Protein AF-A0A1X0VAK4-F1 (afdb_monomer)

Foldseek 3Di:
DWAEADCDDADPPVRPRYDVDTPHHDPDPDLCVLLVVLLVCFLVAHHDEDEDAQLCPVVCLVVVVVSLVVLVVQVVPPPDDWTQEHHYEHECELLNVQPNWQSSHANCSCVSQLVGLQLAEWEFAQQDDLLVVLLVVVSRVDINHHYYYYDYDDDADDDDDNVRSNCCNVLQKDWDPQLFPDLDDDAQAEEEEGHHLLVVQSSLLSQLVLVLPVVHGYIYMYGTGPLLLAQDPDCVSRPPRHDDLVRNCSRGNQAHEYEYQYAHDQVVVVNSCVSSVRNHHYDYQYDDSFMTNFESVVSSVRSCSGSLSSNLVVLVSCCVVVNDPPVSSVVSNVVSVVQVVVQVVCRVPPVYGDCSPVVDDDDGGD

Radius of gyration: 21.74 Å; Cα contacts (8 Å, |Δi|>4): 711; chains: 1; bounding box: 45×53×63 Å

pLDDT: mean 97.83, std 2.16, range [80.25, 99.0]

Organism: Leuconostoc pseudomesenteroides (NCBI:txid33968)

Mean predicted aligned error: 2.85 Å

Nearest PDB structures (foldseek):
  6gua-assembly4_H  TM=9.900E-01  e=1.438E-55  Lactococcus lactis subsp. lactis Il1403
  7c8h-assembly1_E  TM=9.406E-01  e=1.825E-35  Bifidobacterium longum
  3ahc-assembly1_A  TM=9.375E-01  e=3.253E-35  Bifidobacterium breve
  8ioe-assembly1_G  TM=9.471E-01  e=5.306E-32  Synechococcus elongatus PCC 7942 = FACHB-805
  8ioe-assembly1_A  TM=9.470E-01  e=1.502E-31  Synechococcus elongatus PCC 7942 = FACHB-805

Secondary structure (DSSP, 8-state):
--PEE--S---TTTSTTEESS-SB---S--HHHHHHHHHHHHHTT---EEEEEHHHHGGGHHHHHHHHHHHHHHTT-TTSPP-BPEEEEEES-GGG-TTT-GGG---THHHHHHTS-GGGEEEE--SSHHHHHHHHHHHHH-BS-EEEEE---S-------HHHHHHHHHHSEEE-GGG-S-SSS--SEEEEEESHHHHHHHHHHHHHHHHH-TT--EEEEEESBGGGG---S--TTT-SSPPPHHHHHHHH-TTS-EEEEEEEETHHHHHHHHHTT--S-EEEEEE-S---S--TTHHHHTTT-SHHHHHHHHHHHHHHTTSS-HHHHHHHHHHHHHHHHHHHHHHHHHSS--HHHHT-------

Structure (mmCIF, N/CA/C/O backbone):
data_AF-A0A1X0VAK4-F1
#
_entry.id   AF-A0A1X0VAK4-F1
#
loop_
_atom_site.group_PDB
_atom_site.id
_atom_site.type_symbol
_atom_site.label_atom_id
_atom_site.label_alt_id
_atom_site.label_comp_id
_atom_site.label_asym_id
_atom_site.label_entity_id
_atom_site.label_seq_id
_atom_site.pdbx_PDB_ins_code
_atom_site.Cartn_x
_atom_site.Cartn_y
_atom_site.Cartn_z
_atom_site.occupancy
_atom_site.B_iso_or_equiv
_atom_site.auth_seq_id
_atom_site.auth_comp_id
_atom_site.auth_asym_id
_atom_site.auth_atom_id
_atom_site.pdbx_PDB_model_num
ATOM 1 N N . VAL A 1 1 ? 1.031 -15.002 -26.936 1.00 80.25 1 VAL A N 1
ATOM 2 C CA . VAL A 1 1 ? 0.919 -13.751 -27.734 1.00 80.25 1 VAL A CA 1
ATOM 3 C C . VAL A 1 1 ? 2.293 -13.248 -28.199 1.00 80.25 1 VAL A C 1
ATOM 5 O O . VAL A 1 1 ? 2.385 -12.754 -29.312 1.00 80.25 1 VAL A O 1
ATOM 8 N N . THR A 1 2 ? 3.376 -13.429 -27.423 1.00 95.75 2 THR A N 1
ATOM 9 C CA . THR A 1 2 ? 4.775 -13.205 -27.859 1.00 95.75 2 THR A CA 1
ATOM 10 C C . THR A 1 2 ? 5.764 -14.032 -27.007 1.00 95.75 2 THR A C 1
ATOM 12 O O . THR A 1 2 ? 5.432 -14.288 -25.850 1.00 95.75 2 THR A O 1
ATOM 15 N N . PRO A 1 3 ? 6.911 -14.492 -27.545 1.00 94.88 3 PRO A N 1
ATOM 16 C CA . PRO A 1 3 ? 7.967 -15.172 -26.780 1.00 94.88 3 PRO A CA 1
ATOM 17 C C . PRO A 1 3 ? 8.925 -14.187 -26.075 1.00 94.88 3 PRO A C 1
ATOM 19 O O . PRO A 1 3 ? 8.863 -12.971 -26.293 1.00 94.88 3 PRO A O 1
ATOM 22 N N . ARG A 1 4 ? 9.828 -14.730 -25.251 1.00 96.44 4 ARG A N 1
ATOM 23 C CA . ARG A 1 4 ? 10.963 -14.024 -24.640 1.00 96.44 4 ARG A CA 1
ATOM 24 C C . ARG A 1 4 ? 12.086 -13.879 -25.662 1.00 96.44 4 ARG A C 1
ATOM 26 O O . ARG A 1 4 ? 12.457 -14.858 -26.313 1.00 96.44 4 ARG A O 1
ATOM 33 N N . GLN A 1 5 ? 12.586 -12.662 -25.852 1.00 97.69 5 GLN A N 1
ATOM 34 C CA . GLN A 1 5 ? 13.611 -12.400 -26.852 1.00 97.69 5 GLN A CA 1
ATOM 35 C C . GLN A 1 5 ? 14.975 -12.914 -26.378 1.00 97.69 5 GLN A C 1
ATOM 37 O O . GLN A 1 5 ? 15.495 -12.450 -25.367 1.00 97.69 5 GLN A O 1
ATOM 42 N N . TRP A 1 6 ? 15.571 -13.820 -27.150 1.00 97.12 6 TRP A N 1
ATOM 43 C CA . TRP A 1 6 ? 16.882 -14.411 -26.897 1.00 97.12 6 TRP A CA 1
ATOM 44 C C . TRP A 1 6 ? 17.635 -14.593 -28.213 1.00 97.12 6 TRP A C 1
ATOM 46 O O . TRP A 1 6 ? 17.125 -15.221 -29.138 1.00 97.12 6 TRP A O 1
ATOM 56 N N . MET A 1 7 ? 18.827 -14.004 -28.305 1.00 96.06 7 MET A N 1
ATOM 57 C CA . MET A 1 7 ? 19.609 -13.949 -29.548 1.00 96.06 7 MET A CA 1
ATOM 58 C C . MET A 1 7 ? 20.710 -15.013 -29.629 1.00 96.06 7 MET A C 1
ATOM 60 O O . MET A 1 7 ? 21.300 -15.174 -30.696 1.00 96.06 7 MET A O 1
ATOM 64 N N . GLU A 1 8 ? 20.995 -15.713 -28.530 1.00 95.19 8 GLU A N 1
ATOM 65 C CA . GLU A 1 8 ? 21.968 -16.810 -28.515 1.00 95.19 8 GLU A CA 1
ATOM 66 C C . GLU A 1 8 ? 21.313 -18.130 -28.953 1.00 95.19 8 GLU A C 1
ATOM 68 O O . GLU A 1 8 ? 20.131 -18.192 -29.301 1.00 95.19 8 GLU A O 1
ATOM 73 N N . GLU A 1 9 ? 22.097 -19.208 -28.945 1.00 95.06 9 GLU A N 1
ATOM 74 C CA . GLU A 1 9 ? 21.606 -20.559 -29.214 1.00 95.06 9 GLU A CA 1
ATOM 75 C C . GLU A 1 9 ? 20.432 -20.926 -28.283 1.00 95.06 9 GLU A C 1
ATOM 77 O O . GLU A 1 9 ? 20.505 -20.709 -27.073 1.00 95.06 9 GLU A O 1
ATOM 82 N N . ILE A 1 10 ? 19.366 -21.492 -28.867 1.00 95.81 10 ILE A N 1
ATOM 83 C CA . ILE A 1 10 ? 18.182 -22.018 -28.169 1.00 95.81 10 ILE A CA 1
ATOM 84 C C . ILE A 1 10 ? 18.272 -23.549 -28.162 1.00 95.81 10 ILE A C 1
ATOM 86 O O . ILE A 1 10 ? 18.340 -24.177 -29.222 1.00 95.81 10 ILE A O 1
ATOM 90 N N . LYS A 1 11 ? 18.266 -24.148 -26.970 1.00 94.94 11 LYS A N 1
ATOM 91 C CA . LYS A 1 11 ? 18.413 -25.585 -26.710 1.00 94.94 11 LYS A CA 1
ATOM 92 C C . LYS A 1 11 ? 17.117 -26.189 -26.184 1.00 94.94 11 LYS A C 1
ATOM 94 O O . LYS A 1 11 ? 16.732 -26.012 -25.031 1.00 94.94 11 LYS A O 1
ATOM 99 N N . GLU A 1 12 ? 16.465 -26.972 -27.029 1.00 92.56 12 GLU A N 1
ATOM 100 C CA . GLU A 1 12 ? 15.250 -27.701 -26.666 1.00 92.56 12 GLU A CA 1
ATOM 101 C C . GLU A 1 12 ? 15.575 -29.037 -25.964 1.00 92.56 12 GLU A C 1
ATOM 103 O O . GLU A 1 12 ? 16.513 -29.729 -26.376 1.00 92.56 12 GLU A O 1
ATOM 108 N N . PRO A 1 13 ? 14.789 -29.462 -24.950 1.00 92.12 13 PRO A N 1
ATOM 109 C CA . PRO A 1 13 ? 13.526 -28.867 -24.489 1.00 92.12 13 PRO A CA 1
ATOM 110 C C . PRO A 1 13 ? 13.662 -27.875 -23.312 1.00 92.12 13 PRO A C 1
ATOM 112 O O . PRO A 1 13 ? 12.656 -27.542 -22.679 1.00 92.12 13 PRO A O 1
ATOM 115 N N . GLN A 1 14 ? 14.886 -27.483 -22.936 1.00 93.06 14 GLN A N 1
ATOM 116 C CA . GLN A 1 14 ? 15.138 -26.647 -21.755 1.00 93.06 14 GLN A CA 1
ATOM 117 C C . GLN A 1 14 ? 14.750 -25.177 -21.984 1.00 93.06 14 GLN A C 1
ATOM 119 O O . GLN A 1 14 ? 14.160 -24.553 -21.100 1.00 93.06 14 GLN A O 1
ATOM 124 N N . ASP A 1 15 ? 15.027 -24.646 -23.174 1.00 93.50 15 ASP A N 1
ATOM 125 C CA . ASP A 1 15 ? 14.869 -23.230 -23.520 1.00 93.50 15 ASP A CA 1
ATOM 126 C C . ASP A 1 15 ? 13.452 -22.896 -23.999 1.00 93.50 15 ASP A C 1
ATOM 128 O O . ASP A 1 15 ? 13.194 -22.497 -25.134 1.00 93.50 15 ASP A O 1
ATOM 132 N N . GLN A 1 16 ? 12.496 -23.042 -23.088 1.00 92.88 16 GLN A N 1
ATOM 133 C CA . GLN A 1 16 ? 11.084 -22.858 -23.397 1.00 92.88 16 GLN A CA 1
ATOM 134 C C . GLN A 1 16 ? 10.730 -21.389 -23.656 1.00 92.88 16 GLN A C 1
ATOM 136 O O . GLN A 1 16 ? 11.141 -20.481 -22.927 1.00 92.88 16 GLN A O 1
ATOM 141 N N . LEU A 1 17 ? 9.868 -21.161 -24.652 1.00 93.62 17 LEU A N 1
ATOM 142 C CA . LEU A 1 17 ? 9.302 -19.847 -24.986 1.00 93.62 17 LEU A CA 1
ATOM 143 C C . LEU A 1 17 ? 10.357 -18.778 -25.336 1.00 93.62 17 LEU A C 1
ATOM 145 O O . LEU A 1 17 ? 10.078 -17.586 -25.187 1.00 93.62 17 LEU A O 1
ATOM 149 N N . LEU A 1 18 ? 11.540 -19.190 -25.801 1.00 96.31 18 LEU A N 1
ATOM 150 C CA . LEU A 1 18 ? 12.564 -18.299 -26.344 1.00 96.31 18 LEU A CA 1
ATOM 151 C C . LEU A 1 18 ? 12.411 -18.141 -27.863 1.00 96.31 18 LEU A C 1
ATOM 153 O O . LEU A 1 18 ? 11.948 -19.037 -28.566 1.00 96.31 18 LEU A O 1
ATOM 157 N N . SER A 1 19 ? 12.787 -16.976 -28.381 1.00 96.00 19 SER A N 1
ATOM 158 C CA . SER A 1 19 ? 12.830 -16.686 -29.817 1.00 96.00 19 SER A CA 1
ATOM 159 C C . SER A 1 19 ? 13.786 -15.524 -30.083 1.00 96.00 19 SER A C 1
ATOM 161 O O . SER A 1 19 ? 13.817 -14.590 -29.283 1.00 96.00 19 SER A O 1
ATOM 163 N N . PRO A 1 20 ? 14.464 -15.469 -31.244 1.00 96.00 20 PRO A N 1
ATOM 164 C CA . PRO A 1 20 ? 15.244 -14.296 -31.658 1.00 96.00 20 PRO A CA 1
ATOM 165 C C . PRO A 1 20 ? 14.428 -12.998 -31.750 1.00 96.00 20 PRO A C 1
ATOM 167 O O . PRO A 1 20 ? 14.982 -11.905 -31.795 1.00 96.00 20 PRO A O 1
ATOM 170 N N . THR A 1 21 ? 13.096 -13.091 -31.791 1.00 96.25 21 THR A N 1
ATOM 171 C CA . THR A 1 21 ? 12.198 -11.931 -31.757 1.00 96.25 21 THR A CA 1
ATOM 172 C C . THR A 1 21 ? 11.099 -12.143 -30.726 1.00 96.25 21 THR A C 1
ATOM 174 O O . THR A 1 21 ? 10.399 -13.156 -30.759 1.00 96.25 21 THR A O 1
ATOM 177 N N . GLY A 1 22 ? 10.932 -11.178 -29.824 1.00 96.81 22 GLY A N 1
ATOM 178 C CA . GLY A 1 22 ? 9.965 -11.224 -28.729 1.00 96.81 22 GLY A CA 1
ATOM 179 C C . GLY A 1 22 ? 9.658 -9.825 -28.201 1.00 96.81 22 GLY A C 1
ATOM 180 O O . GLY A 1 22 ? 10.372 -8.868 -28.498 1.00 96.81 22 GLY A O 1
ATOM 181 N N . ARG A 1 23 ? 8.560 -9.664 -27.459 1.00 97.62 23 ARG A N 1
ATOM 182 C CA . ARG A 1 23 ? 8.242 -8.384 -26.788 1.00 97.62 23 ARG A CA 1
ATOM 183 C C . ARG A 1 23 ? 8.649 -8.370 -25.314 1.00 97.62 23 ARG A C 1
ATOM 185 O O . ARG A 1 23 ? 8.567 -7.316 -24.699 1.00 97.62 23 ARG A O 1
ATOM 192 N N . ILE A 1 24 ? 9.077 -9.513 -24.777 1.00 98.25 24 ILE A N 1
ATOM 193 C CA . ILE A 1 24 ? 9.574 -9.674 -23.407 1.00 98.25 24 ILE A CA 1
ATOM 194 C C . ILE A 1 24 ? 11.098 -9.789 -23.465 1.00 98.25 24 ILE A C 1
ATOM 196 O O . ILE A 1 24 ? 11.618 -10.515 -24.313 1.00 98.25 24 ILE A O 1
ATOM 200 N N . ILE A 1 25 ? 11.796 -9.083 -22.577 1.00 98.25 25 ILE A N 1
ATOM 201 C CA . ILE A 1 25 ? 13.246 -9.187 -22.399 1.00 98.25 25 ILE A CA 1
ATOM 202 C C . ILE A 1 25 ? 13.510 -9.412 -20.905 1.00 98.25 25 ILE A C 1
ATOM 204 O O . ILE A 1 25 ? 13.494 -8.465 -20.128 1.00 98.25 25 ILE A O 1
ATOM 208 N N . ASP A 1 26 ? 13.698 -10.669 -20.507 1.00 97.12 26 ASP A N 1
ATOM 209 C CA . ASP A 1 26 ? 13.896 -11.095 -19.107 1.00 97.12 26 ASP A CA 1
ATOM 210 C C . ASP A 1 26 ? 15.165 -11.934 -18.903 1.00 97.12 26 ASP A C 1
ATOM 212 O O . ASP A 1 26 ? 15.596 -12.154 -17.777 1.00 97.12 26 ASP A O 1
ATOM 216 N N . SER A 1 27 ? 15.784 -12.418 -19.983 1.00 95.06 27 SER A N 1
ATOM 217 C CA . SER A 1 27 ? 16.870 -13.407 -19.920 1.00 95.06 27 SER A CA 1
ATOM 218 C C . SER A 1 27 ? 18.236 -12.820 -19.526 1.00 95.06 27 SER A C 1
ATOM 220 O O . SER A 1 27 ? 19.270 -13.444 -19.752 1.00 95.06 27 SER A O 1
ATOM 222 N N . GLN A 1 28 ? 18.255 -11.622 -18.937 1.00 97.62 28 GLN A N 1
ATOM 223 C CA . GLN A 1 28 ? 19.433 -11.022 -18.322 1.00 97.62 28 GLN A CA 1
ATOM 224 C C . GLN A 1 28 ? 19.118 -10.671 -16.866 1.00 97.62 28 GLN A C 1
ATOM 226 O O . GLN A 1 28 ? 18.256 -9.843 -16.590 1.00 97.62 28 GLN A O 1
ATOM 231 N N . LEU A 1 29 ? 19.862 -11.272 -15.937 1.00 98.44 29 LEU A N 1
ATOM 232 C CA . LEU A 1 29 ? 19.730 -11.028 -14.500 1.00 98.44 29 LEU A CA 1
ATOM 233 C C . LEU A 1 29 ? 20.476 -9.738 -14.127 1.00 98.44 29 LEU A C 1
ATOM 235 O O . LEU A 1 29 ? 21.618 -9.769 -13.673 1.00 98.44 29 LEU A O 1
ATOM 239 N N . SER A 1 30 ? 19.870 -8.593 -14.438 1.00 98.75 30 SER A N 1
ATOM 240 C CA . SER A 1 30 ? 20.401 -7.274 -14.094 1.00 98.75 30 SER A CA 1
ATOM 241 C C . SER A 1 30 ? 19.301 -6.217 -14.133 1.00 98.75 30 SER A C 1
ATOM 243 O O . SER A 1 30 ? 18.820 -5.850 -15.207 1.00 98.75 30 SER A O 1
ATOM 245 N N . GLU A 1 31 ? 18.959 -5.665 -12.972 1.00 98.88 31 GLU A N 1
ATOM 246 C CA . GLU A 1 31 ? 17.986 -4.579 -12.850 1.00 98.88 31 GLU A CA 1
ATOM 247 C C . GLU A 1 31 ? 18.460 -3.334 -13.607 1.00 98.88 31 GLU A C 1
ATOM 249 O O . GLU A 1 31 ? 17.664 -2.700 -14.290 1.00 98.88 31 GLU A O 1
ATOM 254 N N . HIS A 1 32 ? 19.768 -3.041 -13.592 1.00 98.94 32 HIS A N 1
ATOM 255 C CA . HIS A 1 32 ? 20.357 -1.942 -14.367 1.00 98.94 32 HIS A CA 1
ATOM 256 C C . HIS A 1 32 ? 20.048 -2.045 -15.867 1.00 98.94 32 HIS A C 1
ATOM 258 O O . HIS A 1 32 ? 19.800 -1.038 -16.527 1.00 98.94 32 HIS A O 1
ATOM 264 N N . GLN A 1 33 ? 20.082 -3.260 -16.419 1.00 98.88 33 GLN A N 1
ATOM 265 C CA . GLN A 1 33 ? 19.822 -3.485 -17.840 1.00 98.88 33 GLN A CA 1
ATOM 266 C C . GLN A 1 33 ? 18.335 -3.370 -18.147 1.00 98.88 33 GLN A C 1
ATOM 268 O O . GLN A 1 33 ? 17.976 -2.694 -19.107 1.00 98.88 33 GLN A O 1
ATOM 273 N N . ALA A 1 34 ? 17.480 -3.972 -17.317 1.00 98.88 34 ALA A N 1
ATOM 274 C CA . ALA A 1 34 ? 16.034 -3.867 -17.469 1.00 98.88 34 ALA A CA 1
ATOM 275 C C . ALA A 1 34 ? 15.562 -2.404 -17.398 1.00 98.88 34 ALA A C 1
ATOM 277 O O . ALA A 1 34 ? 14.862 -1.945 -18.304 1.00 98.88 34 ALA A O 1
ATOM 278 N N . GLU A 1 35 ? 16.022 -1.659 -16.390 1.00 98.94 35 GLU A N 1
ATOM 279 C CA . GLU A 1 35 ? 15.724 -0.235 -16.227 1.00 98.94 35 GLU A CA 1
ATOM 280 C C . GLU A 1 35 ? 16.289 0.589 -17.387 1.00 98.94 35 GLU A C 1
ATOM 282 O O . GLU A 1 35 ? 15.550 1.301 -18.060 1.00 98.94 35 GLU A O 1
ATOM 287 N N . GLY A 1 36 ? 17.576 0.434 -17.717 1.00 98.88 36 GLY A N 1
ATOM 288 C CA . GLY A 1 36 ? 18.206 1.192 -18.800 1.00 98.88 36 GLY A CA 1
ATOM 289 C C . GLY A 1 36 ? 17.567 0.944 -20.172 1.00 98.88 36 GLY A C 1
ATOM 290 O O . GLY A 1 36 ? 17.410 1.876 -20.969 1.00 98.88 36 GLY A O 1
ATOM 291 N N . TRP A 1 37 ? 17.152 -0.295 -20.458 1.00 98.88 37 TRP A N 1
ATOM 292 C CA . TRP A 1 37 ? 16.389 -0.607 -21.664 1.00 98.88 37 TRP A CA 1
ATOM 293 C C . TRP A 1 37 ? 15.024 0.068 -21.655 1.00 98.88 37 TRP A C 1
ATOM 295 O O . TRP A 1 37 ? 14.648 0.655 -22.672 1.00 98.88 37 TRP A O 1
ATOM 305 N N . LEU A 1 38 ? 14.293 0.008 -20.541 1.00 98.94 38 LEU A N 1
ATOM 306 C CA . LEU A 1 38 ? 12.975 0.621 -20.442 1.00 98.94 38 LEU A CA 1
ATOM 307 C C . LEU A 1 38 ? 13.050 2.148 -20.535 1.00 98.94 38 LEU A C 1
ATOM 309 O O . LEU A 1 38 ? 12.258 2.737 -21.269 1.00 98.94 38 LEU A O 1
ATOM 313 N N . GLU A 1 39 ? 14.011 2.791 -19.874 1.00 98.94 39 GLU A N 1
ATOM 314 C CA . GLU A 1 39 ? 14.236 4.231 -19.980 1.00 98.94 39 GLU A CA 1
ATOM 315 C C . GLU A 1 39 ? 14.487 4.643 -21.437 1.00 98.94 39 GLU A C 1
ATOM 317 O O . GLU A 1 39 ? 13.806 5.525 -21.964 1.00 98.94 39 GLU A O 1
ATOM 322 N N . GLY A 1 40 ? 15.409 3.970 -22.137 1.00 98.88 40 GLY A N 1
ATOM 323 C CA . GLY A 1 40 ? 15.691 4.254 -23.548 1.00 98.88 40 GLY A CA 1
ATOM 324 C C . GLY A 1 40 ? 14.479 4.015 -24.457 1.00 98.88 40 GLY A C 1
ATOM 325 O O . GLY A 1 40 ? 14.200 4.797 -25.371 1.00 98.88 40 GLY A O 1
ATOM 326 N N . TYR A 1 41 ? 13.713 2.960 -24.185 1.00 98.88 41 TYR A N 1
ATOM 327 C CA . TYR A 1 41 ? 12.476 2.638 -24.894 1.00 98.88 41 TYR A CA 1
ATOM 328 C C . TYR A 1 41 ? 11.383 3.698 -24.670 1.00 98.88 41 TYR A C 1
ATOM 330 O O . TYR A 1 41 ? 10.676 4.073 -25.609 1.00 98.88 41 TYR A O 1
ATOM 338 N N . THR A 1 42 ? 11.301 4.226 -23.448 1.00 98.81 42 THR A N 1
ATOM 339 C CA . THR A 1 42 ? 10.361 5.269 -23.018 1.00 98.81 42 THR A CA 1
ATOM 340 C C . THR A 1 42 ? 10.712 6.621 -23.633 1.00 98.81 42 THR A C 1
ATOM 342 O O . THR A 1 42 ? 9.881 7.254 -24.286 1.00 98.81 42 THR A O 1
ATOM 345 N N . LEU A 1 43 ? 11.976 7.037 -23.536 1.00 98.75 43 LEU A N 1
ATOM 346 C CA . LEU A 1 43 ? 12.464 8.310 -24.079 1.00 98.75 43 LEU A CA 1
ATOM 347 C C . LEU A 1 43 ? 12.410 8.380 -25.611 1.00 98.75 43 LEU A C 1
ATOM 349 O O . LEU A 1 43 ? 12.409 9.471 -26.180 1.00 98.75 43 LEU A O 1
ATOM 353 N N . THR A 1 44 ? 12.319 7.231 -26.285 1.00 98.62 44 THR A N 1
ATOM 354 C CA . THR A 1 44 ? 12.092 7.133 -27.737 1.00 98.62 44 THR A CA 1
ATOM 355 C C . THR A 1 44 ? 10.610 7.015 -28.117 1.00 98.62 44 THR A C 1
ATOM 357 O O . THR A 1 44 ? 10.281 6.736 -29.271 1.00 98.62 44 THR A O 1
ATOM 360 N N . GLY A 1 45 ? 9.702 7.275 -27.172 1.00 98.19 45 GLY A N 1
ATOM 361 C CA . GLY A 1 45 ? 8.271 7.460 -27.414 1.00 98.19 45 GLY A CA 1
ATOM 362 C C . GLY A 1 45 ? 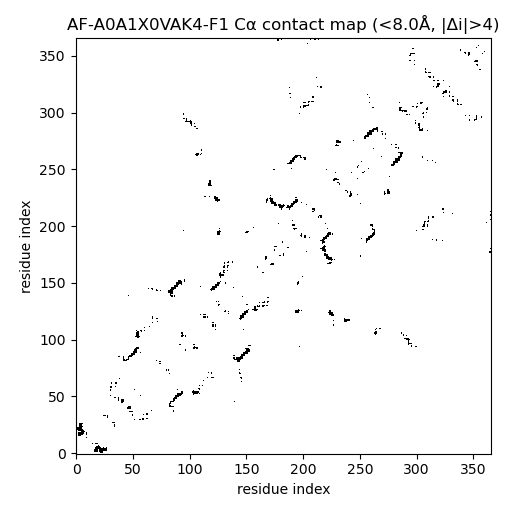7.421 6.192 -27.338 1.00 98.19 45 GLY A C 1
ATOM 363 O O . GLY A 1 45 ? 6.225 6.260 -27.618 1.00 98.19 45 GLY A O 1
ATOM 364 N N . ARG A 1 46 ? 7.995 5.040 -26.971 1.00 98.69 46 ARG A N 1
ATOM 365 C CA . ARG A 1 46 ? 7.240 3.791 -26.771 1.00 98.69 46 ARG A CA 1
ATOM 366 C C . ARG A 1 46 ? 6.931 3.585 -25.283 1.00 98.69 46 ARG A C 1
ATOM 368 O O . ARG A 1 46 ? 7.472 4.276 -24.436 1.00 98.69 46 ARG A O 1
ATOM 375 N N . VAL A 1 47 ? 6.049 2.639 -24.970 1.00 98.56 47 VAL A N 1
ATOM 376 C CA . VAL A 1 47 ? 5.598 2.346 -23.596 1.00 98.56 47 VAL A CA 1
ATOM 377 C C . VAL A 1 47 ? 5.926 0.901 -23.243 1.00 98.56 47 VAL A C 1
ATOM 379 O O . VAL A 1 47 ? 5.787 0.012 -24.088 1.00 98.56 47 VAL A O 1
ATOM 382 N N . GLY A 1 48 ? 6.358 0.671 -22.007 1.00 98.19 48 GLY A N 1
ATOM 383 C CA . GLY A 1 48 ? 6.622 -0.651 -21.451 1.00 98.19 48 GLY A CA 1
ATOM 384 C C . GLY A 1 48 ? 6.475 -0.661 -19.931 1.00 98.19 48 GLY A C 1
ATOM 385 O O . GLY A 1 48 ? 6.115 0.355 -19.334 1.00 98.19 48 GLY A O 1
ATOM 386 N N . ILE A 1 49 ? 6.758 -1.820 -19.336 1.00 98.44 49 ILE A N 1
ATOM 387 C CA . ILE A 1 49 ? 6.802 -2.048 -17.889 1.00 98.44 49 ILE A CA 1
ATOM 388 C C . ILE A 1 49 ? 8.092 -2.790 -17.554 1.00 98.44 49 ILE A C 1
ATOM 390 O O . ILE A 1 49 ? 8.477 -3.709 -18.281 1.00 98.44 49 ILE A O 1
ATOM 394 N N . PHE A 1 50 ? 8.693 -2.440 -16.420 1.00 98.81 50 PHE A N 1
ATOM 395 C CA . PHE A 1 50 ? 9.710 -3.238 -15.748 1.00 98.81 50 PHE A CA 1
ATOM 396 C C . PHE A 1 50 ? 9.152 -3.718 -14.403 1.00 98.81 50 PHE A C 1
ATOM 398 O O . PHE A 1 50 ? 8.795 -2.913 -13.549 1.00 98.81 50 PHE A O 1
ATOM 405 N N . ALA A 1 51 ? 9.047 -5.036 -14.232 1.00 98.81 51 ALA A N 1
ATOM 406 C CA . ALA A 1 51 ? 8.669 -5.656 -12.967 1.00 98.81 51 ALA A CA 1
ATOM 407 C C . ALA A 1 51 ? 9.900 -6.268 -12.293 1.00 98.81 51 ALA A C 1
ATOM 409 O O . ALA A 1 51 ? 10.667 -6.976 -12.947 1.00 98.81 51 ALA A O 1
ATOM 410 N N . SER A 1 52 ? 10.060 -6.032 -10.993 1.00 98.88 52 SER A N 1
ATOM 411 C CA . SER A 1 52 ? 11.151 -6.581 -10.185 1.00 98.88 52 SER A CA 1
ATOM 412 C C . SER A 1 52 ? 10.647 -7.060 -8.826 1.00 98.88 52 SER A C 1
ATOM 414 O O . SER A 1 52 ? 9.540 -6.719 -8.397 1.00 98.88 52 SER A O 1
ATOM 416 N N . TYR A 1 53 ? 11.473 -7.852 -8.144 1.00 98.88 53 TYR A N 1
ATOM 417 C CA . TYR A 1 53 ? 11.310 -8.074 -6.711 1.00 98.88 53 TYR A CA 1
ATOM 418 C C . TYR A 1 53 ? 11.493 -6.736 -5.995 1.00 98.88 53 TYR A C 1
ATOM 420 O O . TYR A 1 53 ? 12.434 -6.004 -6.298 1.00 98.88 53 TYR A O 1
ATOM 428 N N . GLU A 1 54 ? 10.592 -6.412 -5.071 1.00 98.88 54 GLU A N 1
ATOM 429 C CA . GLU A 1 54 ? 10.522 -5.094 -4.430 1.00 98.88 54 GLU A CA 1
ATOM 430 C C . GLU A 1 54 ? 11.868 -4.628 -3.858 1.00 98.88 54 GLU A C 1
ATOM 432 O O . GLU A 1 54 ? 12.355 -3.559 -4.231 1.00 98.88 54 GLU A O 1
ATOM 437 N N . SER A 1 55 ? 12.517 -5.473 -3.054 1.00 98.69 55 SER A N 1
ATOM 438 C CA . SER A 1 55 ? 13.813 -5.171 -2.439 1.00 98.69 55 SER A CA 1
ATOM 439 C C . SER A 1 55 ? 14.927 -4.924 -3.456 1.00 98.69 55 SER A C 1
ATOM 441 O O . SER A 1 55 ? 15.836 -4.139 -3.210 1.00 98.69 55 SER A O 1
ATOM 443 N N . PHE A 1 56 ? 14.883 -5.581 -4.617 1.00 98.75 56 PHE A N 1
ATOM 444 C CA . PHE A 1 56 ? 15.930 -5.472 -5.634 1.00 98.75 56 PHE A CA 1
ATOM 445 C C . PHE A 1 56 ? 15.645 -4.402 -6.673 1.00 98.75 56 PHE A C 1
ATOM 447 O O . PHE A 1 56 ? 16.579 -3.919 -7.308 1.00 98.75 56 PHE A O 1
ATOM 454 N N . LEU A 1 57 ? 14.407 -3.915 -6.785 1.00 98.88 57 LEU A N 1
ATOM 455 C CA . LEU A 1 57 ? 14.143 -2.691 -7.538 1.00 98.88 57 LEU A CA 1
ATOM 456 C C . LEU A 1 57 ? 14.955 -1.507 -6.974 1.00 98.88 57 LEU A C 1
ATOM 458 O O . LEU A 1 57 ? 15.325 -0.599 -7.714 1.00 98.88 57 LEU A O 1
ATOM 462 N N . ARG A 1 58 ? 15.337 -1.562 -5.692 1.00 98.81 58 ARG A N 1
ATOM 463 C CA . ARG A 1 58 ? 16.227 -0.585 -5.046 1.00 98.81 58 ARG A CA 1
ATOM 464 C C . ARG A 1 58 ? 17.634 -0.529 -5.639 1.00 98.81 58 ARG A C 1
ATOM 466 O O . ARG A 1 58 ? 18.282 0.513 -5.564 1.00 98.81 58 ARG A O 1
ATOM 473 N N . VAL A 1 59 ? 18.094 -1.589 -6.313 1.00 98.88 59 VAL A N 1
ATOM 474 C CA . VAL A 1 59 ? 19.373 -1.590 -7.051 1.00 98.88 59 VAL A CA 1
ATOM 475 C C . VAL A 1 59 ? 19.430 -0.435 -8.059 1.00 98.88 59 VAL A C 1
ATOM 477 O O . VAL A 1 59 ? 20.499 0.128 -8.290 1.00 98.88 59 VAL A O 1
ATOM 480 N N . VAL A 1 60 ? 18.282 -0.032 -8.616 1.00 98.88 60 VAL A N 1
ATOM 481 C CA . VAL A 1 60 ? 18.181 1.036 -9.619 1.00 98.88 60 VAL A CA 1
ATOM 482 C C . VAL A 1 60 ? 17.657 2.368 -9.072 1.00 98.88 60 VAL A C 1
ATOM 484 O O . VAL A 1 60 ? 17.373 3.269 -9.859 1.00 98.88 60 VAL A O 1
ATOM 487 N N . ASP A 1 61 ? 17.617 2.568 -7.747 1.00 98.88 61 ASP A N 1
ATOM 488 C CA . ASP A 1 61 ? 17.205 3.832 -7.101 1.00 98.88 61 ASP A CA 1
ATOM 489 C C . ASP A 1 61 ? 17.799 5.078 -7.775 1.00 98.88 61 ASP A C 1
ATOM 491 O O . ASP A 1 61 ? 17.141 6.110 -7.971 1.00 98.88 61 ASP A O 1
ATOM 495 N N . THR A 1 62 ? 19.092 4.995 -8.096 1.00 98.81 62 THR A N 1
ATOM 496 C CA . THR A 1 62 ? 19.843 6.109 -8.670 1.00 98.81 62 THR A CA 1
ATOM 497 C C . THR A 1 62 ? 19.515 6.328 -10.142 1.00 98.81 62 THR A C 1
ATOM 499 O O . THR A 1 62 ? 19.476 7.485 -10.554 1.00 98.81 62 THR A O 1
ATOM 502 N N . MET A 1 63 ? 19.215 5.278 -10.910 1.00 98.94 63 MET A N 1
ATOM 503 C CA . MET A 1 63 ? 18.769 5.396 -12.303 1.00 98.94 63 MET A CA 1
ATOM 504 C C . MET A 1 63 ? 17.403 6.077 -12.360 1.00 98.94 63 MET A C 1
ATOM 506 O O . MET A 1 63 ? 17.282 7.145 -12.959 1.00 98.94 63 MET A O 1
ATOM 510 N N . VAL A 1 64 ? 16.447 5.593 -11.561 1.00 98.88 64 VAL A N 1
ATOM 511 C CA . VAL A 1 64 ? 15.109 6.193 -11.450 1.00 98.88 64 VAL A CA 1
ATOM 512 C C . VAL A 1 64 ? 15.192 7.656 -10.989 1.00 98.88 64 VAL A C 1
ATOM 514 O O . VAL A 1 64 ? 14.488 8.529 -11.503 1.00 98.88 64 VAL A O 1
ATOM 517 N N . THR A 1 65 ? 16.126 7.979 -10.084 1.00 98.94 65 THR A N 1
ATOM 518 C CA . THR A 1 65 ? 16.413 9.373 -9.698 1.00 98.94 65 THR A CA 1
ATOM 519 C C . THR A 1 65 ? 16.873 10.221 -10.883 1.00 98.94 65 THR A C 1
ATOM 521 O O . THR A 1 65 ? 16.456 11.378 -11.004 1.00 98.94 65 THR A O 1
ATOM 524 N N . GLN A 1 66 ? 17.758 9.699 -11.738 1.00 98.94 66 GLN A N 1
ATOM 525 C CA . GLN A 1 66 ? 18.212 10.431 -12.921 1.00 98.94 66 GLN A CA 1
ATOM 526 C C . GLN A 1 66 ? 17.097 10.572 -13.956 1.00 98.94 66 GLN A C 1
ATOM 528 O O . GLN A 1 66 ? 16.946 11.661 -14.513 1.00 98.94 66 GLN A O 1
ATOM 533 N N . HIS A 1 67 ? 16.278 9.540 -14.158 1.00 98.94 67 HIS A N 1
ATOM 534 C CA . HIS A 1 67 ? 15.131 9.606 -15.056 1.00 98.94 67 HIS A CA 1
ATOM 535 C C . HIS A 1 67 ? 14.133 10.682 -14.615 1.00 98.94 67 HIS A C 1
ATOM 537 O O . HIS A 1 67 ? 13.758 11.552 -15.402 1.00 98.94 67 HIS A O 1
ATOM 543 N N . PHE A 1 68 ? 13.783 10.716 -13.324 1.00 98.81 68 PHE A N 1
ATOM 544 C CA . PHE A 1 68 ? 12.977 11.791 -12.742 1.00 98.81 68 PHE A CA 1
ATOM 545 C C . PHE A 1 68 ? 13.588 13.177 -13.021 1.00 98.81 68 PHE A C 1
ATOM 547 O O . PHE A 1 68 ? 12.897 14.080 -13.501 1.00 98.81 68 PHE A O 1
ATOM 554 N N . LYS A 1 69 ? 14.891 13.361 -12.753 1.00 98.81 69 LYS A N 1
ATOM 555 C CA . LYS A 1 69 ? 15.581 14.641 -12.996 1.00 98.81 69 LYS A CA 1
ATOM 556 C C . LYS A 1 69 ? 15.531 15.042 -14.470 1.00 98.81 69 LYS A C 1
ATOM 558 O O . LYS A 1 69 ? 15.347 16.224 -14.765 1.00 98.81 69 LYS A O 1
ATOM 563 N N . TRP A 1 70 ? 15.670 14.076 -15.377 1.00 98.81 70 TRP A N 1
ATOM 564 C CA . TRP A 1 70 ? 15.535 14.287 -16.813 1.00 98.81 70 TRP A CA 1
ATOM 565 C C . TRP A 1 70 ? 14.131 14.773 -17.180 1.00 98.81 70 TRP A C 1
ATOM 567 O O . TRP A 1 70 ? 14.014 15.823 -17.811 1.00 98.81 70 TRP A O 1
ATOM 577 N N . LEU A 1 71 ? 13.079 14.067 -16.747 1.00 98.38 71 LEU A N 1
ATOM 578 C CA . LEU A 1 71 ? 11.685 14.445 -17.010 1.00 98.38 71 LEU A CA 1
ATOM 579 C C . LEU A 1 71 ? 11.380 15.853 -16.484 1.00 98.38 71 LEU A C 1
ATOM 581 O O . LEU A 1 71 ? 10.895 16.705 -17.231 1.00 98.38 71 LEU A O 1
ATOM 585 N N . ARG A 1 72 ? 11.760 16.130 -15.231 1.00 98.00 72 ARG A N 1
ATOM 586 C CA . ARG A 1 72 ? 11.549 17.428 -14.578 1.00 98.00 72 ARG A CA 1
ATOM 587 C C . ARG A 1 72 ? 12.251 18.573 -15.297 1.00 98.00 72 ARG A C 1
ATOM 589 O O . ARG A 1 72 ? 11.715 19.672 -15.372 1.00 98.00 72 ARG A O 1
ATOM 596 N N . HIS A 1 73 ? 13.474 18.369 -15.782 1.00 98.12 73 HIS A N 1
ATOM 597 C CA . HIS A 1 73 ? 14.163 19.424 -16.523 1.00 98.12 73 HIS A CA 1
ATOM 598 C C . HIS A 1 73 ? 13.627 19.561 -17.953 1.00 98.12 73 HIS A C 1
ATOM 600 O O . HIS A 1 73 ? 13.526 20.673 -18.470 1.00 98.12 73 HIS A O 1
ATOM 606 N N . ALA A 1 74 ? 13.248 18.450 -18.591 1.00 98.31 74 ALA A N 1
ATOM 607 C CA . ALA A 1 74 ? 12.670 18.456 -19.927 1.00 98.31 74 ALA A CA 1
ATOM 608 C C . ALA A 1 74 ? 11.335 19.211 -19.985 1.00 98.31 74 ALA A C 1
ATOM 610 O O . ALA A 1 74 ? 11.093 19.885 -20.982 1.00 98.31 74 ALA A O 1
ATOM 611 N N . SER A 1 75 ? 10.515 19.175 -18.927 1.00 96.88 75 SER A N 1
ATOM 612 C CA . SER A 1 75 ? 9.248 19.921 -18.870 1.00 96.88 75 SER A CA 1
ATOM 613 C C . SER A 1 75 ? 9.419 21.447 -18.878 1.00 96.88 75 SER A C 1
ATOM 615 O O . SER A 1 75 ? 8.465 22.169 -19.143 1.00 96.88 75 SER A O 1
ATOM 617 N N . GLU A 1 76 ? 10.620 21.958 -18.589 1.00 96.88 76 GLU A N 1
ATOM 618 C CA . GLU A 1 76 ? 10.946 23.392 -18.669 1.00 96.88 76 GLU A CA 1
ATOM 619 C C . GLU A 1 76 ? 11.409 23.806 -20.082 1.00 96.88 76 GLU A C 1
ATOM 621 O O . GLU A 1 76 ? 11.564 24.993 -20.372 1.00 96.88 76 GLU A O 1
ATOM 626 N N . GLN A 1 77 ? 11.645 22.843 -20.979 1.00 98.12 77 GLN A N 1
ATOM 627 C CA . GLN A 1 77 ? 12.159 23.087 -22.325 1.00 98.12 77 GLN A CA 1
ATOM 628 C C . GLN A 1 77 ? 11.011 23.156 -23.336 1.00 98.12 77 GLN A C 1
ATOM 630 O O . GLN A 1 77 ? 10.568 22.132 -23.843 1.00 98.12 77 GLN A O 1
ATOM 635 N N . ALA A 1 78 ? 10.587 24.365 -23.714 1.00 97.19 78 ALA A N 1
ATOM 636 C CA . ALA A 1 78 ? 9.458 24.578 -24.637 1.00 97.19 78 ALA A CA 1
ATOM 637 C C . ALA A 1 78 ? 9.605 23.920 -26.030 1.00 97.19 78 ALA A C 1
ATOM 639 O O . ALA A 1 78 ? 8.633 23.809 -26.770 1.00 97.19 78 ALA A O 1
ATOM 640 N N . TRP A 1 79 ? 10.817 23.510 -26.410 1.00 97.94 79 TRP A N 1
ATOM 641 C CA . TRP A 1 79 ? 11.119 22.845 -27.681 1.00 97.94 79 TRP A CA 1
ATOM 642 C C . TRP A 1 79 ? 11.152 21.311 -27.581 1.00 97.94 79 TRP A C 1
ATOM 644 O O . TRP A 1 79 ? 11.265 20.642 -28.610 1.00 97.94 79 TRP A O 1
ATOM 654 N N . ARG A 1 80 ? 11.094 20.736 -26.371 1.00 98.06 80 ARG A N 1
ATOM 655 C CA . ARG A 1 80 ? 11.005 19.286 -26.170 1.00 98.06 80 ARG A CA 1
ATOM 656 C C . ARG A 1 80 ? 9.541 18.877 -26.057 1.00 98.06 80 ARG A C 1
ATOM 658 O O . ARG A 1 80 ? 8.794 19.458 -25.279 1.00 98.06 80 ARG A O 1
ATOM 665 N N . ASN A 1 81 ? 9.156 17.848 -26.809 1.00 97.31 81 ASN A N 1
ATOM 666 C CA . ASN A 1 81 ? 7.871 17.184 -26.604 1.00 97.31 81 ASN A CA 1
ATOM 667 C C . ASN A 1 81 ? 7.847 16.447 -25.265 1.00 97.31 81 ASN A C 1
ATOM 669 O O . ASN A 1 81 ? 8.893 16.160 -24.669 1.00 97.31 81 ASN A O 1
ATOM 673 N N . ASP A 1 82 ? 6.636 16.106 -24.831 1.00 96.88 82 ASP A N 1
ATOM 674 C CA . ASP A 1 82 ? 6.474 15.234 -23.689 1.00 96.88 82 ASP A CA 1
ATOM 675 C C . ASP A 1 82 ? 6.934 13.786 -23.994 1.00 96.88 82 ASP A C 1
ATOM 677 O O . ASP A 1 82 ? 7.197 13.402 -25.136 1.00 96.88 82 ASP A O 1
ATOM 681 N N . TYR A 1 83 ? 7.057 12.976 -22.949 1.00 98.56 83 TYR A N 1
ATOM 682 C CA . TYR A 1 83 ? 7.464 11.574 -22.993 1.00 98.56 83 TYR A CA 1
ATOM 683 C C . TYR A 1 83 ? 6.367 10.716 -22.359 1.00 98.56 83 TYR A C 1
ATOM 685 O O . TYR A 1 83 ? 5.700 11.177 -21.423 1.00 98.56 83 TYR A O 1
ATOM 693 N N . PRO A 1 84 ? 6.194 9.467 -22.819 1.00 98.75 84 PRO A N 1
ATOM 694 C CA . PRO A 1 84 ? 5.453 8.483 -22.048 1.00 98.75 84 PRO A CA 1
ATOM 695 C C . PRO A 1 84 ? 6.058 8.305 -20.650 1.00 98.75 84 PRO A C 1
ATOM 697 O O . PRO A 1 84 ? 7.226 8.631 -20.427 1.00 98.75 84 PRO A O 1
ATOM 700 N N . SER A 1 85 ? 5.261 7.801 -19.715 1.00 98.75 85 SER A N 1
ATOM 701 C CA . SER A 1 85 ? 5.729 7.525 -18.358 1.00 98.75 85 SER A CA 1
ATOM 702 C C . SER A 1 85 ? 6.573 6.254 -18.282 1.00 98.75 85 SER A C 1
ATOM 704 O O . SER A 1 85 ? 6.326 5.278 -18.998 1.00 98.75 85 SER A O 1
ATOM 706 N N . LEU A 1 86 ? 7.549 6.271 -17.377 1.00 98.94 86 LEU A N 1
ATOM 707 C CA . LEU A 1 86 ? 8.312 5.101 -16.961 1.00 98.94 86 LEU A CA 1
ATOM 708 C C . LEU A 1 86 ? 7.460 4.300 -15.966 1.00 98.94 86 LEU A C 1
ATOM 710 O O . LEU A 1 86 ? 7.100 4.837 -14.922 1.00 98.94 86 LEU A O 1
ATOM 714 N N . ASN A 1 87 ? 7.124 3.044 -16.279 1.00 98.88 87 ASN A N 1
ATOM 715 C CA . ASN A 1 87 ? 6.245 2.221 -15.438 1.00 98.88 87 ASN A CA 1
ATOM 716 C C . ASN A 1 87 ? 7.023 1.081 -14.775 1.00 98.88 87 ASN A C 1
ATOM 718 O O . ASN A 1 87 ? 7.532 0.186 -15.456 1.00 98.88 87 ASN A O 1
ATOM 722 N N . LEU A 1 88 ? 7.061 1.103 -13.448 1.00 98.88 88 LEU A N 1
ATOM 723 C CA . LEU A 1 88 ? 7.754 0.148 -12.597 1.00 98.88 88 LEU A CA 1
ATOM 724 C C . LEU A 1 88 ? 6.735 -0.629 -11.763 1.00 98.88 88 LEU A C 1
ATOM 726 O O . LEU A 1 88 ? 5.813 -0.041 -11.199 1.00 98.88 88 LEU A O 1
ATOM 730 N N . ILE A 1 89 ? 6.912 -1.944 -11.659 1.00 98.88 89 ILE A N 1
ATOM 731 C CA . ILE A 1 89 ? 6.139 -2.791 -10.747 1.00 98.88 89 ILE A CA 1
ATOM 732 C C . ILE A 1 89 ? 7.085 -3.380 -9.704 1.00 98.88 89 ILE A C 1
ATOM 734 O O . ILE A 1 89 ? 7.966 -4.175 -10.037 1.00 98.88 89 ILE A O 1
ATOM 738 N N . ALA A 1 90 ? 6.858 -3.040 -8.438 1.00 98.88 90 ALA A N 1
ATOM 739 C CA . ALA A 1 90 ? 7.420 -3.768 -7.312 1.00 98.88 90 ALA A CA 1
ATOM 740 C C . ALA A 1 90 ? 6.443 -4.889 -6.934 1.00 98.88 90 ALA A C 1
ATOM 742 O O . ALA A 1 90 ? 5.325 -4.650 -6.476 1.00 98.88 90 ALA A O 1
ATOM 743 N N . THR A 1 91 ? 6.851 -6.131 -7.179 1.00 98.75 91 THR A N 1
ATOM 744 C CA . THR A 1 91 ? 6.105 -7.333 -6.788 1.00 98.75 91 THR A CA 1
ATOM 745 C C . THR A 1 91 ? 7.008 -8.256 -5.985 1.00 98.75 91 THR A C 1
ATOM 747 O O . THR A 1 91 ? 8.171 -7.936 -5.765 1.00 98.75 91 THR A O 1
ATOM 750 N N . SER A 1 92 ? 6.510 -9.413 -5.536 1.00 98.44 92 SER A N 1
ATOM 751 C CA . SER A 1 92 ? 7.237 -10.244 -4.559 1.00 98.44 92 SER A CA 1
ATOM 752 C C . SER A 1 92 ? 7.676 -9.365 -3.387 1.00 98.44 92 SER A C 1
ATOM 754 O O . SER A 1 92 ? 8.860 -9.173 -3.130 1.00 98.44 92 SER A O 1
ATOM 756 N N . THR A 1 93 ? 6.696 -8.700 -2.795 1.00 98.81 93 THR A N 1
ATOM 757 C CA . THR A 1 93 ? 6.916 -7.651 -1.805 1.00 98.81 93 THR A CA 1
ATOM 758 C C . THR A 1 93 ? 7.451 -8.216 -0.494 1.00 98.81 93 THR A C 1
ATOM 760 O O . THR A 1 93 ? 7.489 -9.436 -0.328 1.00 98.81 93 THR A O 1
ATOM 763 N N . ALA A 1 94 ? 7.816 -7.352 0.456 1.00 98.31 94 ALA A N 1
ATOM 764 C CA . ALA A 1 94 ? 8.321 -7.754 1.773 1.00 98.31 94 ALA A CA 1
ATOM 765 C C . ALA A 1 94 ? 7.454 -8.836 2.462 1.00 98.31 94 ALA A C 1
ATOM 767 O O . ALA A 1 94 ? 7.985 -9.753 3.082 1.00 98.31 94 ALA A O 1
ATOM 768 N N . PHE A 1 95 ? 6.131 -8.814 2.261 1.00 98.62 95 PHE A N 1
ATOM 769 C CA . PHE A 1 95 ? 5.187 -9.791 2.825 1.00 98.62 95 PHE A CA 1
ATOM 770 C C . PHE A 1 95 ? 4.914 -11.031 1.940 1.00 98.62 95 PHE A C 1
ATOM 772 O O . PHE A 1 95 ? 3.974 -11.782 2.204 1.00 98.62 95 PHE A O 1
ATOM 779 N N . GLN A 1 96 ? 5.673 -11.236 0.855 1.00 98.44 96 GLN A N 1
ATOM 780 C CA . GLN A 1 96 ? 5.468 -12.305 -0.142 1.00 98.44 96 GLN A CA 1
ATOM 781 C C . GLN A 1 96 ? 6.790 -12.969 -0.594 1.00 98.44 96 GLN A C 1
ATOM 783 O O . GLN A 1 96 ? 6.953 -13.334 -1.769 1.00 98.44 96 GLN A O 1
ATOM 788 N N . GLN A 1 97 ? 7.743 -13.105 0.336 1.00 97.88 97 GLN A N 1
ATOM 789 C CA . GLN A 1 97 ? 9.105 -13.622 0.118 1.00 97.88 97 GLN A CA 1
ATOM 790 C C . GLN A 1 97 ? 9.368 -14.967 0.819 1.00 97.88 97 GLN A C 1
ATOM 792 O O . GLN A 1 97 ? 10.441 -15.201 1.373 1.00 97.88 97 GLN A O 1
ATOM 797 N N . ASP A 1 98 ? 8.396 -15.878 0.733 1.00 96.69 98 ASP A N 1
ATOM 798 C CA . ASP A 1 98 ? 8.329 -17.161 1.454 1.00 96.69 98 ASP A CA 1
ATOM 799 C C . ASP A 1 98 ? 9.619 -18.001 1.393 1.00 96.69 98 ASP A C 1
ATOM 801 O O . ASP A 1 98 ? 9.979 -18.663 2.358 1.00 96.69 98 ASP A O 1
ATOM 805 N N . HIS A 1 99 ? 10.321 -17.990 0.255 1.00 97.44 99 HIS A N 1
ATOM 806 C CA . HIS A 1 99 ? 11.503 -18.834 0.022 1.00 97.44 99 HIS A CA 1
ATOM 807 C C . HIS A 1 99 ? 12.839 -18.106 0.228 1.00 97.44 99 HIS A C 1
ATOM 809 O O . HIS A 1 99 ? 13.890 -18.735 0.127 1.00 97.44 99 HIS A O 1
ATOM 815 N N . ASN A 1 100 ? 12.806 -16.793 0.467 1.00 96.75 100 ASN A N 1
ATOM 816 C CA . ASN A 1 100 ? 13.989 -15.936 0.407 1.00 96.75 100 ASN A CA 1
ATOM 817 C C . ASN A 1 100 ? 14.292 -15.236 1.740 1.00 96.75 100 ASN A C 1
ATOM 819 O O . ASN A 1 100 ? 15.462 -15.015 2.057 1.00 96.75 100 ASN A O 1
ATOM 823 N N . GLY A 1 101 ? 13.258 -14.916 2.525 1.00 95.88 101 GLY A N 1
ATOM 824 C CA . GLY A 1 101 ? 13.403 -14.345 3.864 1.00 95.88 101 GLY A CA 1
ATOM 825 C C . GLY A 1 101 ? 13.906 -12.901 3.887 1.00 95.88 101 GLY A C 1
ATOM 826 O O . GLY A 1 101 ? 13.680 -12.125 2.956 1.00 95.88 101 GLY A O 1
ATOM 827 N N . TYR A 1 102 ? 14.602 -12.560 4.972 1.00 98.31 102 TYR A N 1
ATOM 828 C CA . TYR A 1 102 ? 14.871 -11.181 5.397 1.00 98.31 102 TYR A CA 1
ATOM 829 C C . TYR A 1 102 ? 15.600 -10.306 4.361 1.00 98.31 102 TYR A C 1
ATOM 831 O O . TYR A 1 102 ? 15.243 -9.156 4.140 1.00 98.31 102 TYR A O 1
ATOM 839 N N . THR A 1 103 ? 16.570 -10.854 3.621 1.00 98.38 103 THR A N 1
ATOM 840 C CA . THR A 1 103 ? 17.344 -10.076 2.623 1.00 98.38 103 THR A CA 1
ATOM 841 C C . THR A 1 103 ? 16.520 -9.572 1.431 1.00 98.38 103 THR A C 1
ATOM 843 O O . THR A 1 103 ? 17.030 -8.816 0.605 1.00 98.38 103 THR A O 1
ATOM 846 N N . HIS A 1 104 ? 15.267 -10.013 1.312 1.00 98.50 104 HIS A N 1
ATOM 847 C CA . HIS A 1 104 ? 14.345 -9.622 0.251 1.00 98.50 104 HIS A CA 1
ATOM 848 C C . HIS A 1 104 ? 13.220 -8.696 0.748 1.00 98.50 104 HIS A C 1
ATOM 850 O O . HIS A 1 104 ? 12.195 -8.554 0.080 1.00 98.50 104 HIS A O 1
ATOM 856 N N . GLN A 1 105 ? 13.393 -8.071 1.916 1.00 98.75 105 GLN A N 1
ATOM 857 C CA . GLN A 1 105 ? 12.366 -7.278 2.593 1.00 98.75 105 GLN A CA 1
ATOM 858 C C . GLN A 1 105 ? 12.822 -5.817 2.745 1.00 98.75 105 GLN A C 1
ATOM 860 O O . GLN A 1 105 ? 13.337 -5.420 3.780 1.00 98.75 105 GLN A O 1
ATOM 865 N N . ASP A 1 106 ? 12.641 -5.015 1.690 1.00 98.81 106 ASP A N 1
ATOM 866 C CA . ASP A 1 106 ? 12.873 -3.559 1.718 1.00 98.81 106 ASP A CA 1
ATOM 867 C C . ASP A 1 106 ? 11.827 -2.850 0.836 1.00 98.81 106 ASP A C 1
ATOM 869 O O . ASP A 1 106 ? 12.006 -2.754 -0.384 1.00 98.81 106 ASP A O 1
ATOM 873 N N . PRO A 1 107 ? 10.725 -2.353 1.427 1.00 98.81 107 PRO A N 1
ATOM 874 C CA . PRO A 1 107 ? 9.690 -1.600 0.719 1.00 98.81 107 PRO A CA 1
ATOM 875 C C . PRO A 1 107 ? 10.013 -0.092 0.596 1.00 98.81 107 PRO A C 1
ATOM 877 O O . PRO A 1 107 ? 9.136 0.730 0.321 1.00 98.81 107 PRO A O 1
ATOM 880 N N . GLY A 1 108 ? 11.270 0.317 0.799 1.00 98.81 108 GLY A N 1
ATOM 881 C CA . GLY A 1 108 ? 11.692 1.715 0.930 1.00 98.81 108 GLY A CA 1
ATOM 882 C C . GLY A 1 108 ? 11.736 2.534 -0.365 1.00 98.81 108 GLY A C 1
ATOM 883 O O . GLY A 1 108 ? 12.004 3.738 -0.310 1.00 98.81 108 GLY A O 1
ATOM 884 N N . MET A 1 109 ? 11.460 1.927 -1.526 1.00 98.81 109 MET A N 1
ATOM 885 C CA . MET A 1 109 ? 11.358 2.657 -2.799 1.00 98.81 109 MET A CA 1
ATOM 886 C C . MET A 1 109 ? 10.255 3.729 -2.750 1.00 98.81 109 MET A C 1
ATOM 888 O O . MET A 1 109 ? 10.439 4.806 -3.316 1.00 98.81 109 MET A O 1
ATOM 892 N N . LEU A 1 110 ? 9.154 3.468 -2.032 1.00 98.94 110 LEU A N 1
ATOM 893 C CA . LEU A 1 110 ? 8.074 4.441 -1.810 1.00 98.94 110 LEU A CA 1
ATOM 894 C C . LEU A 1 110 ? 8.615 5.717 -1.150 1.00 98.94 110 LEU A C 1
ATOM 896 O O . LEU A 1 110 ? 8.474 6.808 -1.687 1.00 98.94 110 LEU A O 1
ATOM 900 N N . THR A 1 111 ? 9.352 5.590 -0.043 1.00 98.88 111 THR A N 1
ATOM 901 C CA . THR A 1 111 ? 9.965 6.745 0.632 1.00 98.88 111 THR A CA 1
ATOM 902 C C . THR A 1 111 ? 10.917 7.500 -0.295 1.00 98.88 111 THR A C 1
ATOM 904 O O . THR A 1 111 ? 10.869 8.726 -0.373 1.00 98.88 111 THR A O 1
ATOM 907 N N . HIS A 1 112 ? 11.764 6.784 -1.040 1.00 98.88 112 HIS A N 1
ATOM 908 C CA . HIS A 1 112 ? 12.710 7.413 -1.964 1.00 98.88 112 HIS A CA 1
ATOM 909 C C . HIS A 1 112 ? 12.018 8.219 -3.062 1.00 98.88 112 HIS A C 1
ATOM 911 O O . HIS A 1 112 ? 12.431 9.345 -3.350 1.00 98.88 112 HIS A O 1
ATOM 917 N N . LEU A 1 113 ? 10.973 7.688 -3.689 1.00 98.88 113 LEU A N 1
ATOM 918 C CA . LEU A 1 113 ? 10.259 8.403 -4.743 1.00 98.88 113 LEU A CA 1
ATOM 919 C C . LEU A 1 113 ? 9.395 9.547 -4.192 1.00 98.88 113 LEU A C 1
ATOM 921 O O . LEU A 1 113 ? 9.397 10.633 -4.785 1.00 98.88 113 LEU A O 1
ATOM 925 N N . ALA A 1 114 ? 8.796 9.380 -3.012 1.00 98.62 114 ALA A N 1
ATOM 926 C CA . ALA A 1 114 ? 7.974 10.390 -2.354 1.00 98.62 114 ALA A CA 1
ATOM 927 C C . ALA A 1 114 ? 8.733 11.687 -2.026 1.00 98.62 114 ALA A C 1
ATOM 929 O O . ALA A 1 114 ? 8.117 12.746 -1.884 1.00 98.62 114 ALA A O 1
ATOM 930 N N . GLU A 1 115 ? 10.066 11.661 -1.942 1.00 98.19 115 GLU A N 1
ATOM 931 C CA . GLU A 1 115 ? 10.901 12.858 -1.762 1.00 98.19 115 GLU A CA 1
ATOM 932 C C . GLU A 1 115 ? 11.007 13.728 -3.025 1.00 98.19 115 GLU A C 1
ATOM 934 O O . GLU A 1 115 ? 11.235 14.941 -2.939 1.00 98.19 115 GLU A O 1
ATOM 939 N N . LYS A 1 116 ? 10.858 13.137 -4.216 1.00 98.44 116 LYS A N 1
ATOM 940 C CA . LYS A 1 116 ? 11.048 13.824 -5.506 1.00 98.44 116 LYS A CA 1
ATOM 941 C C . LYS A 1 116 ? 9.865 14.763 -5.799 1.00 98.44 116 LYS A C 1
ATOM 943 O O . LYS A 1 116 ? 8.930 14.852 -5.014 1.00 98.44 116 LYS A O 1
ATOM 948 N N . LYS A 1 117 ? 9.896 15.549 -6.884 1.00 98.38 117 LYS A N 1
ATOM 949 C CA . LYS A 1 117 ? 8.789 16.486 -7.177 1.00 98.38 117 LYS A CA 1
ATOM 950 C C . LYS A 1 117 ? 7.525 15.709 -7.554 1.00 98.38 117 LYS A C 1
ATOM 952 O O . LYS A 1 117 ? 7.519 15.045 -8.590 1.00 98.38 117 LYS A O 1
ATOM 957 N N . SER A 1 118 ? 6.481 15.800 -6.730 1.00 98.12 118 SER A N 1
ATOM 958 C CA . SER A 1 118 ? 5.323 14.896 -6.775 1.00 98.12 118 SER A CA 1
ATOM 959 C C . SER A 1 118 ? 4.503 15.029 -8.069 1.00 98.12 118 SER A C 1
ATOM 961 O O . SER A 1 118 ? 3.862 14.072 -8.491 1.00 98.12 118 SER A O 1
ATOM 963 N N . ASN A 1 119 ? 4.615 16.140 -8.810 1.00 97.94 119 ASN A N 1
ATOM 964 C CA . ASN A 1 119 ? 4.008 16.273 -10.147 1.00 97.94 119 ASN A CA 1
ATOM 965 C C . ASN A 1 119 ? 4.616 15.310 -11.194 1.00 97.94 119 ASN A C 1
ATOM 967 O O . ASN A 1 119 ? 4.049 15.124 -12.268 1.00 97.94 119 ASN A O 1
ATOM 971 N N . PHE A 1 120 ? 5.762 14.685 -10.905 1.00 98.62 120 PHE A N 1
ATOM 972 C CA . PHE A 1 120 ? 6.437 13.729 -11.793 1.00 98.62 120 PHE A CA 1
ATOM 973 C C . PHE A 1 120 ? 6.413 12.292 -11.269 1.00 98.62 120 PHE A C 1
ATOM 975 O O . PHE A 1 120 ? 6.913 11.404 -11.951 1.00 98.62 120 PHE A O 1
ATOM 982 N N . ILE A 1 121 ? 5.862 12.054 -10.081 1.00 98.81 121 ILE A N 1
ATOM 983 C CA . ILE A 1 121 ? 5.846 10.740 -9.438 1.00 98.81 121 ILE A CA 1
ATOM 984 C C . ILE A 1 121 ? 4.400 10.312 -9.220 1.00 98.81 121 ILE A C 1
ATOM 986 O O . ILE A 1 121 ? 3.550 11.122 -8.839 1.00 98.81 121 ILE A O 1
ATOM 990 N N . ARG A 1 122 ? 4.117 9.035 -9.452 1.00 98.81 122 ARG A N 1
ATOM 991 C CA . ARG A 1 122 ? 2.879 8.393 -9.023 1.00 98.81 122 ARG A CA 1
ATOM 992 C C . ARG A 1 122 ? 3.228 7.093 -8.319 1.00 98.81 122 ARG A C 1
ATOM 994 O O . ARG A 1 122 ? 3.943 6.265 -8.872 1.00 98.81 122 ARG A O 1
ATOM 1001 N N . GLU A 1 123 ? 2.724 6.934 -7.106 1.00 98.94 123 GLU A N 1
ATOM 1002 C CA . GLU A 1 123 ? 2.896 5.726 -6.302 1.00 98.94 123 GLU A CA 1
ATOM 1003 C C . GLU A 1 123 ? 1.523 5.129 -6.046 1.00 98.94 123 GLU A C 1
ATOM 1005 O O . GLU A 1 123 ? 0.669 5.771 -5.428 1.00 98.94 123 GLU A O 1
ATOM 1010 N N . TYR A 1 124 ? 1.317 3.922 -6.562 1.00 98.94 124 TYR A N 1
ATOM 1011 C CA . TYR A 1 124 ? 0.049 3.220 -6.504 1.00 98.94 124 TYR A CA 1
ATOM 1012 C C . TYR A 1 124 ? 0.169 1.931 -5.698 1.00 98.94 124 TYR A C 1
ATOM 1014 O O . TYR A 1 124 ? 1.017 1.090 -5.994 1.00 98.94 124 TYR A O 1
ATOM 1022 N N . LEU A 1 125 ? -0.723 1.746 -4.726 1.00 98.94 125 LEU A N 1
ATOM 1023 C CA . LEU A 1 125 ? -0.786 0.561 -3.870 1.00 98.94 125 LEU A CA 1
ATOM 1024 C C . LEU A 1 125 ? -2.153 -0.141 -3.987 1.00 98.94 125 LEU A C 1
ATOM 1026 O O . LEU A 1 125 ? -2.921 -0.157 -3.021 1.00 98.94 125 LEU A O 1
ATOM 1030 N N . PRO A 1 126 ? -2.502 -0.696 -5.166 1.00 98.81 126 PRO A N 1
ATOM 1031 C CA . PRO A 1 126 ? -3.763 -1.404 -5.361 1.00 98.81 126 PRO A CA 1
ATOM 1032 C C . PRO A 1 126 ? -3.904 -2.586 -4.393 1.00 98.81 126 PRO A C 1
ATOM 1034 O O . PRO A 1 126 ? -2.992 -3.398 -4.227 1.00 98.81 126 PRO A O 1
ATOM 1037 N N . ALA A 1 127 ? -5.075 -2.712 -3.769 1.00 98.75 127 ALA A N 1
ATOM 1038 C CA . ALA A 1 127 ? -5.318 -3.775 -2.797 1.00 98.75 127 ALA A CA 1
ATOM 1039 C C . ALA A 1 127 ? -5.683 -5.126 -3.438 1.00 98.75 127 ALA A C 1
ATOM 1041 O O . ALA A 1 127 ? -5.559 -6.156 -2.780 1.00 98.75 127 ALA A O 1
ATOM 1042 N N . ASP A 1 128 ? -6.133 -5.136 -4.695 1.00 98.81 128 ASP A N 1
ATOM 1043 C CA . ASP A 1 128 ? -6.602 -6.332 -5.395 1.00 98.81 128 ASP A CA 1
ATOM 1044 C C . ASP A 1 128 ? -6.422 -6.252 -6.925 1.00 98.81 128 ASP A C 1
ATOM 1046 O O . ASP A 1 128 ? -5.859 -5.294 -7.464 1.00 98.81 128 ASP A O 1
ATOM 1050 N N . GLY A 1 129 ? -6.879 -7.288 -7.637 1.00 98.81 129 GLY A N 1
ATOM 1051 C CA . GLY A 1 129 ? -6.716 -7.415 -9.084 1.00 98.81 129 GLY A CA 1
ATOM 1052 C C . GLY A 1 129 ? -7.468 -6.353 -9.888 1.00 98.81 129 GLY A C 1
ATOM 1053 O O . GLY A 1 129 ? -6.904 -5.809 -10.836 1.00 98.81 129 GLY A O 1
ATOM 1054 N N . ASN A 1 130 ? -8.704 -6.014 -9.506 1.00 98.81 130 ASN A N 1
ATOM 1055 C CA . ASN A 1 130 ? -9.480 -4.982 -10.203 1.00 98.81 130 ASN A CA 1
ATOM 1056 C C . ASN A 1 130 ? -8.831 -3.604 -10.037 1.00 98.81 130 ASN A C 1
ATOM 1058 O O . ASN A 1 130 ? -8.662 -2.882 -11.021 1.00 98.81 130 ASN A O 1
ATOM 1062 N N . SER A 1 131 ? -8.384 -3.273 -8.822 1.00 98.75 131 SER A N 1
ATOM 1063 C CA . SER A 1 131 ? -7.666 -2.022 -8.551 1.00 98.75 131 SER A CA 1
ATOM 1064 C C . SER A 1 131 ? -6.353 -1.943 -9.327 1.00 98.75 131 SER A C 1
ATOM 1066 O O . SER A 1 131 ? -6.021 -0.894 -9.874 1.00 98.75 131 SER A O 1
ATOM 1068 N N . LEU A 1 132 ? -5.617 -3.057 -9.426 1.00 98.81 132 LEU A N 1
ATOM 1069 C CA . LEU A 1 132 ? -4.385 -3.130 -10.211 1.00 98.81 132 LEU A CA 1
ATOM 1070 C C . LEU A 1 132 ? -4.643 -2.883 -11.705 1.00 98.81 132 LEU A C 1
ATOM 1072 O O . LEU A 1 132 ? -3.876 -2.159 -12.337 1.00 98.81 132 LEU A O 1
ATOM 1076 N N . LEU A 1 133 ? -5.712 -3.455 -12.267 1.00 98.75 133 LEU A N 1
ATOM 1077 C CA . LEU A 1 133 ? -6.087 -3.237 -13.668 1.00 98.75 133 LEU A CA 1
ATOM 1078 C C . LEU A 1 133 ? -6.452 -1.772 -13.937 1.00 98.75 133 LEU A C 1
ATOM 1080 O O . LEU A 1 133 ? -5.928 -1.184 -14.883 1.00 98.75 133 LEU A O 1
ATOM 1084 N N . ALA A 1 134 ? -7.286 -1.172 -13.085 1.00 98.62 134 ALA A N 1
ATOM 1085 C CA . ALA A 1 134 ? -7.706 0.221 -13.228 1.00 98.62 134 ALA A CA 1
ATOM 1086 C C . ALA A 1 134 ? -6.519 1.200 -13.107 1.00 98.62 134 ALA A C 1
ATOM 1088 O O . ALA A 1 134 ? -6.377 2.134 -13.897 1.00 98.62 134 ALA A O 1
ATOM 1089 N N . VAL A 1 135 ? -5.603 0.955 -12.164 1.00 98.44 135 VAL A N 1
ATOM 1090 C CA . VAL A 1 135 ? -4.368 1.743 -12.026 1.00 98.44 135 VAL A CA 1
ATOM 1091 C C . VAL A 1 135 ? -3.460 1.589 -13.248 1.00 98.44 135 VAL A C 1
ATOM 1093 O O . VAL A 1 135 ? -2.892 2.579 -13.704 1.00 98.44 135 VAL A O 1
ATOM 1096 N N . GLN A 1 136 ? -3.303 0.377 -13.791 1.00 97.88 136 GLN A N 1
ATOM 1097 C CA . GLN A 1 136 ? -2.467 0.156 -14.977 1.00 97.88 136 GLN A CA 1
ATOM 1098 C C . GLN A 1 136 ? -3.002 0.896 -16.206 1.00 97.88 136 GLN A C 1
ATOM 1100 O O . GLN A 1 136 ? -2.212 1.488 -16.942 1.00 97.88 136 GLN A O 1
ATOM 1105 N N . GLU A 1 137 ? -4.322 0.907 -16.414 1.00 97.50 137 GLU A N 1
ATOM 1106 C CA . GLU A 1 137 ? -4.947 1.692 -17.484 1.00 97.50 137 GLU A CA 1
ATOM 1107 C C . GLU A 1 137 ? -4.568 3.174 -17.373 1.00 97.50 137 GLU A C 1
ATOM 1109 O O . GLU A 1 137 ? -4.068 3.768 -18.335 1.00 97.50 137 GLU A O 1
ATOM 1114 N N . ARG A 1 138 ? -4.70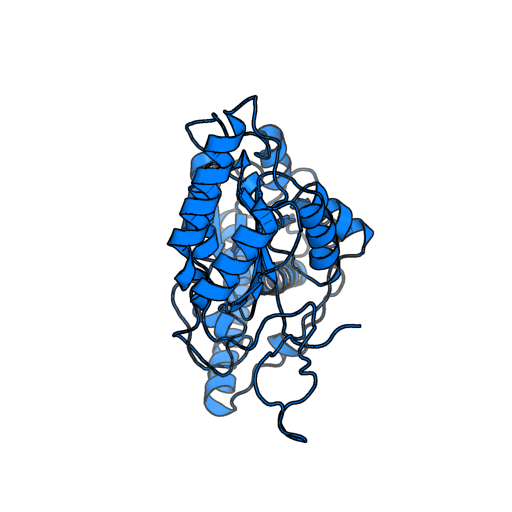9 3.748 -16.172 1.00 96.69 138 ARG A N 1
ATOM 1115 C CA . ARG A 1 138 ? -4.306 5.130 -15.905 1.00 96.69 138 ARG A CA 1
ATOM 1116 C C . ARG A 1 138 ? -2.808 5.338 -16.145 1.00 96.69 138 ARG A C 1
ATOM 1118 O O . ARG A 1 138 ? -2.445 6.237 -16.906 1.00 96.69 138 ARG A O 1
ATOM 1125 N N . ALA A 1 139 ? -1.948 4.494 -15.574 1.00 97.62 139 ALA A N 1
ATOM 1126 C CA . ALA A 1 139 ? -0.491 4.606 -15.675 1.00 97.62 139 ALA A CA 1
ATOM 1127 C C . ALA A 1 139 ? 0.006 4.607 -17.133 1.00 97.62 139 ALA A C 1
ATOM 1129 O O . ALA A 1 139 ? 0.919 5.359 -17.477 1.00 97.62 139 ALA A O 1
ATOM 1130 N N . PHE A 1 140 ? -0.628 3.829 -18.017 1.00 97.44 140 PHE A N 1
ATOM 1131 C CA . PHE A 1 140 ? -0.293 3.809 -19.444 1.00 97.44 140 PHE A CA 1
ATOM 1132 C C . PHE A 1 140 ? -0.723 5.056 -20.220 1.00 97.44 140 PHE A C 1
ATOM 1134 O O . PHE A 1 140 ? -0.160 5.333 -21.283 1.00 97.44 140 PHE A O 1
ATOM 1141 N N . SER A 1 141 ? -1.710 5.795 -19.717 1.00 95.50 141 SER A N 1
ATOM 1142 C CA . SER A 1 141 ? -2.191 7.032 -20.337 1.00 95.50 141 SER A CA 1
ATOM 1143 C C . SER A 1 141 ? -1.437 8.277 -19.860 1.00 95.50 141 SER A C 1
ATOM 1145 O O . SER A 1 141 ? -1.366 9.276 -20.581 1.00 95.50 141 SER A O 1
ATOM 1147 N N . GLU A 1 142 ? -0.848 8.222 -18.663 1.00 95.69 142 GLU A N 1
ATOM 1148 C CA . GLU A 1 142 ? -0.123 9.343 -18.078 1.00 95.69 142 GLU A CA 1
ATOM 1149 C C . GLU A 1 142 ? 1.168 9.672 -18.844 1.00 95.69 142 GLU A C 1
ATOM 1151 O O . GLU A 1 142 ? 1.789 8.842 -19.516 1.00 95.69 142 GLU A O 1
ATOM 1156 N N . ARG A 1 143 ? 1.579 10.937 -18.734 1.00 98.06 143 ARG A N 1
ATOM 1157 C CA . ARG A 1 143 ? 2.731 11.504 -19.440 1.00 98.06 143 ARG A CA 1
ATOM 1158 C C . ARG A 1 143 ? 3.671 12.179 -18.456 1.00 98.06 143 ARG A C 1
ATOM 1160 O O . ARG A 1 143 ? 3.222 12.811 -17.492 1.00 98.06 143 ARG A O 1
ATOM 1167 N N . HIS A 1 144 ? 4.973 12.112 -18.735 1.00 96.88 144 HIS A N 1
ATOM 1168 C CA . HIS A 1 144 ? 6.010 12.735 -17.899 1.00 96.88 144 HIS A CA 1
ATOM 1169 C C . HIS A 1 144 ? 5.978 12.266 -16.439 1.00 96.88 144 HIS A C 1
ATOM 1171 O O . HIS A 1 144 ? 6.163 13.078 -15.533 1.00 96.88 144 HIS A O 1
ATOM 1177 N N . LYS A 1 145 ? 5.737 10.974 -16.194 1.00 98.69 145 LYS A N 1
ATOM 1178 C CA . LYS A 1 145 ? 5.769 10.404 -14.842 1.00 98.69 145 LYS A CA 1
ATOM 1179 C C . LYS A 1 145 ? 6.773 9.265 -14.710 1.00 98.69 145 LYS A C 1
ATOM 1181 O O . LYS A 1 145 ? 7.117 8.599 -15.685 1.00 98.69 145 LYS A O 1
ATOM 1186 N N . VAL A 1 146 ? 7.198 9.041 -13.475 1.00 98.88 146 VAL A N 1
ATOM 1187 C CA . VAL A 1 146 ? 7.634 7.737 -12.982 1.00 98.88 146 VAL A CA 1
ATOM 1188 C C . VAL A 1 146 ? 6.464 7.158 -12.194 1.00 98.88 146 VAL A C 1
ATOM 1190 O O . VAL A 1 146 ? 6.061 7.729 -11.180 1.00 98.88 146 VAL A O 1
ATOM 1193 N N . ASN A 1 147 ? 5.921 6.049 -12.680 1.00 98.94 147 ASN A N 1
ATOM 1194 C CA . ASN A 1 147 ? 4.823 5.323 -12.061 1.00 98.94 147 ASN A CA 1
ATOM 1195 C C . ASN A 1 147 ? 5.394 4.101 -11.340 1.00 98.94 147 ASN A C 1
ATOM 1197 O O . ASN A 1 147 ? 5.949 3.218 -11.990 1.00 98.94 147 ASN A O 1
ATOM 1201 N N . LEU A 1 148 ? 5.245 4.038 -10.019 1.00 98.94 148 LEU A N 1
ATOM 1202 C CA . LEU A 1 148 ? 5.556 2.867 -9.206 1.00 98.94 148 LEU A CA 1
ATOM 1203 C C . LEU A 1 148 ? 4.253 2.199 -8.770 1.00 98.94 148 LEU A C 1
ATOM 1205 O O . LEU A 1 148 ? 3.443 2.805 -8.072 1.00 98.94 148 LEU A O 1
ATOM 1209 N N . LEU A 1 149 ? 4.060 0.947 -9.172 1.00 98.88 149 LEU A N 1
ATOM 1210 C CA . LEU A 1 149 ? 2.928 0.125 -8.764 1.00 98.88 149 LEU A CA 1
ATOM 1211 C C . LEU A 1 149 ? 3.425 -0.961 -7.806 1.00 98.88 149 LEU A C 1
ATOM 1213 O O . LEU A 1 149 ? 4.267 -1.780 -8.179 1.00 98.88 149 LEU A O 1
ATOM 1217 N N . ILE A 1 150 ? 2.880 -0.997 -6.593 1.00 98.88 150 ILE A N 1
ATOM 1218 C CA . ILE A 1 150 ? 3.104 -2.078 -5.630 1.00 98.88 150 ILE A CA 1
ATOM 1219 C C . ILE A 1 150 ? 2.027 -3.140 -5.851 1.00 98.88 150 ILE A C 1
ATOM 1221 O O . ILE A 1 150 ? 0.842 -2.860 -5.680 1.00 98.88 150 ILE A O 1
ATOM 1225 N N . ALA A 1 151 ? 2.411 -4.351 -6.259 1.00 98.44 151 ALA A N 1
ATOM 1226 C CA . ALA A 1 151 ? 1.451 -5.371 -6.681 1.00 98.44 151 ALA A CA 1
ATOM 1227 C C . ALA A 1 151 ? 1.713 -6.749 -6.062 1.00 98.44 151 ALA A C 1
ATOM 1229 O O . ALA A 1 151 ? 2.807 -7.315 -6.165 1.00 98.44 151 ALA A O 1
ATOM 1230 N N . SER A 1 152 ? 0.660 -7.334 -5.487 1.00 98.69 152 SER A N 1
ATOM 1231 C CA . SER A 1 152 ? 0.664 -8.719 -5.015 1.00 98.69 152 SER A CA 1
ATOM 1232 C C . SER A 1 152 ? 0.742 -9.723 -6.169 1.00 98.69 152 SER A C 1
ATOM 1234 O O . SER A 1 152 ? 0.193 -9.501 -7.248 1.00 98.69 152 SER A O 1
ATOM 1236 N N . LYS A 1 153 ? 1.411 -10.853 -5.919 1.00 98.44 153 LYS A N 1
ATOM 1237 C CA . LYS A 1 153 ? 1.435 -12.024 -6.813 1.00 98.44 153 LYS A CA 1
ATOM 1238 C C . LYS A 1 153 ? 0.844 -13.281 -6.179 1.00 98.44 153 LYS A C 1
ATOM 1240 O O . LYS A 1 153 ? 0.557 -14.245 -6.886 1.00 98.44 153 LYS A O 1
ATOM 1245 N N . GLN A 1 154 ? 0.738 -13.318 -4.852 1.00 98.31 154 GLN A N 1
ATOM 1246 C CA . GLN A 1 154 ? 0.213 -14.480 -4.147 1.00 98.31 154 GLN A CA 1
ATOM 1247 C C . GLN A 1 154 ? -1.324 -14.500 -4.192 1.00 98.31 154 GLN A C 1
ATOM 1249 O O . GLN A 1 154 ? -1.949 -13.453 -4.360 1.00 98.31 154 GLN A O 1
ATOM 1254 N N . PRO A 1 155 ? -1.967 -15.669 -4.020 1.00 98.50 155 PRO A N 1
ATOM 1255 C CA . PRO A 1 155 ? -3.418 -15.739 -3.895 1.00 98.50 155 PRO A CA 1
ATOM 1256 C C . PRO A 1 155 ? -3.899 -14.913 -2.695 1.00 98.50 155 PRO A C 1
ATOM 1258 O O . PRO A 1 155 ? -3.407 -15.090 -1.575 1.00 98.50 155 PRO A O 1
ATOM 1261 N N . ARG A 1 156 ? -4.846 -14.003 -2.937 1.00 98.44 156 ARG A N 1
ATOM 1262 C CA . ARG A 1 156 ? -5.422 -13.085 -1.945 1.00 98.44 156 ARG A CA 1
ATOM 1263 C C . ARG A 1 156 ? -6.909 -12.867 -2.210 1.00 98.44 156 ARG A C 1
ATOM 1265 O O . ARG A 1 156 ? -7.385 -13.052 -3.333 1.00 98.44 156 ARG A O 1
ATOM 1272 N N . GLN A 1 157 ? -7.627 -12.445 -1.174 1.00 98.56 157 GLN A N 1
ATOM 1273 C CA . GLN A 1 157 ? -9.015 -11.996 -1.281 1.00 98.56 157 GLN A CA 1
ATOM 1274 C C . GLN A 1 157 ? -9.123 -10.818 -2.261 1.00 98.56 157 GLN A C 1
ATOM 1276 O O . GLN A 1 157 ? -8.180 -10.043 -2.410 1.00 98.56 157 GLN A O 1
ATOM 1281 N N . GLN A 1 158 ? -10.260 -10.719 -2.948 1.00 98.81 158 GLN A N 1
ATOM 1282 C CA . GLN A 1 158 ? -10.588 -9.611 -3.847 1.00 98.81 158 GLN A CA 1
ATOM 1283 C C . GLN A 1 158 ? -11.694 -8.786 -3.192 1.00 98.81 158 GLN A C 1
ATOM 1285 O O . GLN A 1 158 ? -12.612 -9.368 -2.610 1.00 98.81 158 GLN A O 1
ATOM 1290 N N . TRP A 1 159 ? -11.598 -7.463 -3.265 1.00 98.75 159 TRP A N 1
ATOM 1291 C CA . TRP A 1 159 ? -12.384 -6.557 -2.428 1.00 98.75 159 TRP A CA 1
ATOM 1292 C C . TRP A 1 159 ? -13.340 -5.704 -3.239 1.00 98.75 159 TRP A C 1
ATOM 1294 O O . TRP A 1 159 ? -14.502 -5.556 -2.871 1.00 98.75 159 TRP A O 1
ATOM 1304 N N . PHE A 1 160 ? -12.845 -5.147 -4.336 1.00 98.75 160 PHE A N 1
ATOM 1305 C CA . PHE A 1 160 ? -13.505 -4.067 -5.035 1.00 98.75 160 PHE A CA 1
ATOM 1306 C C . PHE A 1 160 ? -14.089 -4.552 -6.351 1.00 98.75 160 PHE A C 1
ATOM 1308 O O . PHE A 1 160 ? -13.474 -5.294 -7.125 1.00 98.75 160 PHE A O 1
ATOM 1315 N N . THR A 1 161 ? -15.306 -4.099 -6.618 1.00 98.75 161 THR A N 1
ATOM 1316 C CA . THR A 1 161 ? -15.911 -4.170 -7.949 1.00 98.75 161 THR A CA 1
ATOM 1317 C C . THR A 1 161 ? -15.089 -3.363 -8.958 1.00 98.75 161 THR A C 1
ATOM 1319 O O . THR A 1 161 ? -14.239 -2.552 -8.586 1.00 98.75 161 THR A O 1
ATOM 1322 N N . VAL A 1 162 ? -15.334 -3.570 -10.253 1.00 98.50 162 VAL A N 1
ATOM 1323 C CA . VAL A 1 162 ? -14.657 -2.794 -11.306 1.00 98.50 162 VAL A CA 1
ATOM 1324 C C . VAL A 1 162 ? -14.976 -1.303 -11.156 1.00 98.50 162 VAL A C 1
ATOM 1326 O O . VAL A 1 162 ? -14.090 -0.467 -11.291 1.00 98.50 162 VAL A O 1
ATOM 1329 N N . GLU A 1 163 ? -16.214 -0.973 -10.790 1.00 98.50 163 GLU A N 1
ATOM 1330 C CA . GLU A 1 163 ? -16.686 0.396 -10.594 1.00 98.50 163 GLU A CA 1
ATOM 1331 C C . GLU A 1 163 ? -16.024 1.067 -9.380 1.00 98.50 163 GLU A C 1
ATOM 1333 O O . GLU A 1 163 ? -15.661 2.243 -9.420 1.00 98.50 163 GLU A O 1
ATOM 1338 N N . GLU A 1 164 ? -15.833 0.333 -8.280 1.00 98.62 164 GLU A N 1
ATOM 1339 C CA . GLU A 1 164 ? -15.077 0.841 -7.131 1.00 98.62 164 GLU A CA 1
ATOM 1340 C C . GLU A 1 164 ? -13.597 1.026 -7.462 1.00 98.62 164 GLU A C 1
ATOM 1342 O O . GLU A 1 164 ? -13.026 2.053 -7.089 1.00 98.62 164 GLU A O 1
ATOM 1347 N N . ALA A 1 165 ? -12.999 0.073 -8.179 1.00 98.75 165 ALA A N 1
ATOM 1348 C CA . ALA A 1 165 ? -11.610 0.128 -8.617 1.00 98.75 165 ALA A CA 1
ATOM 1349 C C . ALA A 1 165 ? -11.341 1.309 -9.562 1.00 98.75 165 ALA A C 1
ATOM 1351 O O . ALA A 1 165 ? -10.313 1.969 -9.430 1.00 98.75 165 ALA A O 1
ATOM 1352 N N . GLU A 1 166 ? -12.267 1.624 -10.470 1.00 98.25 166 GLU A N 1
ATOM 1353 C CA . GLU A 1 166 ? -12.168 2.794 -11.349 1.00 98.25 166 GLU A CA 1
ATOM 1354 C C . GLU A 1 166 ? -12.156 4.100 -10.541 1.00 98.25 166 GLU A C 1
ATOM 1356 O O . GLU A 1 166 ? -11.306 4.967 -10.761 1.00 98.25 166 GLU A O 1
ATOM 1361 N N . VAL A 1 167 ? -13.040 4.229 -9.544 1.00 98.44 167 VAL A N 1
ATOM 1362 C CA . VAL A 1 167 ? -13.030 5.389 -8.637 1.00 98.44 167 VAL A CA 1
ATOM 1363 C C . VAL A 1 167 ? -11.727 5.444 -7.842 1.00 98.44 167 VAL A C 1
ATOM 1365 O O . VAL A 1 167 ? -11.114 6.504 -7.760 1.00 98.44 167 VAL A O 1
ATOM 1368 N N . LEU A 1 168 ? -11.265 4.319 -7.292 1.00 98.62 168 LEU A N 1
ATOM 1369 C CA . LEU A 1 168 ? -10.007 4.244 -6.546 1.00 98.62 168 LEU A CA 1
ATOM 1370 C C . LEU A 1 168 ? -8.790 4.604 -7.409 1.00 98.62 168 LEU A C 1
ATOM 1372 O O . LEU A 1 168 ? -7.890 5.285 -6.928 1.00 98.62 168 LEU A O 1
ATOM 1376 N N . ALA A 1 169 ? -8.756 4.207 -8.680 1.00 98.00 169 ALA A N 1
ATOM 1377 C CA . ALA A 1 169 ? -7.667 4.546 -9.592 1.00 98.00 169 ALA A CA 1
ATOM 1378 C C . ALA A 1 169 ? -7.687 6.024 -10.010 1.00 98.00 169 ALA A C 1
ATOM 1380 O O . ALA A 1 169 ? -6.624 6.633 -10.150 1.00 98.00 169 ALA A O 1
ATOM 1381 N N . ASN A 1 170 ? -8.868 6.622 -10.188 1.00 97.00 170 ASN A N 1
ATOM 1382 C CA . ASN A 1 170 ? -9.018 8.015 -10.625 1.00 97.00 170 ASN A CA 1
ATOM 1383 C C . ASN A 1 170 ? -8.875 9.016 -9.471 1.00 97.00 170 ASN A C 1
ATOM 1385 O O . ASN A 1 170 ? -8.115 9.988 -9.561 1.00 97.00 170 ASN A O 1
ATOM 1389 N N . GLU A 1 171 ? -9.567 8.755 -8.365 1.00 97.94 171 GLU A N 1
ATOM 1390 C CA . GLU A 1 171 ? -9.541 9.587 -7.165 1.00 97.94 171 GLU A CA 1
ATOM 1391 C C . GLU A 1 171 ? -8.397 9.209 -6.226 1.00 97.94 171 GLU A C 1
ATOM 1393 O O . GLU A 1 171 ? -8.040 9.978 -5.345 1.00 97.94 171 GLU A O 1
ATOM 1398 N N . GLY A 1 172 ? -7.765 8.054 -6.382 1.00 98.38 172 GLY A N 1
ATOM 1399 C CA . GLY A 1 172 ? -6.601 7.678 -5.583 1.00 98.38 172 GLY A CA 1
ATOM 1400 C C . GLY A 1 172 ? -6.909 7.239 -4.150 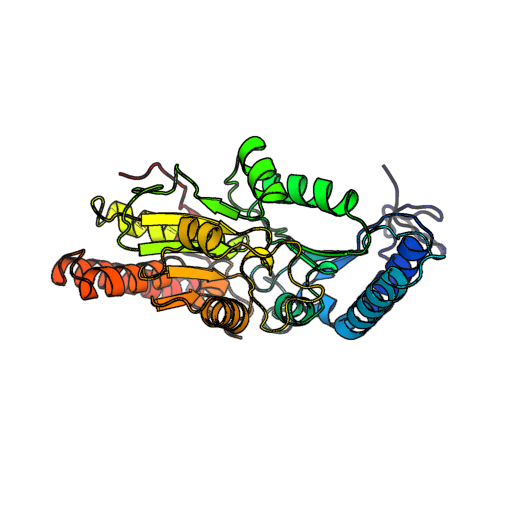1.00 98.38 172 GLY A C 1
ATOM 1401 O O . GLY A 1 172 ? -6.061 6.607 -3.533 1.00 98.38 172 GLY A O 1
ATOM 1402 N N . LEU A 1 173 ? -8.085 7.537 -3.605 1.00 98.56 173 LEU A N 1
ATOM 1403 C CA . LEU A 1 173 ? -8.567 7.025 -2.325 1.00 98.56 173 LEU A CA 1
ATOM 1404 C C . LEU A 1 173 ? -10.090 7.125 -2.248 1.00 98.56 173 LEU A C 1
ATOM 1406 O O . LEU A 1 173 ? -10.697 7.957 -2.924 1.00 98.56 173 LEU A O 1
ATOM 1410 N N . LYS A 1 174 ? -10.710 6.285 -1.418 1.00 98.56 174 LYS A N 1
ATOM 1411 C CA . LYS A 1 174 ? -12.169 6.239 -1.269 1.00 98.56 174 LYS A CA 1
ATOM 1412 C C .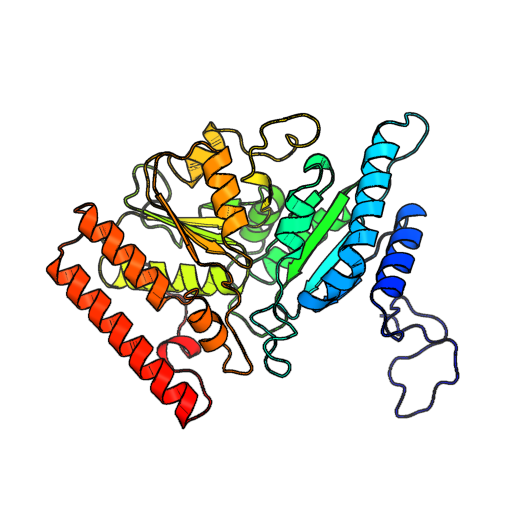 LYS A 1 174 ? -12.578 5.801 0.138 1.00 98.56 174 LYS A C 1
ATOM 1414 O O . LYS A 1 174 ? -11.972 4.892 0.701 1.00 98.56 174 LYS A O 1
ATOM 1419 N N . ILE A 1 175 ? -13.637 6.418 0.674 1.00 98.75 175 ILE A N 1
ATOM 1420 C CA . ILE A 1 175 ? -14.372 5.882 1.830 1.00 98.75 175 ILE A CA 1
ATOM 1421 C C . ILE A 1 175 ? -15.213 4.702 1.345 1.00 98.75 175 ILE A C 1
ATOM 1423 O O . ILE A 1 175 ? -16.016 4.845 0.422 1.00 98.75 175 ILE A O 1
ATOM 1427 N N . ILE A 1 176 ? -15.019 3.537 1.948 1.00 98.75 176 ILE A N 1
ATOM 1428 C CA . ILE A 1 176 ? -15.692 2.308 1.539 1.00 98.75 176 ILE A CA 1
ATOM 1429 C C . ILE A 1 176 ? -16.916 2.092 2.428 1.00 98.75 176 ILE A C 1
ATOM 1431 O O . ILE A 1 176 ? -16.803 1.676 3.584 1.00 98.75 176 ILE A O 1
ATOM 1435 N N . ASP A 1 177 ? -18.096 2.380 1.880 1.00 98.25 177 ASP A N 1
ATOM 1436 C CA . ASP A 1 177 ? -19.354 2.388 2.634 1.00 98.25 177 ASP A CA 1
ATOM 1437 C C . ASP A 1 177 ? -19.673 1.029 3.271 1.00 98.25 177 ASP A C 1
ATOM 1439 O O . ASP A 1 177 ? -20.054 0.971 4.436 1.00 98.25 177 ASP A O 1
ATOM 1443 N N . TRP A 1 178 ? -19.462 -0.080 2.553 1.00 98.56 178 TRP A N 1
ATOM 1444 C CA . TRP A 1 178 ? -19.751 -1.425 3.070 1.00 98.56 178 TRP A CA 1
ATOM 1445 C C . TRP A 1 178 ? -18.809 -1.872 4.200 1.00 98.56 178 TRP A C 1
ATOM 1447 O O . TRP A 1 178 ? -19.113 -2.838 4.899 1.00 98.56 178 TRP A O 1
ATOM 1457 N N . ALA A 1 179 ? -17.692 -1.167 4.392 1.00 98.69 179 ALA A N 1
ATOM 1458 C CA . ALA A 1 179 ? -16.722 -1.370 5.467 1.00 98.69 179 ALA A CA 1
ATOM 1459 C C . ALA A 1 179 ? -16.739 -0.219 6.490 1.00 98.69 179 ALA A C 1
ATOM 1461 O O . ALA A 1 179 ? -15.780 -0.047 7.238 1.00 98.69 179 ALA A O 1
ATOM 1462 N N . SER A 1 180 ? -17.803 0.588 6.520 1.00 98.75 180 SER A N 1
ATOM 1463 C CA . SER A 1 180 ? -17.942 1.737 7.418 1.00 98.75 180 SER A CA 1
ATOM 1464 C C . SER A 1 180 ? -19.276 1.674 8.162 1.00 98.75 180 SER A C 1
ATOM 1466 O O . SER A 1 180 ? -20.326 1.570 7.536 1.00 98.75 180 SER A O 1
ATOM 1468 N N . THR A 1 181 ? -19.268 1.810 9.491 1.00 98.50 181 THR A N 1
ATOM 1469 C CA . THR A 1 181 ? -20.510 2.011 10.268 1.00 98.50 181 THR A CA 1
ATOM 1470 C C . THR A 1 181 ? -20.976 3.472 10.227 1.00 98.50 181 THR A C 1
ATOM 1472 O O . THR A 1 181 ? -22.157 3.760 10.412 1.00 98.50 181 THR A O 1
ATOM 1475 N N . ALA A 1 182 ? -20.062 4.403 9.932 1.00 96.88 182 ALA A N 1
ATOM 1476 C CA . ALA A 1 182 ? -20.316 5.834 9.792 1.00 96.88 182 ALA A CA 1
ATOM 1477 C C . ALA A 1 182 ? -19.501 6.440 8.620 1.00 96.88 182 ALA A C 1
ATOM 1479 O O . ALA A 1 182 ? -18.524 7.169 8.836 1.00 96.88 182 ALA A O 1
ATOM 1480 N N . PRO A 1 183 ? -19.902 6.179 7.355 1.00 92.25 183 PRO A N 1
ATOM 1481 C CA . PRO A 1 183 ? -19.206 6.697 6.167 1.00 92.25 183 PRO A CA 1
ATOM 1482 C C . PRO A 1 183 ? -19.264 8.229 6.048 1.00 92.25 183 PRO A C 1
ATOM 1484 O O . PRO A 1 183 ? -18.457 8.844 5.355 1.00 92.25 183 PRO A O 1
ATOM 1487 N N . SER A 1 184 ? -20.202 8.869 6.751 1.00 91.12 184 SER A N 1
ATOM 1488 C CA . SER A 1 184 ? -20.332 10.323 6.849 1.00 91.12 184 SER A CA 1
ATOM 1489 C C . SER A 1 184 ? -20.695 10.737 8.279 1.00 91.12 184 SER A C 1
ATOM 1491 O O . SER A 1 184 ? -21.130 9.905 9.074 1.00 91.12 184 SER A O 1
ATOM 1493 N N . GLY A 1 185 ? -20.512 12.019 8.607 1.00 91.38 185 GLY A N 1
ATOM 1494 C CA . GLY A 1 185 ? -20.744 12.545 9.957 1.00 91.38 185 GLY A CA 1
ATOM 1495 C C . GLY A 1 185 ? -19.636 12.181 10.949 1.00 91.38 185 GLY A C 1
ATOM 1496 O O . GLY A 1 185 ? -18.518 11.867 10.534 1.00 91.38 185 GLY A O 1
ATOM 1497 N N . ASP A 1 186 ? -19.952 12.255 12.241 1.00 92.56 186 ASP A N 1
ATOM 1498 C CA . ASP A 1 186 ? -19.001 12.034 13.335 1.00 92.56 186 ASP A CA 1
ATOM 1499 C C . ASP A 1 186 ? -18.580 10.561 13.429 1.00 92.56 186 ASP A C 1
ATOM 1501 O O . ASP A 1 186 ? -19.426 9.659 13.408 1.00 92.56 186 ASP A O 1
ATOM 1505 N N . VAL A 1 187 ? -17.275 10.329 13.580 1.00 96.81 187 VAL A N 1
ATOM 1506 C CA . VAL A 1 187 ? -16.683 9.004 13.801 1.00 96.81 187 VAL A CA 1
ATOM 1507 C C . VAL A 1 187 ? -15.865 8.985 15.088 1.00 96.81 187 VAL A C 1
ATOM 1509 O O . VAL A 1 187 ? -15.277 9.988 15.487 1.00 96.81 187 VAL A O 1
ATOM 1512 N N . ASP A 1 188 ? -15.833 7.831 15.739 1.00 98.00 188 ASP A N 1
ATOM 1513 C CA . ASP A 1 188 ? -15.035 7.578 16.935 1.00 98.00 188 ASP A CA 1
ATOM 1514 C C . ASP A 1 188 ? -13.579 7.247 16.579 1.00 98.00 188 ASP A C 1
ATOM 1516 O O . ASP A 1 188 ? -12.670 7.592 17.332 1.00 98.00 188 ASP A O 1
ATOM 1520 N N . ILE A 1 189 ? -13.367 6.596 15.430 1.00 98.69 189 ILE A N 1
ATOM 1521 C CA . ILE A 1 189 ? -12.059 6.186 14.908 1.00 98.69 189 ILE A CA 1
ATOM 1522 C C . ILE A 1 189 ? -12.122 6.033 13.380 1.00 98.69 189 ILE A C 1
ATOM 1524 O O . ILE A 1 189 ? -13.161 5.667 12.823 1.00 98.69 189 ILE A O 1
ATOM 1528 N N . THR A 1 190 ? -11.019 6.298 12.685 1.00 98.75 190 THR A N 1
ATOM 1529 C CA . THR A 1 190 ? -10.874 6.020 11.248 1.00 98.75 190 THR A CA 1
ATOM 1530 C C . THR A 1 190 ? -9.915 4.852 11.048 1.00 98.75 190 THR A C 1
ATOM 1532 O O . THR A 1 190 ? -8.812 4.855 11.584 1.00 98.75 190 THR A O 1
ATOM 1535 N N . PHE A 1 191 ? -10.307 3.875 10.236 1.00 98.94 191 PHE A N 1
ATOM 1536 C CA . PHE A 1 191 ? -9.404 2.852 9.719 1.00 98.94 191 PHE A CA 1
ATOM 1537 C C . PHE A 1 191 ? -8.995 3.229 8.300 1.00 98.94 191 PHE A C 1
ATOM 1539 O O . PHE A 1 191 ? -9.834 3.609 7.483 1.00 98.94 191 PHE A O 1
ATOM 1546 N N . ALA A 1 192 ? -7.718 3.111 7.977 1.00 98.94 192 ALA A N 1
ATOM 1547 C CA . ALA A 1 192 ? -7.226 3.341 6.632 1.00 98.94 192 ALA A CA 1
ATOM 1548 C C . ALA A 1 192 ? -6.137 2.342 6.274 1.00 98.94 192 ALA A C 1
ATOM 1550 O O . ALA A 1 192 ? -5.430 1.842 7.147 1.00 98.94 192 ALA A O 1
ATOM 1551 N N . SER A 1 193 ? -5.990 2.050 4.985 1.00 98.94 193 SER A N 1
ATOM 1552 C CA . SER A 1 193 ? -4.872 1.229 4.537 1.00 98.94 193 SER A CA 1
ATOM 1553 C C . SER A 1 193 ? -4.420 1.530 3.116 1.00 98.94 193 SER A C 1
ATOM 1555 O O . SER A 1 193 ? -5.225 1.917 2.266 1.00 98.94 193 SER A O 1
ATOM 1557 N N . ALA A 1 194 ? -3.134 1.291 2.852 1.00 98.94 194 ALA A N 1
ATOM 1558 C CA . ALA A 1 194 ? -2.551 1.322 1.511 1.00 98.94 194 ALA A CA 1
ATOM 1559 C C . ALA A 1 194 ? -1.715 0.057 1.264 1.00 98.94 194 ALA A C 1
ATOM 1561 O O . ALA A 1 194 ? -0.771 -0.211 2.006 1.00 98.94 194 ALA A O 1
ATOM 1562 N N . GLY A 1 195 ? -2.051 -0.703 0.216 1.00 98.88 195 GLY A N 1
ATOM 1563 C CA . GLY A 1 195 ? -1.411 -1.979 -0.136 1.00 98.88 195 GLY A CA 1
ATOM 1564 C C . GLY A 1 195 ? -2.283 -3.210 0.122 1.00 98.88 195 GLY A C 1
ATOM 1565 O O . GLY A 1 195 ? -3.294 -3.146 0.825 1.00 98.88 195 GLY A O 1
ATOM 1566 N N . THR A 1 196 ? -1.895 -4.347 -0.465 1.00 98.88 196 THR A N 1
ATOM 1567 C CA . THR A 1 196 ? -2.669 -5.599 -0.423 1.00 98.88 196 THR A CA 1
ATOM 1568 C C . THR A 1 196 ? -2.746 -6.199 0.983 1.00 98.88 196 THR A C 1
ATOM 1570 O O . THR A 1 196 ? -3.840 -6.319 1.533 1.00 98.88 196 THR A O 1
ATOM 1573 N N . GLU A 1 197 ? -1.611 -6.564 1.588 1.00 98.94 197 GLU A N 1
ATOM 1574 C CA . GLU A 1 197 ? -1.576 -7.124 2.946 1.00 98.94 197 GLU A CA 1
ATOM 1575 C C . GLU A 1 197 ? -2.147 -6.173 4.011 1.00 98.94 197 GLU A C 1
ATOM 1577 O O . GLU A 1 197 ? -3.005 -6.627 4.773 1.00 98.94 197 GLU A O 1
ATOM 1582 N N . PRO A 1 198 ? -1.792 -4.871 4.036 1.00 98.94 198 PRO A N 1
ATOM 1583 C CA . PRO A 1 198 ? -2.391 -3.933 4.979 1.00 98.94 198 PRO A CA 1
ATOM 1584 C C . PRO A 1 198 ? -3.910 -3.826 4.854 1.00 98.94 198 PRO A C 1
ATOM 1586 O O . PRO A 1 198 ? -4.604 -3.796 5.861 1.00 98.94 198 PRO A O 1
ATOM 1589 N N . THR A 1 199 ? -4.451 -3.840 3.631 1.00 98.94 199 THR A N 1
ATOM 1590 C CA . THR A 1 199 ? -5.908 -3.802 3.423 1.00 98.94 199 THR A CA 1
ATOM 1591 C C . THR A 1 199 ? -6.608 -5.025 3.993 1.00 98.94 199 THR A C 1
ATOM 1593 O O . THR A 1 199 ? -7.642 -4.881 4.640 1.00 98.94 199 THR A O 1
ATOM 1596 N N . ILE A 1 200 ? -6.035 -6.217 3.820 1.00 98.94 200 ILE A N 1
ATOM 1597 C CA . ILE A 1 200 ? -6.598 -7.446 4.393 1.00 98.94 200 ILE A CA 1
ATOM 1598 C C . ILE A 1 200 ? -6.641 -7.356 5.921 1.00 98.94 200 ILE A C 1
ATOM 1600 O O . ILE A 1 200 ? -7.674 -7.640 6.527 1.00 98.94 200 ILE A O 1
ATOM 1604 N N . GLU A 1 201 ? -5.531 -6.959 6.544 1.00 99.00 201 GLU A N 1
ATOM 1605 C CA . GLU A 1 201 ? -5.424 -6.944 8.003 1.00 99.00 201 GLU A CA 1
ATOM 1606 C C . GLU A 1 201 ? -6.242 -5.819 8.640 1.00 99.00 201 GLU A C 1
ATOM 1608 O O . GLU A 1 201 ? -6.943 -6.069 9.619 1.00 99.00 201 GLU A O 1
ATOM 1613 N N . THR A 1 202 ? -6.259 -4.621 8.052 1.00 99.00 202 THR A N 1
ATOM 1614 C CA . THR A 1 202 ? -7.073 -3.503 8.547 1.00 99.00 202 THR A CA 1
ATOM 1615 C C . THR A 1 202 ? -8.572 -3.782 8.402 1.00 99.00 202 THR A C 1
ATOM 1617 O O . THR A 1 202 ? -9.328 -3.509 9.336 1.00 99.00 202 THR A O 1
ATOM 1620 N N . LEU A 1 203 ? -9.021 -4.386 7.290 1.00 98.94 203 LEU A N 1
ATOM 1621 C CA . LEU A 1 203 ? -10.419 -4.815 7.129 1.00 98.94 203 LEU A CA 1
ATOM 1622 C C . LEU A 1 203 ? -10.805 -5.890 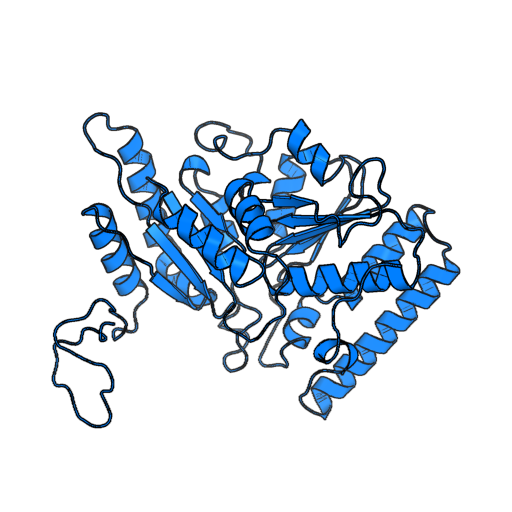8.153 1.00 98.94 203 LEU A C 1
ATOM 1624 O O . LEU A 1 203 ? -11.891 -5.844 8.731 1.00 98.94 203 LEU A O 1
ATOM 1628 N N . ALA A 1 204 ? -9.920 -6.851 8.417 1.00 98.94 204 ALA A N 1
ATOM 1629 C CA . ALA A 1 204 ? -10.175 -7.865 9.431 1.00 98.94 204 ALA A CA 1
ATOM 1630 C C . ALA A 1 204 ? -10.173 -7.280 10.857 1.00 98.94 204 ALA A C 1
ATOM 1632 O O . ALA A 1 204 ? -10.997 -7.684 11.677 1.00 98.94 204 ALA A O 1
ATOM 1633 N N . ALA A 1 205 ? -9.317 -6.296 11.147 1.00 99.00 205 ALA A N 1
ATOM 1634 C CA . ALA A 1 205 ? -9.266 -5.612 12.439 1.00 99.00 205 ALA A CA 1
ATOM 1635 C C . ALA A 1 205 ? -10.561 -4.842 12.734 1.00 99.00 205 ALA A C 1
ATOM 1637 O O . ALA A 1 205 ? -11.183 -5.055 13.778 1.00 99.00 205 ALA A O 1
ATOM 1638 N N . LEU A 1 206 ? -11.027 -4.008 11.795 1.00 98.88 206 LEU A N 1
ATOM 1639 C CA . LEU A 1 206 ? -12.290 -3.277 11.964 1.00 98.88 206 LEU A CA 1
ATOM 1640 C C . LEU A 1 206 ? -13.500 -4.212 12.029 1.00 98.88 206 LEU A C 1
ATOM 1642 O O . LEU A 1 206 ? -14.470 -3.929 12.733 1.00 98.88 206 LEU A O 1
ATOM 1646 N N . TRP A 1 207 ? -13.421 -5.368 11.362 1.00 98.88 207 TRP A N 1
ATOM 1647 C CA . TRP A 1 207 ? -14.450 -6.393 11.454 1.00 98.88 207 TRP A CA 1
ATOM 1648 C C . TRP A 1 207 ? -14.487 -6.980 12.867 1.00 98.88 207 TRP A C 1
ATOM 1650 O O . TRP A 1 207 ? -15.558 -7.034 13.464 1.00 98.88 207 TRP A O 1
ATOM 1660 N N . LEU A 1 208 ? -13.334 -7.341 13.446 1.00 98.94 208 LEU A N 1
ATOM 1661 C CA . LEU A 1 208 ? -13.239 -7.832 14.828 1.00 98.94 208 LEU A CA 1
ATOM 1662 C C . LEU A 1 208 ? -13.787 -6.811 15.836 1.00 98.94 208 LEU A C 1
ATOM 1664 O O . LEU A 1 208 ? -14.541 -7.195 16.734 1.00 98.94 208 LEU A O 1
ATOM 1668 N N . ILE A 1 209 ? -13.472 -5.524 15.648 1.00 98.88 209 ILE A N 1
ATOM 1669 C CA . ILE A 1 209 ? -14.013 -4.428 16.461 1.00 98.88 209 ILE A CA 1
ATOM 1670 C C . ILE A 1 209 ? -15.534 -4.356 16.343 1.00 98.88 209 ILE A C 1
ATOM 1672 O O . ILE A 1 209 ? -16.213 -4.420 17.362 1.00 98.88 209 ILE A O 1
ATOM 1676 N N . ASN A 1 210 ? -16.097 -4.303 15.135 1.00 98.81 210 ASN A N 1
ATOM 1677 C CA . ASN A 1 210 ? -17.551 -4.254 14.949 1.00 98.81 210 ASN A CA 1
ATOM 1678 C C . ASN A 1 210 ? -18.261 -5.510 15.487 1.00 98.81 210 ASN A C 1
ATOM 1680 O O . ASN A 1 210 ? -19.362 -5.419 16.028 1.00 98.81 210 ASN A O 1
ATOM 1684 N N . GLN A 1 211 ? -17.632 -6.688 15.399 1.00 98.69 211 GLN A N 1
ATOM 1685 C CA . GLN A 1 211 ? -18.205 -7.906 15.966 1.00 98.69 211 GLN A CA 1
ATOM 1686 C C . GLN A 1 211 ? -18.353 -7.833 17.490 1.00 98.69 211 GLN A C 1
ATOM 1688 O O . GLN A 1 211 ? -19.312 -8.414 18.013 1.00 98.69 211 GLN A O 1
ATOM 1693 N N . ALA A 1 212 ? -17.421 -7.176 18.182 1.00 98.56 212 ALA A N 1
ATOM 1694 C CA . ALA A 1 212 ? -17.431 -7.019 19.634 1.00 98.56 212 ALA A CA 1
ATOM 1695 C C . ALA A 1 212 ? -18.221 -5.782 20.094 1.00 98.56 212 ALA A C 1
ATOM 1697 O O . ALA A 1 212 ? -18.928 -5.845 21.099 1.00 98.56 212 ALA A O 1
ATOM 1698 N N . PHE A 1 213 ? -18.133 -4.689 19.339 1.00 98.69 213 PHE A N 1
ATOM 1699 C CA . PHE A 1 213 ? -18.636 -3.362 19.686 1.00 98.69 213 PHE A CA 1
ATOM 1700 C C . PHE A 1 213 ? -19.384 -2.743 18.486 1.00 98.69 213 PHE A C 1
ATOM 1702 O O . PHE A 1 213 ? -18.873 -1.830 17.835 1.00 98.69 213 PHE A O 1
ATOM 1709 N N . PRO A 1 214 ? -20.592 -3.234 18.153 1.00 98.12 214 PRO A N 1
ATOM 1710 C CA . PRO A 1 214 ? -21.308 -2.824 16.940 1.00 98.12 214 PRO A CA 1
ATOM 1711 C C . PRO A 1 214 ? -21.704 -1.340 16.927 1.00 98.12 214 PRO A C 1
ATOM 1713 O O . PRO A 1 214 ? -21.845 -0.758 15.857 1.00 98.12 214 PRO A O 1
ATOM 1716 N N . ASP A 1 215 ? -21.828 -0.714 18.101 1.00 97.88 215 ASP A N 1
ATOM 1717 C CA . ASP A 1 215 ? -22.186 0.703 18.233 1.00 97.88 215 ASP A CA 1
ATOM 1718 C C . ASP A 1 215 ? -21.020 1.668 17.930 1.00 97.88 215 ASP A C 1
ATOM 1720 O O . ASP A 1 215 ? -21.241 2.878 17.836 1.00 97.88 215 ASP A O 1
ATOM 1724 N N . VAL A 1 216 ? -19.785 1.164 17.771 1.00 98.56 216 VAL A N 1
ATOM 1725 C CA . VAL A 1 216 ? -18.616 1.993 17.437 1.00 98.56 216 VAL A CA 1
ATOM 1726 C C . VAL A 1 216 ? -18.778 2.572 16.037 1.00 98.56 216 VAL A C 1
ATOM 1728 O O . VAL A 1 216 ? -18.940 1.846 15.049 1.00 98.56 216 VAL A O 1
ATOM 1731 N N . LYS A 1 217 ? -18.673 3.898 15.935 1.00 98.62 217 LYS A N 1
ATOM 1732 C CA . LYS A 1 217 ? -18.749 4.614 14.663 1.00 98.62 217 LYS A CA 1
ATOM 1733 C C . LYS A 1 217 ? -17.367 4.719 14.051 1.00 98.62 217 LYS A C 1
ATOM 1735 O O . LYS A 1 217 ? -16.518 5.447 14.552 1.00 98.62 217 LYS A O 1
ATOM 1740 N N . PHE A 1 218 ? -17.150 4.055 12.931 1.00 98.69 218 PHE A N 1
ATOM 1741 C CA . PHE A 1 218 ? -15.912 4.174 12.183 1.00 98.69 218 PHE A CA 1
ATOM 1742 C C . PHE A 1 218 ? -16.167 4.270 10.689 1.00 98.69 218 PHE A C 1
ATOM 1744 O O . PHE A 1 218 ? -17.226 3.898 10.173 1.00 98.69 218 PHE A O 1
ATOM 1751 N N . ARG A 1 219 ? -15.148 4.749 9.987 1.00 98.19 219 ARG A N 1
ATOM 1752 C CA . ARG A 1 219 ? -15.054 4.665 8.532 1.00 98.19 219 ARG A CA 1
ATOM 1753 C C . ARG A 1 219 ? -13.801 3.924 8.125 1.00 98.19 219 ARG A C 1
ATOM 1755 O O . ARG A 1 219 ? -12.799 3.985 8.835 1.00 98.19 219 ARG A O 1
ATOM 1762 N N . TYR A 1 220 ? -13.871 3.281 6.969 1.00 98.94 220 TYR A N 1
ATOM 1763 C CA . TYR A 1 220 ? -12.723 2.687 6.309 1.00 98.94 220 TYR A CA 1
ATOM 1764 C C . TYR A 1 220 ? -12.355 3.480 5.052 1.00 98.94 220 TYR A C 1
ATOM 1766 O O . TYR A 1 220 ? -13.208 3.724 4.194 1.00 98.94 220 TYR A O 1
ATOM 1774 N N . VAL A 1 221 ? -11.087 3.877 4.943 1.00 98.94 221 VAL A N 1
ATOM 1775 C CA . VAL A 1 221 ? -10.525 4.591 3.790 1.00 98.94 221 VAL A CA 1
ATOM 1776 C C . VAL A 1 221 ? -9.480 3.713 3.107 1.00 98.94 221 VAL A C 1
ATOM 1778 O O . VAL A 1 221 ? -8.419 3.446 3.668 1.00 98.94 221 VAL A O 1
ATOM 1781 N N . ASN A 1 222 ? -9.744 3.296 1.870 1.00 98.94 222 ASN A N 1
ATOM 1782 C CA . ASN A 1 222 ? -8.726 2.636 1.057 1.00 98.94 222 ASN A CA 1
ATOM 1783 C C . ASN A 1 222 ? -7.916 3.689 0.292 1.00 98.94 222 ASN A C 1
ATOM 1785 O O . ASN A 1 222 ? -8.500 4.567 -0.349 1.00 98.94 222 ASN A O 1
ATOM 1789 N N . VAL A 1 223 ? -6.588 3.612 0.375 1.00 98.94 223 VAL A N 1
ATOM 1790 C CA . VAL A 1 223 ? -5.650 4.554 -0.245 1.00 98.94 223 VAL A CA 1
ATOM 1791 C C . VAL A 1 223 ? -4.840 3.825 -1.316 1.00 98.94 223 VAL A C 1
ATOM 1793 O O . VAL A 1 223 ? -4.082 2.905 -1.018 1.00 98.94 223 VAL A O 1
ATOM 1796 N N . VAL A 1 224 ? -4.982 4.264 -2.566 1.00 98.88 224 VAL A N 1
ATOM 1797 C CA . VAL A 1 224 ? -4.288 3.716 -3.738 1.00 98.88 224 VAL A CA 1
ATOM 1798 C C . VAL A 1 224 ? -3.194 4.663 -4.225 1.00 98.88 224 VAL A C 1
ATOM 1800 O O . VAL A 1 224 ? -2.052 4.237 -4.305 1.00 98.88 224 VAL A O 1
ATOM 1803 N N . GLU A 1 225 ? -3.489 5.933 -4.523 1.00 98.75 225 GLU A N 1
ATOM 1804 C CA . GLU A 1 225 ? -2.496 6.937 -4.949 1.00 98.75 225 GLU A CA 1
ATOM 1805 C C . GLU A 1 225 ? -1.927 7.664 -3.722 1.00 98.75 225 GLU A C 1
ATOM 1807 O O . GLU A 1 225 ? -2.450 8.688 -3.274 1.00 98.75 225 GLU A O 1
ATOM 1812 N N . LEU A 1 226 ? -0.842 7.119 -3.173 1.00 98.81 226 LEU A N 1
ATOM 1813 C CA . LEU A 1 226 ? -0.307 7.483 -1.860 1.00 98.81 226 LEU A CA 1
ATOM 1814 C C . LEU A 1 226 ? 0.015 8.977 -1.721 1.00 98.81 226 LEU A C 1
ATOM 1816 O O . LEU A 1 226 ? -0.345 9.615 -0.728 1.00 98.81 226 LEU A O 1
ATOM 1820 N N . LEU A 1 227 ? 0.646 9.558 -2.745 1.00 98.56 227 LEU A N 1
ATOM 1821 C CA . LEU A 1 227 ? 1.139 10.938 -2.703 1.00 98.56 227 LEU A CA 1
ATOM 1822 C C . LEU A 1 227 ? 0.022 11.993 -2.674 1.00 98.56 227 LEU A C 1
ATOM 1824 O O . LEU A 1 227 ? 0.304 13.157 -2.397 1.00 98.56 227 LEU A O 1
ATOM 1828 N N . ARG A 1 228 ? -1.252 11.615 -2.871 1.00 98.56 228 ARG A N 1
ATOM 1829 C CA . ARG A 1 228 ? -2.379 12.537 -2.639 1.00 98.56 228 ARG A CA 1
ATOM 1830 C C . ARG A 1 228 ? -2.452 13.002 -1.182 1.00 98.56 228 ARG A C 1
ATOM 1832 O O . ARG A 1 228 ? -2.922 14.112 -0.930 1.00 98.56 228 ARG A O 1
ATOM 1839 N N . LEU A 1 229 ? -1.984 12.183 -0.234 1.00 98.56 229 LEU A N 1
ATOM 1840 C CA . LEU A 1 229 ? -1.973 12.500 1.198 1.00 98.56 229 LEU A CA 1
ATOM 1841 C C . LEU A 1 229 ? -0.862 13.475 1.600 1.00 98.56 229 LEU A C 1
ATOM 1843 O O . LEU A 1 229 ? -0.938 14.070 2.671 1.00 98.56 229 LEU A O 1
ATOM 1847 N N . GLN A 1 230 ? 0.132 13.695 0.748 1.00 97.25 230 GLN A N 1
ATOM 1848 C CA . GLN A 1 230 ? 1.282 14.541 1.046 1.00 97.25 230 GLN A CA 1
ATOM 1849 C C . GLN A 1 230 ? 0.911 16.033 1.086 1.00 97.25 230 GLN A C 1
ATOM 1851 O O . GLN A 1 230 ? -0.044 16.453 0.426 1.00 97.25 230 GLN A O 1
ATOM 1856 N N . LYS A 1 231 ? 1.643 16.846 1.858 1.00 97.19 231 LYS A N 1
ATOM 1857 C CA . LYS A 1 231 ? 1.532 18.311 1.843 1.00 97.19 231 LYS A CA 1
ATOM 1858 C C . LYS A 1 231 ? 2.887 18.986 2.083 1.00 97.19 231 LYS A C 1
ATOM 1860 O O . LYS A 1 231 ? 3.122 19.605 3.122 1.00 97.19 231 LYS A O 1
ATOM 1865 N N . LYS A 1 232 ? 3.784 18.911 1.093 1.00 94.69 232 LYS A N 1
ATOM 1866 C CA . LYS A 1 232 ? 5.139 19.478 1.217 1.00 94.69 232 LYS A CA 1
ATOM 1867 C C . LYS A 1 232 ? 5.103 20.989 1.457 1.00 94.69 232 LYS A C 1
ATOM 1869 O O . LYS A 1 232 ? 4.257 21.709 0.931 1.00 94.69 232 LYS A O 1
ATOM 1874 N N . SER A 1 233 ? 6.088 21.488 2.205 1.00 89.62 233 SER A N 1
ATOM 1875 C CA . SER A 1 233 ? 6.216 22.916 2.537 1.00 89.62 233 SER A CA 1
ATOM 1876 C C . SER A 1 233 ? 6.432 23.823 1.318 1.00 89.62 233 SER A C 1
ATOM 1878 O O . SER A 1 233 ? 5.946 24.952 1.306 1.00 89.62 233 SER A O 1
ATOM 1880 N N . GLU A 1 234 ? 7.137 23.335 0.293 1.00 88.19 234 GLU A N 1
ATOM 1881 C CA . GLU A 1 234 ? 7.320 24.012 -0.994 1.00 88.19 234 GLU A CA 1
ATOM 1882 C C . GLU A 1 234 ? 6.305 23.470 -2.018 1.00 88.19 234 GLU A C 1
ATOM 1884 O O . GLU A 1 234 ? 6.482 22.339 -2.490 1.00 88.19 234 GLU A O 1
ATOM 1889 N N . PRO A 1 235 ? 5.274 24.246 -2.399 1.00 82.56 235 PRO A N 1
ATOM 1890 C CA . PRO A 1 235 ? 4.228 23.773 -3.303 1.00 82.56 235 PRO A CA 1
ATOM 1891 C C . PRO A 1 235 ? 4.707 23.606 -4.750 1.00 82.56 235 PRO A C 1
ATOM 1893 O O . PRO A 1 235 ? 4.144 22.799 -5.485 1.00 82.56 235 PRO A O 1
ATOM 1896 N N . ASN A 1 236 ? 5.757 24.318 -5.182 1.00 91.38 236 ASN A N 1
ATOM 1897 C CA . ASN A 1 236 ? 6.188 24.294 -6.578 1.00 91.38 236 ASN A CA 1
ATOM 1898 C C . ASN A 1 236 ? 6.496 22.864 -7.066 1.00 91.38 236 ASN A C 1
ATOM 1900 O O . ASN A 1 236 ? 7.441 22.230 -6.583 1.00 91.38 236 ASN A O 1
ATOM 1904 N N . MET A 1 237 ? 5.744 22.392 -8.066 1.00 94.94 237 MET A N 1
ATOM 1905 C CA . MET A 1 237 ? 5.837 21.055 -8.673 1.00 94.94 237 MET A CA 1
ATOM 1906 C C . MET A 1 237 ? 5.504 19.876 -7.735 1.00 94.94 237 MET A C 1
ATOM 1908 O O . MET A 1 237 ? 5.957 18.756 -7.986 1.00 94.94 237 MET A O 1
ATOM 1912 N N . ASN A 1 238 ? 4.745 20.109 -6.664 1.00 97.06 238 ASN A N 1
ATOM 1913 C CA . ASN A 1 238 ? 4.270 19.053 -5.763 1.00 97.06 238 ASN A CA 1
ATOM 1914 C C . ASN A 1 238 ? 2.738 18.984 -5.653 1.00 97.06 238 ASN A C 1
ATOM 1916 O O . ASN A 1 238 ? 2.213 17.971 -5.216 1.00 97.06 238 ASN A O 1
ATOM 1920 N N . ASP A 1 239 ? 2.034 20.033 -6.067 1.00 95.06 239 ASP A N 1
ATOM 1921 C CA . ASP A 1 239 ? 0.638 20.325 -5.748 1.00 95.06 239 ASP A CA 1
ATOM 1922 C C . ASP A 1 239 ? -0.407 19.749 -6.720 1.00 95.06 239 ASP A C 1
ATOM 1924 O O . ASP A 1 239 ? -1.599 19.857 -6.449 1.00 95.06 239 ASP A O 1
ATOM 1928 N N . GLU A 1 240 ? -0.006 19.114 -7.828 1.00 96.31 240 GLU A N 1
ATOM 1929 C CA . GLU A 1 240 ? -0.936 18.683 -8.893 1.00 96.31 240 GLU A CA 1
ATOM 1930 C C . GLU A 1 240 ? -2.000 17.684 -8.407 1.00 96.31 240 GLU A C 1
ATOM 1932 O O . GLU A 1 240 ? -3.127 17.677 -8.906 1.00 96.31 240 GLU A O 1
ATOM 1937 N N . ARG A 1 241 ? -1.640 16.810 -7.460 1.00 97.19 241 ARG A N 1
ATOM 1938 C CA . ARG A 1 241 ? -2.498 15.713 -6.974 1.00 97.19 241 ARG A CA 1
ATOM 1939 C C . ARG A 1 241 ? -2.744 15.738 -5.467 1.00 97.19 241 ARG A C 1
ATOM 1941 O O . ARG A 1 241 ? -3.535 14.923 -4.981 1.00 97.19 241 ARG A O 1
ATOM 1948 N N . GLU A 1 242 ? -2.106 16.655 -4.741 1.00 97.06 242 GLU A N 1
ATOM 1949 C CA . GLU A 1 242 ? -2.312 16.813 -3.300 1.00 97.06 242 GLU A CA 1
ATOM 1950 C C . GLU A 1 242 ? -3.789 17.094 -3.010 1.00 97.06 242 GLU A C 1
ATOM 1952 O O . GLU A 1 242 ? -4.412 17.942 -3.649 1.00 97.06 242 GLU A O 1
ATOM 1957 N N . LEU A 1 243 ? -4.355 16.420 -2.009 1.00 98.06 243 LEU A N 1
ATOM 1958 C CA . LEU A 1 243 ? -5.665 16.810 -1.492 1.00 98.06 243 LEU A CA 1
ATOM 1959 C C . LEU A 1 243 ? -5.586 18.223 -0.909 1.00 98.06 243 LEU A C 1
ATOM 1961 O O . LEU A 1 243 ? -4.624 18.567 -0.214 1.00 98.06 243 LEU A O 1
ATOM 1965 N N . SER A 1 244 ? -6.632 19.019 -1.100 1.00 96.81 244 SER A N 1
ATOM 1966 C CA . SER A 1 244 ? -6.855 20.205 -0.275 1.00 96.81 244 SER A CA 1
ATOM 1967 C C . SER A 1 244 ? -7.056 19.810 1.195 1.00 96.81 244 SER A C 1
ATOM 1969 O O . SER A 1 244 ? -7.326 18.653 1.527 1.00 96.81 244 SER A O 1
ATOM 1971 N N . ALA A 1 245 ? -6.937 20.777 2.108 1.00 95.50 245 ALA A N 1
ATOM 1972 C CA . ALA A 1 245 ? -7.218 20.533 3.524 1.00 95.50 245 ALA A CA 1
ATOM 1973 C C . ALA A 1 245 ? -8.676 20.088 3.750 1.00 95.50 245 ALA A C 1
ATOM 1975 O O . ALA A 1 245 ? -8.933 19.215 4.573 1.00 95.50 245 ALA A O 1
ATOM 1976 N N . GLU A 1 246 ? -9.623 20.647 2.987 1.00 96.50 246 GLU A N 1
ATOM 1977 C CA . GLU A 1 246 ? -11.035 20.264 3.061 1.00 96.50 246 GLU A CA 1
ATOM 1978 C C . GLU A 1 246 ? -11.246 18.813 2.613 1.00 96.50 246 GLU A C 1
ATOM 1980 O O . GLU A 1 246 ? -11.934 18.057 3.292 1.00 96.50 246 GLU A O 1
ATOM 1985 N N . GLU A 1 247 ? -10.636 18.402 1.499 1.00 97.44 247 GLU A N 1
ATOM 1986 C CA . GLU A 1 247 ? -10.741 17.024 1.013 1.00 97.44 247 GLU A CA 1
ATOM 1987 C C . GLU A 1 247 ? -10.090 16.031 1.972 1.00 97.44 247 GLU A C 1
ATOM 1989 O O . GLU A 1 247 ? -10.716 15.033 2.306 1.00 97.44 247 GLU A O 1
ATOM 1994 N N . PHE A 1 248 ? -8.884 16.316 2.472 1.00 97.94 248 PHE A N 1
ATOM 1995 C CA . PHE A 1 248 ? -8.225 15.459 3.461 1.00 97.94 248 PHE A CA 1
ATOM 1996 C C . PHE A 1 248 ? -9.102 15.264 4.709 1.00 97.94 248 PHE A C 1
ATOM 1998 O O . PHE A 1 248 ? -9.304 14.138 5.164 1.00 97.94 248 PHE A O 1
ATOM 2005 N N . ASN A 1 249 ? -9.706 16.345 5.212 1.00 95.69 249 ASN A N 1
ATOM 2006 C CA . ASN A 1 249 ? -10.576 16.296 6.387 1.00 95.69 249 ASN A CA 1
ATOM 2007 C C . ASN A 1 249 ? -11.888 15.532 6.152 1.00 95.69 249 ASN A C 1
ATOM 2009 O O . ASN A 1 249 ? -12.452 15.022 7.118 1.00 95.69 249 ASN A O 1
ATOM 2013 N N . LYS A 1 250 ? -12.362 15.391 4.903 1.00 95.56 250 LYS A N 1
ATOM 2014 C CA . LYS A 1 250 ? -13.502 14.507 4.587 1.00 95.56 250 LYS A CA 1
ATOM 2015 C C . LYS A 1 250 ? -13.171 13.042 4.863 1.00 95.56 250 LYS A C 1
ATOM 2017 O O . LYS A 1 250 ? -14.062 12.304 5.278 1.00 95.56 250 LYS A O 1
ATOM 2022 N N . TYR A 1 251 ? -11.917 12.637 4.669 1.00 97.56 251 TYR A N 1
ATOM 2023 C CA . TYR A 1 251 ? -11.467 11.267 4.908 1.00 97.56 251 TYR A CA 1
ATOM 2024 C C . TYR A 1 251 ? -11.110 11.026 6.372 1.00 97.56 251 TYR A C 1
ATOM 2026 O O . TYR A 1 251 ? -11.656 10.103 6.966 1.00 97.56 251 TYR A O 1
ATOM 2034 N N . PHE A 1 252 ? -10.245 11.860 6.956 1.00 96.94 252 PHE A N 1
ATOM 2035 C CA . PHE A 1 252 ? -9.590 11.526 8.227 1.00 96.94 252 PHE A CA 1
ATOM 2036 C C . PHE A 1 252 ? -10.148 12.240 9.456 1.00 96.94 252 PHE A C 1
ATOM 2038 O O . PHE A 1 252 ? -10.032 11.675 10.531 1.00 96.94 252 PHE A O 1
ATOM 2045 N N . GLN A 1 253 ? -10.797 13.403 9.288 1.00 93.44 253 GLN A N 1
ATOM 2046 C CA . GLN A 1 253 ? -11.264 14.305 10.358 1.00 93.44 253 GLN A CA 1
ATOM 2047 C C . GLN A 1 253 ? -10.160 14.726 11.340 1.00 93.44 253 GLN A C 1
ATOM 2049 O O . GLN A 1 253 ? -9.551 13.902 12.001 1.00 93.44 253 GLN A O 1
ATOM 2054 N N . ALA A 1 254 ? -9.912 16.034 11.456 1.00 86.19 254 ALA A N 1
ATOM 2055 C CA . ALA A 1 254 ? -8.714 16.564 12.112 1.00 86.19 254 ALA A CA 1
ATOM 2056 C C . ALA A 1 254 ? -8.432 16.000 13.517 1.00 86.19 254 ALA A C 1
ATOM 2058 O O . ALA A 1 254 ? -7.271 15.763 13.810 1.00 86.19 254 ALA A O 1
ATOM 2059 N N . ASP A 1 255 ? -9.463 15.755 14.334 1.00 88.44 255 ASP A N 1
ATOM 2060 C CA . ASP A 1 255 ? -9.346 15.329 15.739 1.00 88.44 255 ASP A CA 1
ATOM 2061 C C . ASP A 1 255 ? -9.730 13.852 15.974 1.00 88.44 255 ASP A C 1
ATOM 2063 O O . ASP A 1 255 ? -9.944 13.431 17.112 1.00 88.44 255 ASP A O 1
ATOM 2067 N N . THR A 1 256 ? -9.867 13.058 14.911 1.00 95.69 256 THR A N 1
ATOM 2068 C CA . THR A 1 256 ? -10.246 11.643 15.006 1.00 95.69 256 THR A CA 1
ATOM 2069 C C . THR A 1 256 ? -8.997 10.760 14.986 1.00 95.69 256 THR A C 1
ATOM 2071 O O . THR A 1 256 ? -8.176 10.914 14.086 1.00 95.69 256 THR A O 1
ATOM 2074 N N . PRO A 1 257 ? -8.848 9.791 15.907 1.00 98.19 257 PRO A N 1
ATOM 2075 C CA . PRO A 1 257 ? -7.732 8.854 15.854 1.00 98.19 257 PRO A CA 1
ATOM 2076 C C . PRO A 1 257 ? -7.788 7.980 14.592 1.00 98.19 257 PRO A C 1
ATOM 2078 O O . PRO A 1 257 ? -8.865 7.549 14.166 1.00 98.19 257 PRO A O 1
ATOM 2081 N N . VAL A 1 258 ? -6.627 7.696 14.001 1.00 98.81 258 VAL A N 1
ATOM 2082 C CA . VAL A 1 258 ? -6.510 6.919 12.759 1.00 98.81 258 VAL A CA 1
ATOM 2083 C C . VAL A 1 258 ? -5.649 5.679 12.978 1.00 98.81 258 VAL A C 1
ATOM 2085 O O . VAL A 1 258 ? -4.466 5.815 13.263 1.00 98.81 258 VAL A O 1
ATOM 2088 N N . ILE A 1 259 ? -6.207 4.486 12.762 1.00 98.94 259 ILE A N 1
ATOM 2089 C CA . ILE A 1 259 ? -5.417 3.262 12.551 1.00 98.94 259 ILE A CA 1
ATOM 2090 C C . ILE A 1 259 ? -5.068 3.191 11.067 1.00 98.94 259 ILE A C 1
ATOM 2092 O O . ILE A 1 259 ? -5.969 3.126 10.224 1.00 98.94 259 ILE A O 1
ATOM 2096 N N . PHE A 1 260 ? -3.777 3.209 10.736 1.00 98.94 260 PHE A N 1
ATOM 2097 C CA . PHE A 1 260 ? -3.305 3.210 9.353 1.00 98.94 260 PHE A CA 1
ATOM 2098 C C . PHE A 1 260 ? -2.426 1.989 9.062 1.00 98.94 260 PHE A C 1
ATOM 2100 O O . PHE A 1 260 ? -1.240 1.977 9.382 1.00 98.94 260 PHE A O 1
ATOM 2107 N N . GLY A 1 261 ? -2.976 0.983 8.381 1.00 98.94 261 GLY A N 1
ATOM 2108 C CA . GLY A 1 261 ? -2.193 -0.131 7.845 1.00 98.94 261 GLY A CA 1
ATOM 2109 C C . GLY A 1 261 ? -1.400 0.297 6.608 1.00 98.94 261 GLY A C 1
ATOM 2110 O O . GLY A 1 261 ? -1.980 0.689 5.593 1.00 98.94 261 GLY A O 1
ATOM 2111 N N . PHE A 1 262 ? -0.077 0.183 6.638 1.00 98.94 262 PHE A N 1
ATOM 2112 C CA . PHE A 1 262 ? 0.787 0.635 5.556 1.00 98.94 262 PHE A CA 1
ATOM 2113 C C . PHE A 1 262 ? 1.732 -0.453 5.050 1.00 98.94 262 PHE A C 1
ATOM 2115 O O . PHE A 1 262 ? 2.231 -1.288 5.795 1.00 98.94 262 PHE A O 1
ATOM 2122 N N . HIS A 1 263 ? 1.967 -0.449 3.740 1.00 98.94 263 HIS A N 1
ATOM 2123 C CA . HIS A 1 263 ? 2.810 -1.437 3.072 1.00 98.94 263 HIS A CA 1
ATOM 2124 C C . HIS A 1 263 ? 4.299 -1.289 3.406 1.00 98.94 263 HIS A C 1
ATOM 2126 O O . HIS A 1 263 ? 5.027 -2.276 3.440 1.00 98.94 263 HIS A O 1
ATOM 2132 N N . ALA A 1 264 ? 4.759 -0.058 3.617 1.00 98.81 264 ALA A N 1
ATOM 2133 C CA . ALA A 1 264 ? 6.173 0.250 3.785 1.00 98.81 264 ALA A CA 1
ATOM 2134 C C . ALA A 1 264 ? 6.477 0.832 5.167 1.00 98.81 264 ALA A C 1
ATOM 2136 O O . ALA A 1 264 ? 5.691 0.686 6.102 1.00 98.81 264 ALA A O 1
ATOM 2137 N N . TYR A 1 265 ? 7.641 1.464 5.298 1.00 98.88 265 TYR A N 1
ATOM 2138 C CA . TYR A 1 265 ? 8.091 2.063 6.546 1.00 98.88 265 TYR A CA 1
ATOM 2139 C C . TYR A 1 265 ? 7.160 3.184 7.026 1.00 98.88 265 TYR A C 1
ATOM 2141 O O . TYR A 1 265 ? 6.715 4.037 6.254 1.00 98.88 265 TYR A O 1
ATOM 2149 N N . GLU A 1 266 ? 6.896 3.186 8.330 1.00 98.88 266 GLU A N 1
ATOM 2150 C CA . GLU A 1 266 ? 5.892 4.034 8.991 1.00 98.88 266 GLU A CA 1
ATOM 2151 C C . GLU A 1 266 ? 6.174 5.530 8.845 1.00 98.88 266 GLU A C 1
ATOM 2153 O O . GLU A 1 266 ? 5.253 6.326 8.641 1.00 98.88 266 GLU A O 1
ATOM 2158 N N . ASN A 1 267 ? 7.459 5.891 8.839 1.00 98.56 267 ASN A N 1
ATOM 2159 C CA . ASN A 1 267 ? 7.942 7.267 8.785 1.00 98.56 267 ASN A CA 1
ATOM 2160 C C . ASN A 1 267 ? 7.372 8.072 7.608 1.00 98.56 267 ASN A C 1
ATOM 2162 O O . ASN A 1 267 ? 7.250 9.295 7.695 1.00 98.56 267 AS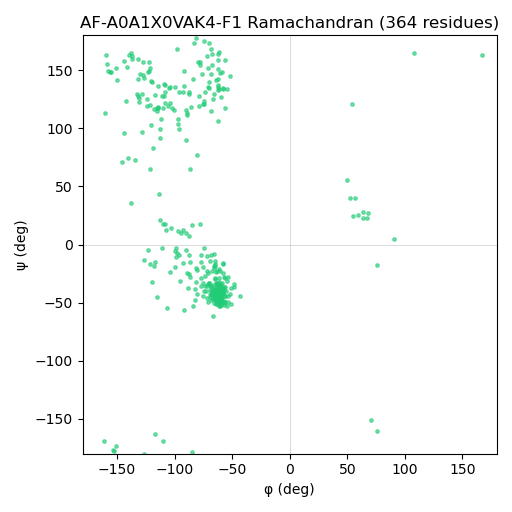N A O 1
ATOM 2166 N N . LEU A 1 268 ? 7.018 7.411 6.501 1.00 98.69 268 LEU A N 1
ATOM 2167 C CA . LEU A 1 268 ? 6.419 8.089 5.360 1.00 98.69 268 LEU A CA 1
ATOM 2168 C C . LEU A 1 268 ? 5.007 8.601 5.683 1.00 98.69 268 LEU A C 1
ATOM 2170 O O . LEU A 1 268 ? 4.717 9.773 5.444 1.00 98.69 268 LEU A O 1
ATOM 2174 N N . ILE A 1 269 ? 4.153 7.766 6.278 1.00 98.81 269 ILE A N 1
ATOM 2175 C CA . ILE A 1 269 ? 2.795 8.165 6.675 1.00 98.81 269 ILE A CA 1
ATOM 2176 C C . ILE A 1 269 ? 2.849 9.179 7.816 1.00 98.81 269 ILE A C 1
ATOM 2178 O O . ILE A 1 269 ? 2.169 10.203 7.746 1.00 98.81 269 ILE A O 1
ATOM 2182 N N . GLU A 1 270 ? 3.708 8.956 8.813 1.00 98.69 270 GLU A N 1
ATOM 2183 C CA . GLU A 1 270 ? 3.939 9.918 9.899 1.00 98.69 270 GLU A CA 1
ATOM 2184 C C . GLU A 1 270 ? 4.297 11.305 9.346 1.00 98.69 270 GLU A C 1
ATOM 2186 O O . GLU A 1 270 ? 3.730 12.318 9.766 1.00 98.69 270 GLU A O 1
ATOM 2191 N N . SER A 1 271 ? 5.183 11.358 8.341 1.00 98.50 271 SER A N 1
ATOM 2192 C CA . SER A 1 271 ? 5.564 12.615 7.697 1.00 98.50 271 SER A CA 1
ATOM 2193 C C . SER A 1 271 ? 4.379 13.312 7.023 1.00 98.50 271 SER A C 1
ATOM 2195 O O . SER A 1 271 ? 4.227 14.524 7.173 1.00 98.50 271 SER A O 1
ATOM 2197 N N . PHE A 1 272 ? 3.487 12.574 6.354 1.00 98.31 272 PHE A N 1
ATOM 2198 C CA . PHE A 1 272 ? 2.314 13.161 5.703 1.00 98.31 272 PHE A CA 1
ATOM 2199 C C . PHE A 1 272 ? 1.331 13.729 6.721 1.00 98.31 272 PHE A C 1
ATOM 2201 O O . PHE A 1 272 ? 0.840 14.842 6.547 1.00 98.31 272 PHE A O 1
ATOM 2208 N N . PHE A 1 273 ? 1.061 13.013 7.810 1.00 98.06 273 PHE A N 1
ATOM 2209 C CA . PHE A 1 273 ? 0.160 13.505 8.853 1.00 98.06 273 PHE A CA 1
ATOM 2210 C C . PHE A 1 273 ? 0.740 14.730 9.580 1.00 98.06 273 PHE A C 1
ATOM 2212 O O . PHE A 1 273 ? 0.003 15.679 9.873 1.00 98.06 273 PHE A O 1
ATOM 2219 N N . PHE A 1 274 ? 2.064 14.788 9.758 1.00 97.44 274 PHE A N 1
ATOM 2220 C CA . PHE A 1 274 ? 2.748 15.988 10.243 1.00 97.44 274 PHE A CA 1
ATOM 2221 C C . PHE A 1 274 ? 2.616 17.171 9.268 1.00 97.44 274 PHE A C 1
ATOM 2223 O O . PHE A 1 274 ? 2.228 18.273 9.662 1.00 97.44 274 PHE A O 1
ATOM 2230 N N . GLU A 1 275 ? 2.886 16.951 7.979 1.00 96.62 275 GLU A N 1
ATOM 2231 C CA . GLU A 1 275 ? 2.726 17.945 6.906 1.00 96.62 275 GLU A CA 1
ATOM 2232 C C . GLU A 1 275 ? 1.294 18.502 6.833 1.00 96.62 275 GLU A C 1
ATOM 2234 O O . GLU A 1 275 ? 1.080 19.699 6.605 1.00 96.62 275 GLU A O 1
ATOM 2239 N N . ARG A 1 276 ? 0.304 17.641 7.087 1.00 96.50 276 ARG A N 1
ATOM 2240 C CA . ARG A 1 276 ? -1.123 17.979 7.140 1.00 96.50 276 ARG A CA 1
ATOM 2241 C C . ARG A 1 276 ? -1.516 18.782 8.374 1.00 96.50 276 ARG A C 1
ATOM 2243 O O . ARG A 1 276 ? -2.628 19.308 8.397 1.00 96.50 276 ARG A O 1
ATOM 2250 N N . LYS A 1 277 ? -0.617 18.922 9.356 1.00 95.56 277 LYS A N 1
ATOM 2251 C CA . LYS A 1 277 ? -0.903 19.507 10.674 1.00 95.56 277 LYS A CA 1
ATOM 2252 C C . LYS A 1 277 ? -2.114 18.829 11.319 1.00 95.56 277 LYS A C 1
ATOM 2254 O O . LYS A 1 277 ? -2.980 19.509 11.868 1.00 95.56 277 LYS A O 1
ATOM 2259 N N . PHE A 1 278 ? -2.196 17.509 11.164 1.00 96.81 278 PHE A N 1
ATOM 2260 C CA . PHE A 1 278 ? -3.255 16.706 11.754 1.00 96.81 278 PHE A CA 1
ATOM 2261 C C . PHE A 1 278 ? -3.200 16.835 13.282 1.00 96.81 278 PHE A C 1
ATOM 2263 O O . PHE A 1 278 ? -2.108 16.828 13.851 1.00 96.81 278 PHE A O 1
ATOM 2270 N N . THR A 1 279 ? -4.348 17.052 13.925 1.00 94.12 279 THR A N 1
ATOM 2271 C CA . THR A 1 279 ? -4.425 17.348 15.366 1.00 94.12 279 THR A CA 1
ATOM 2272 C C . THR A 1 279 ? -4.789 16.135 16.214 1.00 94.12 279 THR A C 1
ATOM 2274 O O . THR A 1 279 ? -4.522 16.150 17.412 1.00 94.12 279 THR A O 1
ATOM 2277 N N . GLY A 1 280 ? -5.361 15.099 15.606 1.00 91.06 280 GLY A N 1
ATOM 2278 C CA . GLY A 1 280 ? -5.565 13.787 16.194 1.00 91.06 280 GLY A CA 1
ATOM 2279 C C . GLY A 1 280 ? -4.305 12.928 16.135 1.00 91.06 280 GLY A C 1
ATOM 2280 O O . GLY A 1 280 ? -3.278 13.314 15.572 1.00 91.06 280 GLY A O 1
ATOM 2281 N N . ASP A 1 281 ? -4.417 11.731 16.693 1.00 96.12 281 ASP A N 1
ATOM 2282 C CA . ASP A 1 281 ? -3.339 10.751 16.699 1.00 96.12 281 ASP A CA 1
ATOM 2283 C C . ASP A 1 281 ? -3.448 9.822 15.484 1.00 96.12 281 ASP A C 1
ATOM 2285 O O . ASP A 1 281 ? -4.530 9.347 15.128 1.00 96.12 281 ASP A O 1
ATOM 2289 N N . VAL A 1 282 ? -2.315 9.558 14.836 1.00 98.25 282 VAL A N 1
ATOM 2290 C CA . VAL A 1 282 ? -2.197 8.531 13.799 1.00 98.25 282 VAL A CA 1
ATOM 2291 C C . VAL A 1 282 ? -1.338 7.398 14.336 1.00 98.25 282 VAL A C 1
ATOM 2293 O O . VAL A 1 282 ? -0.224 7.617 14.805 1.00 98.25 282 VAL A O 1
ATOM 2296 N N . TYR A 1 283 ? -1.868 6.188 14.246 1.00 98.62 283 TYR A N 1
ATOM 2297 C CA . TYR A 1 283 ? -1.212 4.966 14.667 1.00 98.62 283 TYR A CA 1
ATOM 2298 C C . TYR A 1 283 ? -0.931 4.139 13.421 1.00 98.62 283 TYR A C 1
ATOM 2300 O O . TYR A 1 283 ? -1.826 3.535 12.818 1.00 98.62 283 TYR A O 1
ATOM 2308 N N . VAL A 1 284 ? 0.312 4.223 12.956 1.00 98.88 284 VAL A N 1
ATOM 2309 C CA . VAL A 1 284 ? 0.737 3.557 11.730 1.00 98.88 284 VAL A CA 1
ATOM 2310 C C . VAL A 1 284 ? 1.188 2.144 12.077 1.00 98.88 284 VAL A C 1
ATOM 2312 O O . VAL A 1 284 ? 1.984 1.936 12.987 1.00 98.88 284 VAL A O 1
ATOM 2315 N N . HIS A 1 285 ? 0.684 1.179 11.319 1.00 98.94 285 HIS A N 1
ATOM 2316 C CA . HIS A 1 285 ? 1.155 -0.195 11.308 1.00 98.94 285 HIS A CA 1
ATOM 2317 C C . HIS A 1 285 ? 1.798 -0.450 9.953 1.00 98.94 285 HIS A C 1
ATOM 2319 O O . HIS A 1 285 ? 1.103 -0.761 8.986 1.00 98.94 285 HIS A O 1
ATOM 2325 N N . GLY A 1 286 ? 3.105 -0.231 9.865 1.00 98.81 286 GLY A N 1
ATOM 2326 C CA . GLY A 1 286 ? 3.899 -0.406 8.651 1.00 98.81 286 GLY A CA 1
ATOM 2327 C C . GLY A 1 286 ? 4.848 -1.597 8.731 1.00 98.81 286 GLY A C 1
ATOM 2328 O O . GLY A 1 286 ? 4.790 -2.398 9.659 1.00 98.81 286 GLY A O 1
ATOM 2329 N N . TYR A 1 287 ? 5.758 -1.703 7.766 1.00 98.88 287 TYR A N 1
ATOM 2330 C CA . TYR A 1 287 ? 6.917 -2.589 7.883 1.00 98.88 287 TYR A CA 1
ATOM 2331 C C . TYR A 1 287 ? 7.937 -1.990 8.864 1.00 98.88 287 TYR A C 1
ATOM 2333 O O . TYR A 1 287 ? 8.293 -0.814 8.747 1.00 98.88 287 TYR A O 1
ATOM 2341 N N . ARG A 1 288 ? 8.414 -2.801 9.818 1.00 98.81 288 ARG A N 1
ATOM 2342 C CA . ARG A 1 288 ? 9.272 -2.360 10.937 1.00 98.81 288 ARG A CA 1
ATOM 2343 C C . ARG A 1 288 ? 10.699 -2.903 10.896 1.00 98.81 288 ARG A C 1
ATOM 2345 O O . ARG A 1 288 ? 11.382 -2.883 11.909 1.00 98.81 288 ARG A O 1
ATOM 2352 N N . GLU A 1 289 ? 11.166 -3.327 9.721 1.00 98.56 289 GLU A N 1
ATOM 2353 C CA . GLU A 1 289 ? 12.483 -3.968 9.564 1.00 98.56 289 GLU A CA 1
ATOM 2354 C C . GLU A 1 289 ? 12.597 -5.306 10.317 1.00 98.56 289 GLU A C 1
ATOM 2356 O O . GLU A 1 289 ? 13.680 -5.735 10.705 1.00 98.56 289 GLU A O 1
ATOM 2361 N N . ASP A 1 290 ? 11.459 -5.977 10.496 1.00 98.62 290 ASP A N 1
ATOM 2362 C CA . ASP A 1 290 ? 11.337 -7.250 11.193 1.00 98.62 290 ASP A CA 1
ATOM 2363 C C . ASP A 1 290 ? 10.686 -8.290 10.272 1.00 98.62 290 ASP A C 1
ATOM 2365 O O . ASP A 1 290 ? 9.581 -8.087 9.756 1.00 98.62 290 ASP A O 1
ATOM 2369 N N . GLY A 1 291 ? 11.365 -9.424 10.089 1.00 98.31 291 GLY A N 1
ATOM 2370 C CA . GLY A 1 291 ? 10.883 -10.549 9.294 1.00 98.31 291 GLY A CA 1
ATOM 2371 C C . GLY A 1 291 ? 11.978 -11.570 8.986 1.00 98.31 291 GLY A C 1
ATOM 2372 O O . GLY A 1 291 ? 13.167 -11.298 9.127 1.00 98.31 291 GLY A O 1
ATOM 2373 N N . ASP A 1 292 ? 11.577 -12.776 8.584 1.00 98.31 292 ASP A N 1
ATOM 2374 C CA . ASP A 1 292 ? 12.475 -13.829 8.092 1.00 98.31 292 ASP A CA 1
ATOM 2375 C C . ASP A 1 292 ? 11.663 -14.871 7.295 1.00 98.31 292 ASP A C 1
ATOM 2377 O O . ASP A 1 292 ? 10.492 -14.656 6.981 1.00 98.31 292 ASP A O 1
ATOM 2381 N N . ILE A 1 293 ? 12.257 -16.014 6.952 1.00 98.56 293 ILE A N 1
ATOM 2382 C CA . ILE A 1 293 ? 11.536 -17.176 6.430 1.00 98.56 293 ILE A CA 1
ATOM 2383 C C . ILE A 1 293 ? 10.559 -17.673 7.501 1.00 98.56 293 ILE A C 1
ATOM 2385 O O . ILE A 1 293 ? 10.947 -18.296 8.490 1.00 98.56 293 ILE A O 1
ATOM 2389 N N . THR A 1 294 ? 9.275 -17.413 7.276 1.00 98.62 294 THR A N 1
ATOM 2390 C CA . THR A 1 294 ? 8.172 -17.827 8.143 1.00 98.62 294 THR A CA 1
ATOM 2391 C C . THR A 1 294 ? 6.888 -18.024 7.323 1.00 98.62 294 THR A C 1
ATOM 2393 O O . THR A 1 294 ? 6.908 -17.988 6.091 1.00 98.62 294 THR A O 1
ATOM 2396 N N . THR A 1 295 ? 5.765 -18.277 7.989 1.00 98.69 295 THR A N 1
ATOM 2397 C CA . THR A 1 295 ? 4.449 -18.429 7.362 1.00 98.69 295 THR A CA 1
ATOM 2398 C C . THR A 1 295 ? 3.891 -17.090 6.856 1.00 98.69 295 THR A C 1
ATOM 2400 O O . THR A 1 295 ? 4.328 -16.007 7.252 1.00 98.69 295 THR A O 1
ATOM 2403 N N . THR A 1 296 ? 2.904 -17.142 5.957 1.00 98.56 296 THR A N 1
ATOM 2404 C CA . THR A 1 296 ? 2.371 -15.956 5.266 1.00 98.56 296 THR A CA 1
ATOM 2405 C C . THR A 1 296 ? 1.826 -14.896 6.223 1.00 98.56 296 THR A C 1
ATOM 2407 O O . THR A 1 296 ? 2.015 -13.702 5.980 1.00 98.56 296 THR A O 1
ATOM 2410 N N . TYR A 1 297 ? 1.125 -15.301 7.285 1.00 98.81 297 TYR A N 1
ATOM 2411 C CA . TYR A 1 297 ? 0.560 -14.341 8.236 1.00 98.81 297 TYR A CA 1
ATOM 2412 C C . TYR A 1 297 ? 1.552 -13.945 9.327 1.00 98.81 297 TYR A C 1
ATOM 2414 O O . TYR A 1 297 ? 1.509 -12.803 9.781 1.00 98.81 297 TYR A O 1
ATOM 2422 N N . ASP A 1 298 ? 2.511 -14.805 9.681 1.00 98.81 298 ASP A N 1
ATOM 2423 C CA . ASP A 1 298 ? 3.559 -14.443 10.639 1.00 98.81 298 ASP A CA 1
ATOM 2424 C C . ASP A 1 298 ? 4.440 -13.296 10.134 1.00 98.81 298 ASP A C 1
ATOM 2426 O O . ASP A 1 298 ? 4.804 -12.426 10.917 1.00 98.81 298 ASP A O 1
ATOM 2430 N N . MET A 1 299 ? 4.679 -13.204 8.820 1.00 98.75 299 MET A N 1
ATOM 2431 C CA . MET A 1 299 ? 5.335 -12.033 8.219 1.00 98.75 299 MET A CA 1
ATOM 2432 C C . MET A 1 299 ? 4.623 -10.705 8.514 1.00 98.75 299 MET A C 1
ATOM 2434 O O . MET A 1 299 ? 5.263 -9.659 8.556 1.00 98.75 299 MET A O 1
ATOM 2438 N N . ARG A 1 300 ? 3.302 -10.722 8.724 1.00 98.88 300 ARG A N 1
ATOM 2439 C CA . ARG A 1 300 ? 2.527 -9.532 9.115 1.00 98.88 300 ARG A CA 1
ATOM 2440 C C . ARG A 1 300 ? 2.631 -9.306 10.624 1.00 98.88 300 ARG A C 1
ATOM 2442 O O . ARG A 1 300 ? 2.776 -8.168 11.059 1.00 98.88 300 ARG A O 1
ATOM 2449 N N . VAL A 1 301 ? 2.626 -10.393 11.401 1.00 98.88 301 VAL A N 1
ATOM 2450 C CA . VAL A 1 301 ? 2.790 -10.369 12.864 1.00 98.88 301 VAL A CA 1
ATOM 2451 C C . VAL A 1 301 ? 4.144 -9.807 13.285 1.00 98.88 301 VAL A C 1
ATOM 2453 O O . VAL A 1 301 ? 4.195 -9.049 14.247 1.00 98.88 301 VAL A O 1
ATOM 2456 N N . TYR A 1 302 ? 5.221 -10.089 12.545 1.00 98.69 302 TYR A N 1
ATOM 2457 C CA . TYR A 1 302 ? 6.558 -9.549 12.822 1.00 98.69 302 TYR A CA 1
ATOM 2458 C C . TYR A 1 302 ? 6.579 -8.024 12.978 1.00 98.69 302 TYR A C 1
ATOM 2460 O O . TYR A 1 302 ? 7.210 -7.511 13.893 1.00 98.69 302 TYR A O 1
ATOM 2468 N N . SER A 1 303 ? 5.856 -7.302 12.118 1.00 98.56 303 SER A N 1
ATOM 2469 C CA . SER A 1 303 ? 5.784 -5.835 12.163 1.00 98.56 303 SER A CA 1
ATOM 2470 C C . SER A 1 303 ? 4.552 -5.310 12.911 1.00 98.56 303 SER A C 1
ATOM 2472 O O . SER A 1 303 ? 4.234 -4.128 12.830 1.00 98.56 303 SER A O 1
ATOM 2474 N N . HIS A 1 304 ? 3.826 -6.181 13.619 1.00 98.81 304 HIS A N 1
ATOM 2475 C CA . HIS A 1 304 ? 2.524 -5.884 14.227 1.00 98.81 304 HIS A CA 1
ATOM 2476 C C . HIS A 1 304 ? 1.498 -5.344 13.210 1.00 98.81 304 HIS A C 1
ATOM 2478 O O . HIS A 1 304 ? 0.574 -4.628 13.585 1.00 98.81 304 HIS A O 1
ATOM 2484 N N . LEU A 1 305 ? 1.650 -5.659 11.919 1.00 98.94 305 LEU A N 1
ATOM 2485 C CA . LEU A 1 305 ? 0.718 -5.266 10.858 1.00 98.94 305 LEU A CA 1
ATOM 2486 C C . LEU A 1 305 ? -0.567 -6.102 10.893 1.00 98.94 305 LEU A C 1
ATOM 2488 O O . LEU A 1 305 ? -1.574 -5.717 10.306 1.00 98.94 305 LEU A O 1
ATOM 2492 N N . ASP A 1 306 ? -0.550 -7.262 11.539 1.00 98.94 306 ASP A N 1
ATOM 2493 C CA . ASP A 1 306 ? -1.697 -8.158 11.578 1.00 98.94 306 ASP A CA 1
ATOM 2494 C C . ASP A 1 306 ? -2.933 -7.554 12.263 1.00 98.94 306 ASP A C 1
ATOM 2496 O O . ASP A 1 306 ? -2.878 -6.639 13.091 1.00 98.94 306 ASP A O 1
ATOM 2500 N N . ARG A 1 307 ? -4.082 -8.143 11.931 1.00 98.94 307 ARG A N 1
ATOM 2501 C CA . ARG A 1 307 ? -5.401 -7.740 12.416 1.00 98.94 307 ARG A CA 1
ATOM 2502 C C . ARG A 1 307 ? -5.547 -7.744 13.933 1.00 98.94 307 ARG A C 1
ATOM 2504 O O . ARG A 1 307 ? -6.394 -7.016 14.438 1.00 98.94 307 ARG A O 1
ATOM 2511 N N . PHE A 1 308 ? -4.796 -8.574 14.660 1.00 98.94 308 PHE A N 1
ATOM 2512 C CA . PHE A 1 308 ? -4.965 -8.711 16.104 1.00 98.94 308 PHE A CA 1
ATOM 2513 C C . PHE A 1 308 ? -4.261 -7.572 16.833 1.00 98.94 308 PHE A C 1
ATOM 2515 O O . PHE A 1 308 ? -4.866 -6.970 17.717 1.00 98.94 308 PHE A O 1
ATOM 2522 N N . HIS A 1 309 ? -3.046 -7.206 16.417 1.00 98.94 309 HIS A N 1
ATOM 2523 C CA . HIS A 1 309 ? -2.382 -6.007 16.932 1.00 98.94 309 HIS A CA 1
ATOM 2524 C C . HIS A 1 309 ? -3.163 -4.730 16.595 1.00 98.94 309 HIS A C 1
ATOM 2526 O O . HIS A 1 309 ? -3.437 -3.946 17.502 1.00 98.94 309 HIS A O 1
ATOM 2532 N N . GLN A 1 310 ? -3.607 -4.562 15.342 1.00 98.94 310 GLN A N 1
ATOM 2533 C CA . GLN A 1 310 ? -4.430 -3.407 14.950 1.00 98.94 310 GLN A CA 1
ATOM 2534 C C . GLN A 1 310 ? -5.749 -3.330 15.741 1.00 98.94 310 GLN A C 1
ATOM 2536 O O . GLN A 1 310 ? -6.163 -2.257 16.178 1.00 98.94 310 GLN A O 1
ATOM 2541 N N . ALA A 1 311 ? -6.428 -4.464 15.956 1.00 98.94 311 ALA A N 1
ATOM 2542 C CA . ALA A 1 311 ? -7.674 -4.487 16.719 1.00 98.94 311 ALA A CA 1
ATOM 2543 C C . ALA A 1 311 ? -7.456 -4.187 18.210 1.00 98.94 311 ALA A C 1
ATOM 2545 O O . ALA A 1 311 ? -8.294 -3.523 18.820 1.00 98.94 311 ALA A O 1
ATOM 2546 N N . LYS A 1 312 ? -6.349 -4.648 18.807 1.00 98.81 312 LYS A N 1
ATOM 2547 C CA . LYS A 1 312 ? -5.993 -4.290 20.187 1.00 98.81 312 LYS A CA 1
ATOM 2548 C C . LYS A 1 312 ? -5.824 -2.783 20.334 1.00 98.81 312 LYS A C 1
ATOM 255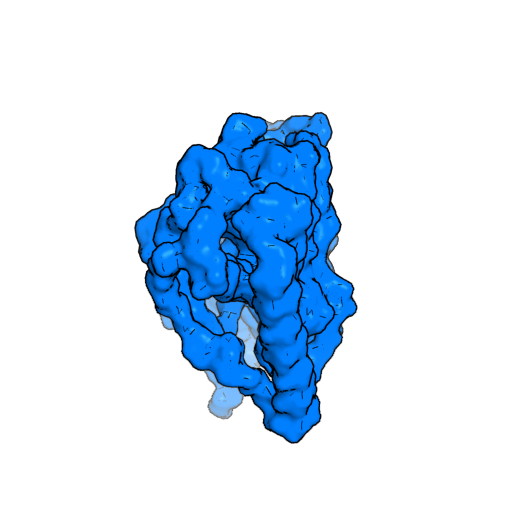0 O O . LYS A 1 312 ? -6.494 -2.195 21.177 1.00 98.81 312 LYS A O 1
ATOM 2555 N N . GLU A 1 313 ? -5.008 -2.167 19.481 1.00 98.88 313 GLU A N 1
ATO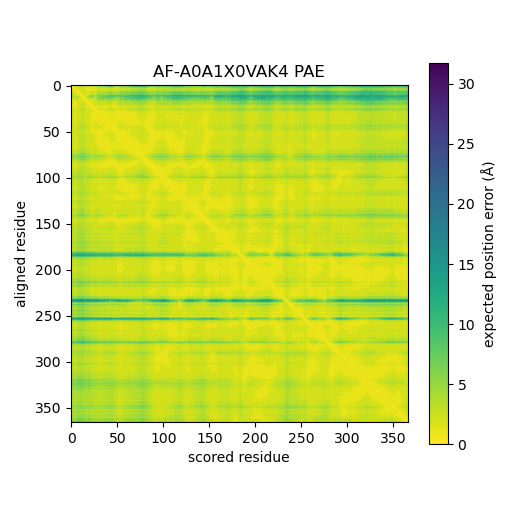M 2556 C CA . GLU A 1 313 ? -4.748 -0.726 19.550 1.00 98.88 313 GLU A CA 1
ATOM 2557 C C . GLU A 1 313 ? -6.035 0.086 19.329 1.00 98.88 313 GLU A C 1
ATOM 2559 O O . GLU A 1 313 ? -6.329 1.014 20.082 1.00 98.88 313 GLU A O 1
ATOM 2564 N N . ALA A 1 314 ? -6.891 -0.333 18.390 1.00 98.88 314 ALA A N 1
ATOM 2565 C CA . ALA A 1 314 ? -8.206 0.278 18.209 1.00 98.88 314 ALA A CA 1
ATOM 2566 C C . ALA A 1 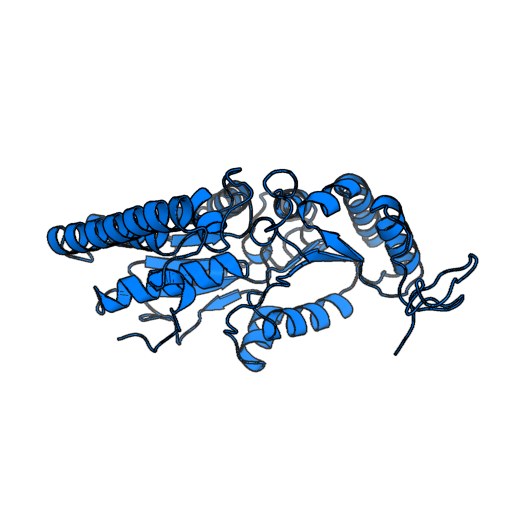314 ? -9.080 0.200 19.477 1.00 98.88 314 ALA A C 1
ATOM 2568 O O . ALA A 1 314 ? -9.708 1.192 19.850 1.00 98.88 314 ALA A O 1
ATOM 2569 N N . ALA A 1 315 ? -9.130 -0.951 20.156 1.00 98.88 315 ALA A N 1
ATOM 2570 C CA . ALA A 1 315 ? -9.896 -1.108 21.394 1.00 98.88 315 ALA A CA 1
ATOM 2571 C C . ALA A 1 315 ? -9.329 -0.251 22.541 1.00 98.88 315 ALA A C 1
ATOM 2573 O O . ALA A 1 315 ? -10.098 0.362 23.285 1.00 98.88 315 ALA A O 1
ATOM 2574 N N . GLU A 1 316 ? -8.002 -0.158 22.657 1.00 98.75 316 GLU A N 1
ATOM 2575 C CA . GLU A 1 316 ? -7.322 0.699 23.635 1.00 98.75 316 GLU A CA 1
ATOM 2576 C C . GLU A 1 316 ? -7.688 2.175 23.429 1.00 98.75 316 GLU A C 1
ATOM 2578 O O . GLU A 1 316 ? -8.129 2.839 24.372 1.00 98.75 316 GLU A O 1
ATOM 2583 N N . ILE A 1 317 ? -7.607 2.666 22.188 1.00 98.62 317 ILE A N 1
ATOM 2584 C CA . ILE A 1 317 ? -7.976 4.040 21.813 1.00 98.62 317 ILE A CA 1
ATOM 2585 C C . ILE A 1 317 ? -9.451 4.318 22.114 1.00 98.62 317 ILE A C 1
ATOM 2587 O O . ILE A 1 317 ? -9.796 5.330 22.730 1.00 98.62 317 ILE A O 1
ATOM 2591 N N . LEU A 1 318 ? -10.343 3.423 21.682 1.00 98.69 318 LEU A N 1
ATOM 2592 C CA . LEU A 1 318 ? -11.784 3.584 21.871 1.00 98.69 318 LEU A CA 1
ATOM 2593 C C . LEU A 1 318 ? -12.149 3.630 23.359 1.00 98.69 318 LEU A C 1
ATOM 2595 O O . LEU A 1 318 ? -12.980 4.448 23.758 1.00 98.69 318 LEU A O 1
ATOM 2599 N N . SER A 1 319 ? -11.523 2.791 24.185 1.00 98.62 319 SER A N 1
ATOM 2600 C CA . SER A 1 319 ? -11.754 2.784 25.630 1.00 98.62 319 SER A CA 1
ATOM 2601 C C . SER A 1 319 ? -11.206 4.041 26.303 1.00 98.62 319 SER A C 1
ATOM 2603 O O . SER A 1 319 ? -11.918 4.693 27.071 1.00 98.62 319 SER A O 1
ATOM 2605 N N . ALA A 1 320 ? -9.978 4.449 25.960 1.00 98.06 320 ALA A N 1
ATOM 2606 C CA . ALA A 1 320 ? -9.359 5.669 26.481 1.00 98.06 320 ALA A CA 1
ATOM 2607 C C . ALA A 1 320 ? -10.191 6.927 26.169 1.00 98.06 320 ALA A C 1
ATOM 2609 O O . ALA A 1 320 ? -10.280 7.838 26.993 1.00 98.06 320 ALA A O 1
ATOM 2610 N N . ASN A 1 321 ? -10.871 6.936 25.019 1.00 97.19 321 ASN A N 1
ATOM 2611 C CA . ASN A 1 321 ? -11.772 8.006 24.592 1.00 97.19 321 ASN A CA 1
ATOM 2612 C C . ASN A 1 321 ? -13.224 7.840 25.085 1.00 97.19 321 ASN A C 1
ATOM 2614 O O . ASN A 1 321 ? -14.108 8.600 24.676 1.00 97.19 321 ASN A O 1
ATOM 2618 N N . GLY A 1 322 ? -13.496 6.857 25.950 1.00 97.81 322 GLY A N 1
ATOM 2619 C CA . GLY A 1 322 ? -14.809 6.616 26.554 1.00 97.81 322 GLY A CA 1
ATOM 2620 C C . GLY A 1 322 ? -15.885 6.152 25.567 1.00 97.81 322 GLY A C 1
ATOM 2621 O O . GLY A 1 322 ? -17.073 6.364 25.814 1.00 97.81 322 GLY A O 1
ATOM 2622 N N . LYS A 1 323 ? -15.485 5.567 24.432 1.00 98.12 323 LYS A N 1
ATOM 2623 C CA . LYS A 1 323 ? -16.382 5.075 23.372 1.00 98.12 323 LYS A CA 1
ATOM 2624 C C . LYS A 1 323 ? -16.846 3.644 23.611 1.00 98.12 323 LYS A C 1
ATOM 2626 O O . LYS A 1 323 ? -17.926 3.274 23.162 1.00 98.12 323 LYS A O 1
ATOM 2631 N N . ILE A 1 324 ? -16.056 2.868 24.346 1.00 98.50 324 ILE A N 1
ATOM 2632 C CA . ILE A 1 324 ? -16.403 1.529 24.825 1.00 98.50 324 ILE A CA 1
ATOM 2633 C C . ILE A 1 324 ? -16.082 1.410 26.320 1.00 98.50 324 ILE A C 1
ATOM 2635 O O . ILE A 1 324 ? -15.311 2.200 26.862 1.00 98.50 324 ILE A O 1
ATOM 2639 N N . ASP A 1 325 ? -16.698 0.439 26.995 1.00 98.25 325 ASP A N 1
ATOM 2640 C CA . ASP A 1 325 ? -16.417 0.144 28.404 1.00 98.25 325 ASP A CA 1
ATOM 2641 C C . ASP A 1 325 ? -15.026 -0.493 28.571 1.00 98.25 325 ASP A C 1
ATOM 2643 O O . ASP A 1 325 ? -14.677 -1.420 27.838 1.00 98.25 325 ASP A O 1
ATOM 2647 N N . GLN A 1 326 ? -14.260 -0.037 29.568 1.00 98.44 326 GLN A N 1
ATOM 2648 C CA . GLN A 1 326 ? -12.890 -0.506 29.803 1.00 98.44 326 GLN A CA 1
ATOM 2649 C C . GLN A 1 326 ? -12.811 -2.005 30.099 1.00 98.44 326 GLN A C 1
ATOM 2651 O O . GLN A 1 326 ? -11.929 -2.675 29.575 1.00 98.44 326 GLN A O 1
ATOM 2656 N N . ALA A 1 327 ? -13.732 -2.569 30.885 1.00 98.44 327 ALA A N 1
ATOM 2657 C CA . ALA A 1 327 ? -13.690 -3.998 31.191 1.00 98.44 327 ALA A CA 1
ATOM 2658 C C . ALA A 1 327 ? -14.030 -4.848 29.954 1.00 98.44 327 ALA A C 1
ATOM 2660 O O . ALA A 1 327 ? -13.484 -5.941 29.763 1.00 98.44 327 ALA A O 1
ATOM 2661 N N . ALA A 1 328 ? -14.916 -4.342 29.092 1.00 98.44 328 ALA A N 1
ATOM 2662 C CA . ALA A 1 328 ? -15.207 -4.965 27.807 1.00 98.44 328 ALA A CA 1
ATOM 2663 C C . ALA A 1 328 ? -14.003 -4.885 26.848 1.00 98.44 328 ALA A C 1
ATOM 2665 O O . ALA A 1 328 ? -13.690 -5.881 26.189 1.00 98.44 328 ALA A O 1
ATOM 2666 N N . ALA A 1 329 ? -13.297 -3.748 26.818 1.00 98.69 329 ALA A N 1
ATOM 2667 C CA . ALA A 1 329 ? -12.055 -3.577 26.067 1.00 98.69 329 ALA A CA 1
ATOM 2668 C C . ALA A 1 329 ? -10.962 -4.543 26.552 1.00 98.69 329 ALA A C 1
ATOM 2670 O O . ALA A 1 329 ? -10.422 -5.293 25.743 1.00 98.69 329 ALA A O 1
ATOM 2671 N N . ASP A 1 330 ? -10.715 -4.623 27.863 1.00 98.69 330 ASP A N 1
ATOM 2672 C CA . ASP A 1 330 ? -9.716 -5.524 28.459 1.00 98.69 330 ASP A CA 1
ATOM 2673 C C . ASP A 1 330 ? -9.996 -6.994 28.106 1.00 98.69 330 ASP A C 1
ATOM 2675 O O . ASP A 1 330 ? -9.090 -7.755 27.763 1.00 98.69 330 ASP A O 1
ATOM 2679 N N . THR A 1 331 ? -11.271 -7.397 28.130 1.00 98.75 331 THR A N 1
ATOM 2680 C CA . THR A 1 331 ? -11.692 -8.754 27.745 1.00 98.75 331 THR A CA 1
ATOM 2681 C C . THR A 1 331 ? -11.423 -9.030 26.263 1.00 98.75 331 THR A C 1
ATOM 2683 O O . THR A 1 331 ? -10.988 -10.124 25.897 1.00 98.75 331 THR A O 1
ATOM 2686 N N . PHE A 1 332 ? -11.687 -8.051 25.395 1.00 98.81 332 PHE A N 1
ATOM 2687 C CA . PHE A 1 332 ? -11.414 -8.162 23.965 1.00 98.81 332 PHE A CA 1
ATOM 2688 C C . PHE A 1 332 ? -9.908 -8.245 23.681 1.00 98.81 332 PHE A C 1
ATOM 2690 O O . PHE A 1 332 ? -9.481 -9.126 22.935 1.00 98.81 332 PHE A O 1
ATOM 2697 N N . ILE A 1 333 ? -9.110 -7.387 24.319 1.00 98.88 333 ILE A N 1
ATOM 2698 C CA . ILE A 1 333 ? -7.649 -7.346 24.187 1.00 98.88 333 ILE A CA 1
ATOM 2699 C C . ILE A 1 333 ? -7.035 -8.680 24.622 1.00 98.88 333 ILE A C 1
ATOM 2701 O O . ILE A 1 333 ? -6.270 -9.268 23.860 1.00 98.88 333 ILE A O 1
ATOM 2705 N N . ALA A 1 334 ? -7.455 -9.226 25.770 1.00 98.81 334 ALA A N 1
ATOM 2706 C CA . ALA A 1 334 ? -6.989 -10.531 26.243 1.00 98.81 334 ALA A CA 1
ATOM 2707 C C . ALA A 1 334 ? -7.269 -11.659 25.232 1.00 98.81 334 ALA A C 1
ATOM 2709 O O . ALA A 1 334 ? -6.429 -12.526 25.013 1.00 98.81 334 ALA A O 1
ATOM 2710 N N . LYS A 1 335 ? -8.416 -11.622 24.541 1.00 98.81 335 LYS A N 1
ATOM 2711 C CA . LYS A 1 335 ? -8.730 -12.594 23.482 1.00 98.81 335 LYS A CA 1
ATOM 2712 C C . LYS A 1 335 ? -7.795 -12.464 22.272 1.00 98.81 335 LYS A C 1
ATOM 2714 O O . LYS A 1 335 ? -7.457 -13.473 21.647 1.00 98.81 335 LYS A O 1
ATOM 2719 N N . MET A 1 336 ? -7.410 -11.243 21.902 1.00 98.81 336 MET A N 1
ATOM 2720 C CA . MET A 1 336 ? -6.439 -11.018 20.824 1.00 98.81 336 MET A CA 1
ATOM 2721 C C . MET A 1 336 ? -5.053 -11.531 21.231 1.00 98.81 336 MET A C 1
ATOM 2723 O O . MET A 1 336 ? -4.406 -12.207 20.433 1.00 98.81 336 MET A O 1
ATOM 2727 N N . ASP A 1 337 ? -4.646 -11.309 22.484 1.00 98.81 337 ASP A N 1
ATOM 2728 C CA . ASP A 1 337 ? -3.404 -11.856 23.046 1.00 98.81 337 ASP A CA 1
ATOM 2729 C C . ASP A 1 337 ? -3.389 -13.386 23.055 1.00 98.81 337 ASP A C 1
ATOM 2731 O O . ASP A 1 337 ? -2.413 -13.992 22.613 1.00 98.81 337 ASP A O 1
ATOM 2735 N N . ASP A 1 338 ? -4.485 -14.026 23.469 1.00 98.81 338 ASP A N 1
ATOM 2736 C CA . ASP A 1 338 ? -4.621 -15.486 23.426 1.00 98.81 338 ASP A CA 1
ATOM 2737 C C . ASP A 1 338 ? -4.501 -16.023 21.988 1.00 98.81 338 ASP A C 1
ATOM 2739 O O . ASP A 1 338 ? -3.891 -17.070 21.746 1.00 98.81 338 ASP A O 1
ATOM 2743 N N . THR A 1 339 ? -5.047 -15.290 21.012 1.00 98.81 339 THR A N 1
ATOM 2744 C CA . THR A 1 339 ? -4.972 -15.661 19.590 1.00 98.81 339 THR A CA 1
ATOM 2745 C C . THR A 1 339 ? -3.545 -15.529 19.055 1.00 98.81 339 THR A C 1
ATOM 2747 O O . THR A 1 339 ? -3.060 -16.433 18.373 1.00 98.81 339 THR A O 1
ATOM 2750 N N . LEU A 1 340 ? -2.831 -14.457 19.412 1.00 98.88 340 LEU A N 1
ATOM 2751 C CA . LEU A 1 340 ? -1.418 -14.271 19.069 1.00 98.88 340 LEU A CA 1
ATOM 2752 C C . LEU A 1 340 ? -0.523 -15.320 19.749 1.00 98.88 340 LEU A C 1
ATOM 2754 O O . LEU A 1 340 ? 0.380 -15.870 19.120 1.00 98.88 340 LEU A O 1
ATOM 2758 N N . ALA A 1 341 ? -0.800 -15.676 21.004 1.00 98.81 341 ALA A N 1
ATOM 2759 C CA . ALA A 1 341 ? -0.091 -16.751 21.693 1.00 98.81 341 ALA A CA 1
ATOM 2760 C C . ALA A 1 341 ? -0.284 -18.104 20.980 1.00 98.81 341 ALA A C 1
ATOM 2762 O O . ALA A 1 341 ? 0.694 -18.821 20.741 1.00 98.81 341 ALA A O 1
ATOM 2763 N N . LYS A 1 342 ? -1.523 -18.425 20.569 1.00 98.81 342 LYS A N 1
ATOM 2764 C CA . LYS A 1 342 ? -1.824 -19.599 19.728 1.00 98.81 342 LYS A CA 1
ATOM 2765 C C . LYS A 1 342 ? -1.063 -19.532 18.401 1.00 98.81 342 LYS A C 1
ATOM 2767 O O . LYS A 1 342 ? -0.467 -20.531 18.003 1.00 98.81 342 LYS A O 1
ATOM 2772 N N . HIS A 1 343 ? -1.051 -18.375 17.738 1.00 98.75 343 HIS A N 1
ATOM 2773 C CA . HIS A 1 343 ? -0.320 -18.154 16.486 1.00 98.75 343 HIS A CA 1
ATOM 2774 C C . HIS A 1 343 ? 1.160 -18.517 16.622 1.00 98.75 343 HIS A C 1
ATOM 2776 O O . HIS A 1 343 ? 1.655 -19.356 15.866 1.00 98.75 343 HIS A O 1
ATOM 2782 N N . PHE A 1 344 ? 1.857 -17.970 17.622 1.00 98.75 344 PHE A N 1
ATOM 2783 C CA . PHE A 1 344 ? 3.268 -18.290 17.858 1.00 98.75 344 PHE A CA 1
ATOM 2784 C C . PHE A 1 344 ? 3.480 -19.776 18.146 1.00 98.75 344 PHE A C 1
ATOM 2786 O O . PHE A 1 344 ? 4.427 -20.379 17.639 1.00 98.75 344 PHE A O 1
ATOM 2793 N N . GLN A 1 345 ? 2.587 -20.397 18.916 1.00 98.69 345 GLN A N 1
ATOM 2794 C CA . GLN A 1 345 ? 2.683 -21.820 19.209 1.00 98.69 345 GLN A CA 1
ATOM 2795 C C . GLN A 1 345 ? 2.529 -22.684 17.947 1.00 98.69 345 GLN A C 1
ATOM 2797 O O . GLN A 1 345 ? 3.330 -23.595 17.740 1.00 98.69 345 GLN A O 1
ATOM 2802 N N . VAL A 1 346 ? 1.518 -22.428 17.115 1.00 98.81 346 VAL A N 1
ATOM 2803 C CA . VAL A 1 346 ? 1.228 -23.248 15.927 1.00 98.81 346 VAL A CA 1
ATOM 2804 C C . VAL A 1 346 ? 2.280 -23.025 14.845 1.00 98.81 346 VAL A C 1
ATOM 2806 O O . VAL A 1 346 ? 2.835 -23.992 14.332 1.00 98.81 346 VAL A O 1
ATOM 2809 N N . THR A 1 347 ? 2.644 -21.777 14.553 1.00 98.56 347 THR A N 1
ATOM 2810 C CA . THR A 1 347 ? 3.653 -21.476 13.522 1.00 98.56 347 THR A CA 1
ATOM 2811 C C . THR A 1 347 ? 5.009 -22.106 13.836 1.00 98.56 347 THR A C 1
ATOM 2813 O O . THR A 1 347 ? 5.610 -22.723 12.957 1.00 98.56 347 THR A O 1
ATOM 2816 N N . ARG A 1 348 ? 5.477 -22.039 15.093 1.00 98.50 348 ARG A N 1
ATOM 2817 C CA . ARG A 1 348 ? 6.800 -22.568 15.478 1.00 98.50 348 ARG A CA 1
ATOM 2818 C C . ARG A 1 348 ? 6.828 -24.092 15.613 1.00 98.50 348 ARG A C 1
ATOM 2820 O O . ARG A 1 348 ? 7.883 -24.684 15.406 1.00 98.50 348 ARG A O 1
ATOM 2827 N N . ASN A 1 349 ? 5.704 -24.728 15.954 1.00 98.50 349 ASN A N 1
ATOM 2828 C CA . ASN A 1 349 ? 5.649 -26.184 16.144 1.00 98.50 349 ASN A CA 1
ATOM 2829 C C . ASN A 1 349 ? 5.175 -26.952 14.902 1.00 98.50 349 ASN A C 1
ATOM 2831 O O . ASN A 1 349 ? 5.580 -28.097 14.709 1.00 98.50 349 ASN A O 1
ATOM 2835 N N . GLU A 1 350 ? 4.308 -26.356 14.084 1.00 98.44 350 GLU A N 1
ATOM 2836 C CA . GLU A 1 350 ? 3.625 -27.031 12.972 1.00 98.44 350 GLU A CA 1
ATOM 2837 C C . GLU A 1 350 ? 3.984 -26.451 11.597 1.00 98.44 350 GLU A C 1
ATOM 2839 O O . GLU A 1 350 ? 3.714 -27.097 10.586 1.00 98.44 350 GLU A O 1
ATOM 2844 N N . GLY A 1 351 ? 4.599 -25.262 11.528 1.00 97.81 351 GLY A N 1
ATOM 2845 C CA . GLY A 1 351 ? 4.999 -24.640 10.260 1.00 97.81 351 GLY A CA 1
ATOM 2846 C C . GLY A 1 351 ? 3.822 -24.199 9.383 1.00 97.81 351 GLY A C 1
ATOM 2847 O O . GLY A 1 351 ? 3.944 -24.170 8.160 1.00 97.81 351 GLY A O 1
ATOM 2848 N N . ARG A 1 352 ? 2.673 -23.888 9.993 1.00 98.38 352 ARG A N 1
ATOM 2849 C CA . ARG A 1 352 ? 1.461 -23.399 9.319 1.00 98.38 352 ARG A CA 1
ATOM 2850 C C . ARG A 1 352 ? 0.821 -22.258 10.102 1.00 98.38 352 ARG A C 1
ATOM 2852 O O . ARG A 1 352 ? 1.043 -22.136 11.304 1.00 98.38 352 ARG A O 1
ATOM 2859 N N . ASP A 1 353 ? 0.001 -21.469 9.421 1.00 98.81 353 ASP A N 1
ATOM 2860 C CA . ASP A 1 353 ? -0.819 -20.438 10.055 1.00 98.81 353 ASP A CA 1
ATOM 2861 C C . ASP A 1 353 ? -2.067 -21.035 10.733 1.00 98.81 353 ASP A C 1
ATOM 2863 O O . ASP A 1 353 ? -2.519 -22.140 10.406 1.00 98.81 353 ASP A O 1
ATOM 2867 N N . ILE A 1 354 ? -2.604 -20.291 11.701 1.00 98.75 354 ILE A N 1
ATOM 2868 C CA . ILE A 1 354 ? -3.834 -20.628 12.426 1.00 98.75 354 ILE A CA 1
ATOM 2869 C C . ILE A 1 354 ? -5.086 -20.321 11.594 1.00 98.75 354 ILE A C 1
ATOM 2871 O O . ILE A 1 354 ? -5.088 -19.434 10.737 1.00 98.75 354 ILE A O 1
ATOM 2875 N N . GLU A 1 355 ? -6.177 -21.025 11.884 1.00 98.50 355 GLU A N 1
ATOM 2876 C CA . GLU A 1 355 ? -7.434 -20.938 11.134 1.00 98.50 355 GLU A CA 1
ATOM 2877 C C . GLU A 1 355 ? -8.091 -19.553 11.249 1.00 98.50 355 GLU A C 1
ATOM 2879 O O . GLU A 1 355 ? -8.744 -19.083 10.319 1.00 98.50 355 GLU A O 1
ATOM 2884 N N . GLU A 1 356 ? -7.861 -18.848 12.360 1.00 98.56 356 GLU A N 1
ATOM 2885 C CA . GLU A 1 356 ? -8.310 -17.469 12.574 1.00 98.56 356 GLU A CA 1
ATOM 2886 C C . GLU A 1 356 ? -7.728 -16.491 11.533 1.00 98.56 356 GLU A C 1
ATOM 2888 O O . GLU A 1 356 ? -8.319 -15.436 11.277 1.00 98.56 356 GLU A O 1
ATOM 2893 N N . PHE A 1 357 ? -6.604 -16.851 10.903 1.00 98.75 357 PHE A N 1
ATOM 2894 C CA . PHE A 1 357 ? -6.079 -16.165 9.727 1.00 98.75 357 PHE A CA 1
ATOM 2895 C C . PHE A 1 357 ? -6.573 -16.792 8.419 1.00 98.75 357 PHE A C 1
ATOM 2897 O O . PHE A 1 357 ? -7.140 -16.076 7.589 1.00 98.75 357 PHE A O 1
ATOM 2904 N N . THR A 1 358 ? -6.342 -18.095 8.211 1.00 98.44 358 THR A N 1
ATOM 2905 C CA . THR A 1 358 ? -6.502 -18.745 6.894 1.00 98.44 358 THR A CA 1
ATOM 2906 C C . THR A 1 358 ? -7.949 -18.880 6.444 1.00 98.44 358 THR A C 1
ATOM 2908 O O . THR A 1 358 ? -8.220 -18.773 5.248 1.00 98.44 358 THR A O 1
ATOM 2911 N N . ASP A 1 359 ? -8.865 -19.089 7.387 1.00 98.25 359 ASP A N 1
ATOM 2912 C CA . ASP A 1 359 ? -10.264 -19.416 7.097 1.00 98.25 359 ASP A CA 1
ATOM 2913 C C . ASP A 1 359 ? -11.165 -18.178 7.199 1.00 98.25 359 ASP A C 1
ATOM 2915 O O . ASP A 1 359 ? -12.370 -18.237 6.933 1.00 98.25 359 ASP A O 1
ATOM 2919 N N . TRP A 1 360 ? -10.590 -17.032 7.575 1.00 98.69 360 TRP A N 1
ATOM 2920 C CA . TRP A 1 360 ? -11.332 -15.788 7.671 1.00 98.69 360 TRP A CA 1
ATOM 2921 C C . TRP A 1 360 ? -11.820 -15.330 6.294 1.00 98.69 360 TRP A C 1
ATOM 2923 O O . TRP A 1 360 ? -11.067 -15.202 5.326 1.00 98.69 360 TRP A O 1
ATOM 2933 N N . THR A 1 361 ? -13.109 -15.019 6.228 1.00 98.06 361 THR A N 1
ATOM 2934 C CA . THR A 1 361 ? -13.760 -14.437 5.058 1.00 98.06 361 THR A CA 1
ATOM 2935 C C . THR A 1 361 ? -14.560 -13.222 5.492 1.00 98.06 361 THR A C 1
ATOM 2937 O O . THR A 1 361 ? -15.090 -13.178 6.603 1.00 98.06 361 THR A O 1
ATOM 2940 N N . TRP A 1 362 ? -14.634 -12.220 4.617 1.00 98.56 362 TRP A N 1
ATOM 2941 C CA . TRP A 1 362 ? -15.436 -11.038 4.889 1.00 98.56 362 TRP A CA 1
ATOM 2942 C C . TRP A 1 362 ? -16.918 -11.403 5.023 1.00 98.56 362 TRP A C 1
ATOM 2944 O O . TRP A 1 362 ? -17.472 -12.126 4.191 1.00 98.56 362 TRP A O 1
ATOM 2954 N N . SER A 1 363 ? -17.571 -10.846 6.039 1.00 98.25 363 SER A N 1
ATOM 2955 C CA . SER A 1 363 ? -19.025 -10.830 6.174 1.00 98.25 363 SER A CA 1
ATOM 2956 C C . SER A 1 363 ? -19.496 -9.394 6.401 1.00 98.25 363 SER A C 1
ATOM 2958 O O . SER A 1 363 ? -18.716 -8.588 6.912 1.00 98.25 363 SER A O 1
ATOM 2960 N N . PRO A 1 364 ? -20.767 -9.067 6.100 1.00 97.56 364 PRO A N 1
ATOM 2961 C CA . PRO A 1 364 ? -21.326 -7.764 6.441 1.00 97.56 364 PRO A CA 1
ATOM 2962 C C . PRO A 1 364 ? -21.115 -7.413 7.920 1.00 97.56 364 PRO A C 1
ATOM 2964 O O . PRO A 1 364 ? -21.155 -8.299 8.783 1.00 97.56 364 PRO A O 1
ATOM 2967 N N . LEU A 1 365 ? -20.898 -6.124 8.183 1.00 98.44 365 LEU A N 1
ATOM 2968 C CA . LEU A 1 365 ? -20.852 -5.561 9.532 1.00 98.44 365 LEU A CA 1
ATOM 2969 C C . LEU A 1 365 ? -22.218 -5.736 10.235 1.00 98.44 365 LEU A C 1
ATOM 2971 O O . LEU A 1 365 ? -23.252 -5.823 9.566 1.00 98.44 365 LEU A O 1
ATOM 2975 N N . LYS A 1 366 ? -22.195 -5.846 11.568 1.00 95.94 366 LYS A N 1
ATOM 2976 C CA . LYS A 1 366 ? -23.369 -5.965 12.449 1.00 95.94 366 LYS A CA 1
ATOM 2977 C C . LYS A 1 366 ? -24.171 -4.680 12.548 1.00 95.94 366 LYS A C 1
ATOM 2979 O O . LYS A 1 366 ? -23.529 -3.605 12.576 1.00 95.94 366 LYS A O 1
#

Sequence (366 aa):
VTPRQWMEEIKEPQDQLLSPTGRIIDSQLSEHQAEGWLEGYTLTGRVGIFASYESFLRVVDTMVTQHFKWLRHASEQAWRNDYPSLNLIATSTAFQQDHNGYTHQDPGMLTHLAEKKSNFIREYLPADGNSLLAVQERAFSERHKVNLLIASKQPRQQWFTVEEAEVLANEGLKIIDWASTAPSGDVDITFASAGTEPTIETLAALWLINQAFPDVKFRYVNVVELLRLQKKSEPNMNDERELSAEEFNKYFQADTPVIFGFHAYENLIESFFFERKFTGDVYVHGYREDGDITTTYDMRVYSHLDRFHQAKEAAEILSANGKIDQAAADTFIAKMDDTLAKHFQVTRNEGRDIEEFTDWTWSPLK

InterPro domains:
  IPR005593 Xylulose 5-phosphate/Fructose 6-phosphate phosphoketolase [PF03894] (1-140)
  IPR005593 Xylulose 5-phosphate/Fructose 6-phosphate phosphoketolase [PTHR31273] (3-363)
  IPR009014 Transketolase C-terminal/Pyruvate-ferredoxin oxidoreductase domain II [G3DSA:3.40.50.920] (174-366)
  IPR018969 Xylulose 5-phosphate/Fructose 6-phosphate phosphoketolase, C-terminal [PF09363] (153-362)
  IPR029061 Thiamin diphosphate-binding fold [SSF52518] (3-159)

Solvent-accessible surface area (backbone atoms only — not comparable to full-atom values): 19593 Å² total; per-residue (Å²): 145,70,34,35,37,41,85,67,92,80,53,85,87,77,53,70,62,58,28,76,66,44,86,41,79,68,92,60,101,44,61,64,55,51,49,53,51,48,50,54,43,16,77,71,66,41,81,66,76,47,75,37,47,27,35,56,52,52,78,35,51,67,56,56,51,49,51,51,52,48,47,63,56,45,77,72,37,92,87,54,76,88,36,46,26,49,37,36,34,34,22,47,32,58,72,55,35,65,92,68,16,48,92,39,52,42,52,53,60,58,58,61,53,69,72,48,57,42,61,36,48,42,45,34,21,29,52,31,69,41,27,43,52,35,38,49,58,50,55,74,71,41,62,49,30,43,34,41,35,45,42,84,79,70,96,71,78,76,83,60,51,65,71,54,10,44,47,28,45,74,64,17,43,43,77,40,56,85,67,24,79,23,72,62,80,80,50,70,34,30,40,31,22,28,18,38,69,17,37,54,19,44,54,49,11,55,47,55,44,30,74,76,41,52,85,56,31,23,27,25,34,48,37,24,36,56,63,31,61,38,44,68,94,66,52,83,58,37,57,81,63,33,50,53,74,70,59,46,40,72,74,54,38,55,74,28,37,31,47,31,22,32,63,28,54,41,67,55,60,55,48,21,43,58,51,62,64,53,73,33,53,76,47,67,24,17,43,66,92,44,62,53,69,56,43,75,61,52,42,31,48,55,29,43,35,27,28,51,52,49,31,37,52,50,39,54,52,36,27,77,69,68,70,43,57,59,72,61,32,53,55,52,38,51,52,37,50,53,50,51,54,50,38,55,52,40,37,77,75,68,70,39,77,48,60,86,64,76,69,62,71,93,70,82,75,107